Protein AF-A0A2N9NKC8-F1 (afdb_monomer_lite)

Foldseek 3Di:
DVVLLVVLVVVCVVVVVLLVVLLQLLQCLQQVLLLVVVVLVVVVCQLLVQLVLFFKKKAFPDPPQQRLCCVFQVGHAGPFFDFLLVQVVLLVVVFWHKKFWAWDWAFPPFIETAIAPVVCVSLVKDFPAADDAWWALEKEAAQLRCVVVVDAQQDWIWIDDPDPPCLDFFAIATRHHRTYIDHSVGSRNRHMYGHNLNVCVRRVQKFFFDDPVPDDPVQFPDDDPPDGDGDPCRPTDNYDDPVGLLRIDGDDDNRGDTTRMIRIGGLDPVSSVVVQVVQVDPPDRMHMDSSSVSVVVVVVVVVVVVVVVVVVSVVSSVVSVVVSVVSLVVVCVVCPVVVVVCVVVPDDPVSVVSSSVSNVVVSSVSSVVSSVVSSVVSCVVVVVDPPDPVPSDDDPDRPPDPPPPQPQAAEEEEQFALLVVLLCLQCPPRHHYDYPDDLPDQSQPDADDSVSSVSQQRGQAYEALDQSSRSNVSTTRHRPSRYDHLQPVPPVPWDFLDDFDWDADDPPGIDTDDRTQSLQVLQLVSSLSSSVSSLVVVCVVPVVCNVSSVVSSVVSNVLSVVLLVLLLVLLVLCAAAFEEEQPSNNVNVCVSNVYNYDYDPHAQEDDDDVVSVVVVVVVCVVRVHQEYEYLAHHDPVVQVVCVVSNHHYDYQHSSRGADPDDGPSVSSSVNSVRSNVVSVVVD

Secondary structure (DSSP, 8-state):
-HHHHHHHHHHHHHTHHHHHHHHHHHHHHHHHHHHHHHHHHHHHHHHHHHHHH--EEEE-SS-HHHHHHHHHHS-S--SS-EEHHHHHHHHHTTSEEEEEEE---EETTEEEEEE-THHHHHHT--EEEE----BTTEEEE-HHHHHHHT--TT-EEEPPPS-TT-TTT----EEEEEEEEPP-SSGGGG-EEEEHHHHHHHTTSEEEPPPGGGS-GGGEEEEETTEEEE-S-PPPPSB--TTTGGGEEESS-GGGSEESEEEEEESSHHHHHHHHHHT--TT-SSEEE-HHHHHHHHHHHHHHHHHHHHHHHHHHHHHHHHHHHHHHHHHHHHTHHHHHHHHHTT--HHHHHHHHHHHHHHHHHHHHHHHHHHHHHHHHHTT--TTS-SSS-S----S----S---SS-EEEESSHHHHHHHHHHHTTSSEEE--S-TTS-TTT----HHHHHHHHT-SEEEE--TT--TTTTTB---GGGEEETTGGGGGGPPB-SS--EEEEGGGEEEE--SB---GGGSHHHHHHHHHHHHHHHHHH-GGGHHHHHHHHHHHHHHHHHHHHHHHHHHGGGTT-EEEESSTT-HHHHHHHT-EEEE----TTSPPPHHHHHHHHHHHHHS--SEEEESS---HHHHHHHHHTT-EEEE----SSPPSSS-HHHHHHHHHHHHHHHHHHH-

Radius of gyration: 37.42 Å; chains: 1; bounding box: 101×67×110 Å

pLDDT: mean 85.6, std 16.05, range [28.67, 98.75]

Sequence (683 aa):
MRNILFLALRYLRFNLIKTAIMVFSIAVAVFLPLAVNLLVANYQRNLLARANATPLVAGAPGSRLDLVLSALYFRGKPAHDLTMADVAAINQSGLALGIPLLEKHSARGFPIVGTSLEYFDFRRLRVAQGEGLTRVGDCLVGAGVAKKLGVRPGDKLMSDPENVFDLAGSYPLNLHVKGVLAPAGTADDGAIFTDYKTEWIILGIMHGHQEVTKLDPNLLLGRDAANVMASAAVLPFQEITDDNIILFHAHGDESTFPVSAILVVPRDTKSATILRGRYEDPKATVQLLTPKQVISETLDLVFRVKRFFNGQALLVGGAMVLLLALVVLLSLRLRLGEMETMFKIGCARWMTFGMQAAEILTVAAAGVAIAVVLTWVVIAKFGMSSGEVAAAGSAVPRASTSLRARPAKPRVAVVNYPLWYFTKRIAGEHVEIVFPIPRQEDPAFWKPDAKAIRQYQQADLILLNGAEYEKWRPTSVLPLARQVVTSAAFADRYLTNGEVITHSHGKEGLHSHGLLDFNTWMDPTQAKQQAQAIRDELARLEPPATKEFDANLRSLEKDLDDLDSQLARASAPLGHAPLLGSHPVYHYAARRYGWNLQSVHWEPEEMPTEDEWRKFEKLHSEHAAKIMIWEEDPLPAVAARLRKHGIEPIAFETCASQPEKGDYLTAMQSNAARLAAVAAKTQ

Structure (mmCIF, N/CA/C/O backbone):
data_AF-A0A2N9NKC8-F1
#
_entry.id   AF-A0A2N9NKC8-F1
#
loop_
_atom_site.group_PDB
_atom_site.id
_atom_site.type_symbol
_atom_site.label_atom_id
_atom_site.label_alt_id
_atom_site.label_comp_id
_atom_site.label_asym_id
_atom_site.label_entity_id
_atom_site.label_seq_id
_atom_site.pdbx_PDB_ins_code
_atom_site.Cartn_x
_atom_site.Cartn_y
_atom_site.Cartn_z
_atom_site.occupancy
_atom_site.B_iso_or_equiv
_atom_site.auth_seq_id
_atom_site.auth_comp_id
_atom_site.auth_asym_id
_atom_site.auth_atom_id
_atom_site.pdbx_PDB_model_num
ATOM 1 N N . MET A 1 1 ? -60.474 -13.615 46.362 1.00 53.12 1 MET A N 1
ATOM 2 C CA . MET A 1 1 ? -59.283 -12.812 45.981 1.00 53.12 1 MET A CA 1
ATOM 3 C C . MET A 1 1 ? -59.602 -11.343 45.672 1.00 53.12 1 MET A C 1
ATOM 5 O O . MET A 1 1 ? -58.879 -10.492 46.172 1.00 53.12 1 MET A O 1
ATOM 9 N N . ARG A 1 2 ? -60.685 -11.009 44.941 1.00 58.59 2 ARG A N 1
ATOM 10 C CA . ARG A 1 2 ? -61.032 -9.617 44.547 1.00 58.59 2 ARG A CA 1
ATOM 11 C C . ARG A 1 2 ? -61.109 -8.604 45.710 1.00 58.59 2 ARG A C 1
ATOM 13 O O . ARG A 1 2 ? -60.623 -7.490 45.574 1.00 58.59 2 ARG A O 1
ATOM 20 N N . ASN A 1 3 ? -61.625 -9.018 46.871 1.00 76.56 3 ASN A N 1
ATOM 21 C CA . ASN A 1 3 ? -61.757 -8.146 48.050 1.00 76.56 3 ASN A CA 1
ATOM 22 C C . ASN A 1 3 ? -60.430 -7.920 48.802 1.00 76.56 3 ASN A C 1
ATOM 24 O O . ASN A 1 3 ? -60.248 -6.878 49.421 1.00 76.56 3 ASN A O 1
ATOM 28 N N . ILE A 1 4 ? -59.492 -8.872 48.719 1.00 81.25 4 ILE A N 1
ATOM 29 C CA . ILE A 1 4 ? -58.204 -8.834 49.432 1.00 81.25 4 ILE A CA 1
ATOM 30 C C . ILE A 1 4 ? -57.263 -7.816 48.782 1.00 81.25 4 ILE A C 1
ATOM 32 O O . ILE A 1 4 ? -56.696 -6.966 49.463 1.00 81.25 4 ILE A O 1
ATOM 36 N N . LEU A 1 5 ? -57.156 -7.857 47.450 1.00 82.00 5 LEU A N 1
ATOM 37 C CA . LEU A 1 5 ? -56.336 -6.913 46.691 1.00 82.00 5 LEU A CA 1
ATOM 38 C C . LEU A 1 5 ? -56.881 -5.479 46.795 1.00 82.00 5 LEU A C 1
ATOM 40 O O . LEU A 1 5 ? -56.112 -4.529 46.912 1.00 82.00 5 LEU A O 1
ATOM 44 N N . PHE A 1 6 ? -58.209 -5.321 46.801 1.00 83.81 6 PHE A N 1
ATOM 45 C CA . PHE A 1 6 ? -58.856 -4.018 46.963 1.00 83.81 6 PHE A CA 1
ATOM 46 C C . PHE A 1 6 ? -58.544 -3.378 48.325 1.00 83.81 6 PHE A C 1
ATOM 48 O O . PHE A 1 6 ? -58.171 -2.204 48.369 1.00 83.81 6 PHE A O 1
ATOM 55 N N . LEU A 1 7 ? -58.643 -4.142 49.421 1.00 81.81 7 LEU A N 1
ATOM 56 C CA . LEU A 1 7 ? -58.280 -3.658 50.759 1.00 81.81 7 LEU A CA 1
ATOM 57 C C . LEU A 1 7 ? -56.788 -3.313 50.854 1.00 81.81 7 LEU A C 1
ATOM 59 O O . LEU A 1 7 ? -56.448 -2.238 51.346 1.00 81.81 7 LEU A O 1
ATOM 63 N N . ALA A 1 8 ? -55.918 -4.173 50.317 1.00 83.81 8 ALA A N 1
ATOM 64 C CA . ALA A 1 8 ? -54.475 -3.937 50.272 1.00 83.81 8 ALA A CA 1
ATOM 65 C C . ALA A 1 8 ? -54.131 -2.624 49.542 1.00 83.81 8 ALA A C 1
ATOM 67 O O . ALA A 1 8 ? -53.393 -1.788 50.059 1.00 83.81 8 ALA A O 1
ATOM 68 N N . LEU A 1 9 ? -54.724 -2.382 48.368 1.00 84.81 9 LEU A N 1
ATOM 69 C CA . LEU A 1 9 ? -54.514 -1.152 47.592 1.00 84.81 9 LEU A CA 1
ATOM 70 C C . LEU A 1 9 ? -55.040 0.101 48.306 1.00 84.81 9 LEU A C 1
ATOM 72 O O . LEU A 1 9 ? -54.392 1.149 48.267 1.00 84.81 9 LEU A O 1
ATOM 76 N N . ARG A 1 10 ? -56.200 0.007 48.970 1.00 86.69 10 ARG A N 1
ATOM 77 C CA . ARG A 1 10 ? -56.750 1.085 49.812 1.00 86.69 10 ARG A CA 1
ATOM 78 C C . ARG A 1 10 ? -55.800 1.426 50.956 1.00 86.69 10 ARG A C 1
ATOM 80 O O . ARG A 1 10 ? -55.547 2.604 51.189 1.00 86.69 10 ARG A O 1
ATOM 87 N N . TYR A 1 11 ? -55.244 0.416 51.620 1.00 83.62 11 TYR A N 1
ATOM 88 C CA . TYR A 1 11 ? -54.290 0.615 52.704 1.00 83.62 11 TYR A CA 1
ATOM 89 C C . TYR A 1 11 ? -52.989 1.272 52.218 1.00 83.62 11 TYR A C 1
ATOM 91 O O . TYR A 1 11 ? -52.523 2.250 52.812 1.00 83.62 11 TYR A O 1
ATOM 99 N N . LEU A 1 12 ? -52.420 0.777 51.114 1.00 86.44 12 LEU A N 1
ATOM 100 C CA . LEU A 1 12 ? -51.199 1.334 50.522 1.00 86.44 12 LEU A CA 1
ATOM 101 C C . LEU A 1 12 ? -51.382 2.804 50.117 1.00 86.44 12 LEU A C 1
ATOM 103 O O . LEU A 1 12 ? -50.467 3.608 50.304 1.00 86.44 12 LEU A O 1
ATOM 107 N N . ARG A 1 13 ? -52.577 3.161 49.625 1.00 88.94 13 ARG A N 1
ATOM 108 C CA . ARG A 1 13 ? -52.988 4.542 49.315 1.00 88.94 13 ARG A CA 1
ATOM 109 C C . ARG A 1 13 ? -53.278 5.406 50.534 1.00 88.94 13 ARG A C 1
ATOM 111 O O . ARG A 1 13 ? -53.192 6.620 50.429 1.00 88.94 13 ARG A O 1
ATOM 118 N N . PHE A 1 14 ? -53.654 4.827 51.664 1.00 87.94 14 PHE A N 1
ATOM 119 C CA . PHE A 1 14 ? -53.784 5.594 52.900 1.00 87.94 14 PHE A CA 1
ATOM 120 C C . PHE A 1 14 ? -52.396 5.942 53.463 1.00 87.94 14 PHE A C 1
ATOM 122 O O . PHE A 1 14 ? -52.167 7.051 53.930 1.00 87.94 14 PHE A O 1
ATOM 129 N N . ASN A 1 15 ? -51.431 5.027 53.325 1.00 85.25 15 ASN A N 1
ATOM 130 C CA . ASN A 1 15 ? -50.061 5.180 53.824 1.00 85.25 15 ASN A CA 1
ATOM 131 C C . ASN A 1 15 ? -49.063 5.545 52.712 1.00 85.25 15 ASN A C 1
ATOM 133 O O . ASN A 1 15 ? -48.016 4.908 52.584 1.00 85.25 15 ASN A O 1
ATOM 137 N N . LEU A 1 16 ? -49.371 6.564 51.902 1.00 87.12 16 LEU A N 1
ATOM 138 C CA . LEU A 1 16 ? -48.601 6.902 50.691 1.00 87.12 16 LEU A CA 1
ATOM 139 C C . LEU A 1 16 ? -47.108 7.095 50.943 1.00 87.12 16 LEU A C 1
ATOM 141 O O . LEU A 1 16 ? -46.303 6.541 50.202 1.00 87.12 16 LEU A O 1
ATOM 145 N N . ILE A 1 17 ? -46.734 7.831 51.993 1.00 86.00 17 ILE A N 1
ATOM 146 C CA . ILE A 1 17 ? -45.325 8.114 52.307 1.00 86.00 17 ILE A CA 1
ATOM 147 C C . ILE A 1 17 ? -44.574 6.808 52.586 1.00 86.00 17 ILE A C 1
ATOM 149 O O . ILE A 1 17 ? -43.527 6.545 51.999 1.00 86.00 17 ILE A O 1
ATOM 153 N N . LYS A 1 18 ? -45.145 5.943 53.431 1.00 83.94 18 LYS A N 1
ATOM 154 C CA . LYS A 1 18 ? -44.557 4.645 53.775 1.00 83.94 18 LYS A CA 1
ATOM 155 C C . LYS A 1 18 ? -44.443 3.739 52.550 1.00 83.94 18 LYS A C 1
ATOM 157 O O . LYS A 1 18 ? -43.396 3.138 52.324 1.00 83.94 18 LYS A O 1
ATOM 162 N N . THR A 1 19 ? -45.512 3.651 51.761 1.00 88.25 19 THR A N 1
ATOM 163 C CA . THR A 1 19 ? -45.546 2.864 50.525 1.00 88.25 19 THR A CA 1
ATOM 164 C C . THR A 1 19 ? -44.493 3.359 49.535 1.00 88.25 19 THR A C 1
ATOM 166 O O . THR A 1 19 ? -43.741 2.548 49.004 1.00 88.25 19 THR A O 1
ATOM 169 N N . ALA A 1 20 ? -44.384 4.674 49.334 1.00 89.31 20 ALA A N 1
ATOM 170 C CA . ALA A 1 20 ? -43.408 5.279 48.434 1.00 89.31 20 ALA A CA 1
ATOM 171 C C . ALA A 1 20 ? -41.967 4.990 48.872 1.00 89.31 20 ALA A C 1
ATOM 173 O O . ALA A 1 20 ? -41.159 4.589 48.038 1.00 89.31 20 ALA A O 1
ATOM 174 N N . ILE A 1 21 ? -41.660 5.112 50.170 1.00 87.38 21 ILE A N 1
ATOM 175 C CA . ILE A 1 21 ? -40.334 4.783 50.712 1.00 87.38 21 ILE A CA 1
ATOM 176 C C . ILE A 1 21 ? -40.003 3.307 50.464 1.00 87.38 21 ILE A C 1
ATOM 178 O O . ILE A 1 21 ? -38.932 3.015 49.944 1.00 87.38 21 ILE A O 1
ATOM 182 N N . MET A 1 22 ? -40.918 2.374 50.762 1.00 86.81 22 MET A N 1
ATOM 183 C CA . MET A 1 22 ? -40.665 0.940 50.545 1.00 86.81 22 MET A CA 1
ATOM 184 C C . MET A 1 22 ? -40.473 0.598 49.063 1.00 86.81 22 MET A C 1
ATOM 186 O O . MET A 1 22 ? -39.538 -0.122 48.719 1.00 86.81 22 MET A O 1
ATOM 190 N N . VAL A 1 23 ? -41.326 1.132 48.182 1.00 91.31 23 VAL A N 1
ATOM 191 C CA . VAL A 1 23 ? -41.202 0.953 46.727 1.00 91.31 23 VAL A CA 1
ATOM 192 C C . VAL A 1 23 ? -39.865 1.509 46.232 1.00 91.31 23 VAL A C 1
ATOM 194 O O . VAL A 1 23 ? -39.165 0.824 45.489 1.00 91.31 23 VAL A O 1
ATOM 197 N N . PHE A 1 24 ? -39.477 2.708 46.674 1.00 90.06 24 PHE A N 1
ATOM 198 C CA . PHE A 1 24 ? -38.205 3.335 46.317 1.00 90.06 24 PHE A CA 1
ATOM 199 C C . PHE A 1 24 ? -37.003 2.525 46.814 1.00 90.06 24 PHE A C 1
ATOM 201 O O . PHE A 1 24 ? -36.072 2.282 46.048 1.00 90.06 24 PHE A O 1
ATOM 208 N N . SER A 1 25 ? -37.029 2.046 48.060 1.00 86.56 25 SER A N 1
ATOM 209 C CA . SER A 1 25 ? -35.960 1.211 48.614 1.00 86.56 25 SER A CA 1
ATOM 210 C C . SER A 1 25 ? -35.774 -0.080 47.816 1.00 86.56 25 SER A C 1
ATOM 212 O O . SER A 1 25 ? -34.643 -0.409 47.466 1.00 86.56 25 SER A O 1
ATOM 214 N N . ILE A 1 26 ? -36.864 -0.778 47.473 1.00 88.94 26 ILE A N 1
ATOM 215 C CA . ILE A 1 26 ? -36.803 -1.981 46.626 1.00 88.94 26 ILE A CA 1
ATOM 216 C C . ILE A 1 26 ? -36.282 -1.625 45.231 1.00 88.94 26 ILE A C 1
ATOM 218 O O . ILE A 1 26 ? -35.405 -2.315 44.711 1.00 88.94 26 ILE A O 1
ATOM 222 N N . ALA A 1 27 ? -36.785 -0.539 44.639 1.00 91.25 27 ALA A N 1
ATOM 223 C CA . ALA A 1 27 ? -36.373 -0.109 43.311 1.00 91.25 27 ALA A CA 1
ATOM 224 C C . ALA A 1 27 ? -34.864 0.159 43.253 1.00 91.25 27 ALA A C 1
ATOM 226 O O . ALA A 1 27 ? -34.197 -0.391 42.386 1.00 91.25 27 ALA A O 1
ATOM 227 N N . VAL A 1 28 ? -34.303 0.925 44.198 1.00 88.06 28 VAL A N 1
ATOM 228 C CA . VAL A 1 28 ? -32.859 1.223 44.260 1.00 88.06 28 VAL A CA 1
ATOM 229 C C . VAL A 1 28 ? -32.029 -0.036 44.522 1.00 88.06 28 VAL A C 1
ATOM 231 O O . VAL A 1 28 ? -31.011 -0.233 43.855 1.00 88.06 28 VAL A O 1
ATOM 234 N N . ALA A 1 29 ? -32.476 -0.903 45.440 1.00 85.81 29 ALA A N 1
ATOM 235 C CA . ALA A 1 29 ? -31.784 -2.146 45.785 1.00 85.81 29 ALA A CA 1
ATOM 236 C C . ALA A 1 29 ? -31.612 -3.081 44.578 1.00 85.81 29 ALA A C 1
ATOM 238 O O . ALA A 1 29 ? -30.582 -3.739 44.448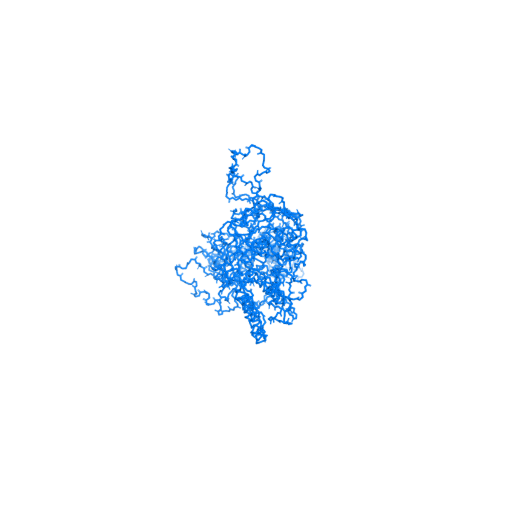 1.00 85.81 29 ALA A O 1
ATOM 239 N N . VAL A 1 30 ? -32.613 -3.134 43.694 1.00 87.00 30 VAL A N 1
ATOM 240 C CA . VAL A 1 30 ? -32.595 -3.978 42.490 1.00 87.00 30 VAL A CA 1
ATOM 241 C C . VAL A 1 30 ? -31.942 -3.257 41.309 1.00 87.00 30 VAL A C 1
ATOM 243 O O . VAL A 1 30 ? -31.114 -3.840 40.609 1.00 87.00 30 VAL A O 1
ATOM 246 N N . PHE A 1 31 ? -32.284 -1.986 41.088 1.00 88.88 31 PHE A N 1
ATOM 247 C CA . PHE A 1 31 ? -31.823 -1.197 39.946 1.00 88.88 31 PHE A CA 1
ATOM 248 C C . PHE A 1 31 ? -30.309 -1.003 39.948 1.00 88.88 31 PHE A C 1
ATOM 250 O O . PHE A 1 31 ? -29.673 -1.249 38.925 1.00 88.88 31 PHE A O 1
ATOM 257 N N . LEU A 1 32 ? -29.723 -0.561 41.067 1.00 84.69 32 LEU A N 1
ATOM 258 C CA . LEU A 1 32 ? -28.326 -0.123 41.085 1.00 84.69 32 LEU A CA 1
ATOM 259 C C . LEU A 1 32 ? -27.353 -1.273 40.758 1.00 84.69 32 LEU A C 1
ATOM 261 O O . LEU A 1 32 ? -26.545 -1.108 39.838 1.00 84.69 32 LEU A O 1
ATOM 265 N N . PRO A 1 33 ? -27.439 -2.461 41.395 1.00 82.75 33 PRO A N 1
ATOM 266 C CA . PRO A 1 33 ? -26.557 -3.574 41.054 1.00 82.75 33 PRO A CA 1
ATOM 267 C C . PRO A 1 33 ? -26.800 -4.091 39.635 1.00 82.75 33 PRO A C 1
ATOM 269 O O . PRO A 1 33 ? -25.847 -4.457 38.946 1.00 82.75 33 PRO A O 1
ATOM 272 N N . LEU A 1 34 ? -28.057 -4.121 39.176 1.00 84.69 34 LEU A N 1
ATOM 273 C CA . LEU A 1 34 ? -28.404 -4.601 37.839 1.00 84.69 34 LEU A CA 1
ATOM 274 C C . LEU A 1 34 ? -27.859 -3.665 36.751 1.00 84.69 34 LEU A C 1
ATOM 276 O O . LEU A 1 34 ? -27.172 -4.120 35.837 1.00 84.69 34 LEU A O 1
ATOM 280 N N . ALA A 1 35 ? -28.103 -2.360 36.879 1.00 85.00 35 ALA A N 1
ATOM 281 C CA . ALA A 1 35 ? -27.648 -1.346 35.934 1.00 85.00 35 ALA A CA 1
ATOM 282 C C . ALA A 1 35 ? -26.117 -1.305 35.841 1.00 85.00 35 ALA A C 1
ATOM 284 O O . ALA A 1 35 ? -25.573 -1.342 34.737 1.00 85.00 35 ALA A O 1
ATOM 285 N N . VAL A 1 36 ? -25.414 -1.309 36.981 1.00 82.00 36 VAL A N 1
ATOM 286 C CA . VAL A 1 36 ? -23.942 -1.330 37.008 1.00 82.00 36 VAL A CA 1
ATOM 287 C C . VAL A 1 36 ? -23.401 -2.611 36.373 1.00 82.00 36 VAL A C 1
ATOM 289 O O . VAL A 1 36 ? -22.489 -2.551 35.548 1.00 82.00 36 VAL A O 1
ATOM 292 N N . ASN A 1 37 ? -23.967 -3.779 36.700 1.00 80.69 37 ASN A N 1
ATOM 293 C CA . ASN A 1 37 ? -23.495 -5.043 36.134 1.00 80.69 37 ASN A CA 1
ATOM 294 C C . ASN A 1 37 ? -23.680 -5.113 34.618 1.00 80.69 37 ASN A C 1
ATOM 296 O O . ASN A 1 37 ? -22.761 -5.560 33.931 1.00 80.69 37 ASN A O 1
ATOM 300 N N . LEU A 1 38 ? -24.824 -4.656 34.108 1.00 82.12 38 LEU A N 1
ATOM 301 C CA . LEU A 1 38 ? -25.103 -4.617 32.674 1.00 82.12 38 LEU A CA 1
ATOM 302 C C . LEU A 1 38 ? -24.186 -3.634 31.945 1.00 82.12 38 LEU A C 1
ATOM 304 O O . LEU A 1 38 ? -23.598 -3.996 30.928 1.00 82.12 38 LEU A O 1
ATOM 308 N N . LEU A 1 39 ? -23.999 -2.432 32.494 1.00 78.12 39 LEU A N 1
ATOM 309 C CA . LEU A 1 39 ? -23.149 -1.404 31.895 1.00 78.12 39 LEU A CA 1
ATOM 310 C C . LEU A 1 39 ? -21.687 -1.859 31.819 1.00 78.12 39 LEU A C 1
ATOM 312 O O . LEU A 1 39 ? -21.063 -1.760 30.762 1.00 78.12 39 LEU A O 1
ATOM 316 N N . VAL A 1 40 ? -21.166 -2.449 32.899 1.00 77.62 40 VAL A N 1
ATOM 317 C CA . VAL A 1 40 ? -19.799 -2.990 32.930 1.00 77.62 40 VAL A CA 1
ATOM 318 C C . VAL A 1 40 ? -19.646 -4.193 31.996 1.00 77.62 40 VAL A C 1
ATOM 320 O O . VAL A 1 40 ? -18.658 -4.270 31.270 1.00 77.62 40 VAL A O 1
ATOM 323 N N . ALA A 1 41 ? -20.610 -5.121 31.972 1.00 75.62 41 ALA A N 1
ATOM 324 C CA . ALA A 1 41 ? -20.557 -6.283 31.080 1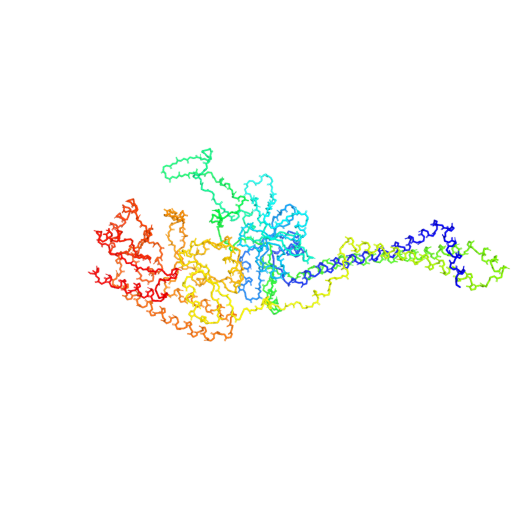.00 75.62 41 ALA A CA 1
ATOM 325 C C . ALA A 1 41 ? -20.593 -5.870 29.601 1.00 75.62 41 ALA A C 1
ATOM 327 O O . ALA A 1 41 ? -19.907 -6.461 28.766 1.00 75.62 41 ALA A O 1
ATOM 328 N N . ASN A 1 42 ? -21.363 -4.833 29.267 1.00 74.56 42 ASN A N 1
ATOM 329 C CA . ASN A 1 42 ? -21.405 -4.303 27.914 1.00 74.56 42 ASN A CA 1
ATOM 330 C C . ASN A 1 42 ? -20.084 -3.633 27.521 1.00 74.56 42 ASN A C 1
ATOM 332 O O . ASN A 1 42 ? -19.524 -3.946 26.472 1.00 74.56 42 ASN A O 1
ATOM 336 N N . TYR A 1 43 ? -19.547 -2.780 28.397 1.00 72.88 43 TYR A N 1
ATOM 337 C CA . TYR A 1 43 ? -18.255 -2.128 28.187 1.00 72.88 43 TYR A CA 1
ATOM 338 C C . TYR A 1 43 ? -17.123 -3.150 28.004 1.00 72.88 43 TYR A C 1
ATOM 340 O O . TYR A 1 43 ? -16.317 -3.033 27.082 1.00 72.88 43 TYR A O 1
ATOM 348 N N . GLN A 1 44 ? -17.124 -4.214 28.814 1.00 74.12 44 GLN A N 1
ATOM 349 C CA . GLN A 1 44 ? -16.194 -5.334 28.690 1.00 74.12 44 GLN A CA 1
ATOM 350 C C . GLN A 1 44 ? -16.296 -6.022 27.326 1.00 74.12 44 GLN A C 1
ATOM 352 O O . GLN A 1 44 ? -15.269 -6.261 26.694 1.00 74.12 44 GLN A O 1
ATOM 357 N N . ARG A 1 45 ? -17.509 -6.368 26.874 1.00 72.12 45 ARG A N 1
ATOM 358 C CA . ARG A 1 45 ? -17.693 -7.044 25.580 1.00 72.12 45 ARG A CA 1
ATOM 359 C C . ARG A 1 45 ? -17.169 -6.189 24.434 1.00 72.12 45 ARG A C 1
ATOM 361 O O . ARG A 1 45 ? -16.463 -6.717 23.584 1.00 72.12 45 ARG A O 1
ATOM 368 N N . ASN A 1 46 ? -17.433 -4.887 24.461 1.00 71.50 46 ASN A N 1
ATOM 369 C CA . ASN A 1 46 ? -16.983 -3.973 23.414 1.00 71.50 46 ASN A CA 1
ATOM 370 C C . ASN A 1 46 ? -15.454 -3.810 23.411 1.00 71.50 46 ASN A C 1
ATOM 372 O O . ASN A 1 46 ? -14.835 -3.919 22.353 1.00 71.50 46 ASN A O 1
ATOM 376 N N . LEU A 1 47 ? -14.828 -3.642 24.585 1.00 75.00 47 LEU A N 1
ATOM 377 C CA . LEU A 1 47 ? -13.364 -3.572 24.697 1.00 75.00 47 LEU A CA 1
ATOM 378 C C . LEU A 1 47 ? -12.664 -4.896 24.345 1.00 75.00 47 LEU A C 1
ATOM 380 O O . LEU A 1 47 ? -11.562 -4.911 23.800 1.00 75.00 47 LEU A O 1
ATOM 384 N N . LEU A 1 48 ? -13.271 -6.041 24.652 1.00 81.25 48 LEU A N 1
ATOM 385 C CA . LEU A 1 48 ? -12.667 -7.331 24.322 1.00 81.25 48 LEU A CA 1
ATOM 386 C C . LEU A 1 48 ? -12.909 -7.732 22.869 1.00 81.25 48 LEU A C 1
ATOM 388 O O . LEU A 1 48 ? -12.048 -8.388 22.293 1.00 81.25 48 LEU A O 1
ATOM 392 N N . ALA A 1 49 ? -14.029 -7.348 22.253 1.00 83.44 49 ALA A N 1
ATOM 393 C CA . ALA A 1 49 ? -14.345 -7.720 20.874 1.00 83.44 49 ALA A CA 1
ATOM 394 C C . ALA A 1 49 ? -13.245 -7.267 19.903 1.00 83.44 49 ALA A C 1
ATOM 396 O O . ALA A 1 49 ? -12.723 -8.078 19.136 1.00 83.44 49 ALA A O 1
ATOM 397 N N . ARG A 1 50 ? -12.816 -6.003 20.000 1.00 87.06 50 ARG A N 1
ATOM 398 C CA . ARG A 1 50 ? -11.760 -5.459 19.135 1.00 87.06 50 ARG A CA 1
ATOM 399 C C . ARG A 1 50 ? -10.378 -6.042 19.442 1.00 87.06 50 ARG A C 1
ATOM 401 O O . ARG A 1 50 ? -9.605 -6.303 18.518 1.00 87.06 50 ARG A O 1
ATOM 408 N N . ALA A 1 51 ? -10.089 -6.299 20.718 1.00 89.88 51 ALA A N 1
ATOM 409 C CA . ALA A 1 51 ? -8.856 -6.958 21.146 1.00 89.88 51 ALA A CA 1
ATOM 410 C C . ALA A 1 51 ? -8.779 -8.425 20.692 1.00 89.88 51 ALA A C 1
ATOM 412 O O . ALA A 1 51 ? -7.708 -8.897 20.332 1.00 89.88 51 ALA A O 1
ATOM 413 N N . ASN A 1 52 ? -9.911 -9.133 20.650 1.00 88.62 52 ASN A N 1
ATOM 414 C CA . ASN A 1 52 ? -10.005 -10.503 20.142 1.00 88.62 52 ASN A CA 1
ATOM 415 C C . ASN A 1 52 ? -9.876 -10.568 18.614 1.00 88.62 52 ASN A C 1
ATOM 417 O O . ASN A 1 52 ? -9.315 -11.526 18.094 1.00 88.62 52 ASN A O 1
ATOM 421 N N . ALA A 1 53 ? -10.398 -9.565 17.903 1.00 89.62 53 ALA A N 1
ATOM 422 C CA . ALA A 1 53 ? -10.311 -9.480 16.447 1.00 89.62 53 ALA A CA 1
ATOM 423 C C . ALA A 1 53 ? -8.927 -9.031 15.943 1.00 89.62 53 ALA A C 1
ATOM 425 O O . ALA A 1 53 ? -8.662 -9.112 14.748 1.00 89.62 53 ALA A O 1
ATOM 426 N N . THR A 1 54 ? -8.053 -8.541 16.829 1.00 93.62 54 THR A N 1
ATOM 427 C CA . THR A 1 54 ? -6.705 -8.074 16.480 1.00 93.62 54 THR A CA 1
ATOM 428 C C . THR A 1 54 ? -5.672 -9.082 16.984 1.00 93.62 54 THR A C 1
ATOM 430 O O . THR A 1 54 ? -5.460 -9.140 18.195 1.00 93.62 54 THR A O 1
ATOM 433 N N . PRO A 1 55 ? -5.041 -9.886 16.104 1.00 93.62 55 PRO A N 1
ATOM 434 C CA . PRO A 1 55 ? -4.174 -10.977 16.542 1.00 93.62 55 PRO A CA 1
ATOM 435 C C . PRO A 1 55 ? -2.952 -10.479 17.311 1.00 93.62 55 PRO A C 1
ATOM 437 O O . PRO A 1 55 ? -2.706 -10.922 18.433 1.00 93.62 55 PRO A O 1
ATOM 440 N N . LEU A 1 56 ? -2.200 -9.559 16.702 1.00 96.75 56 LEU A N 1
ATOM 441 C CA . LEU A 1 56 ? -0.938 -9.053 17.218 1.00 96.75 56 LEU A CA 1
ATOM 442 C C . LEU A 1 56 ? -0.799 -7.555 16.919 1.00 96.75 56 LEU A C 1
ATOM 444 O O . LEU A 1 56 ? -1.343 -7.047 15.937 1.00 96.75 56 LEU A O 1
ATOM 448 N N . VAL A 1 57 ? -0.062 -6.857 17.778 1.00 96.88 57 VAL A N 1
ATOM 449 C CA . VAL A 1 57 ? 0.338 -5.455 17.600 1.00 96.88 57 VAL A CA 1
ATOM 450 C C . VAL A 1 57 ? 1.836 -5.366 17.833 1.00 96.88 57 VAL A C 1
ATOM 452 O O . VAL A 1 57 ? 2.310 -5.838 18.865 1.00 96.88 57 VAL A O 1
ATOM 455 N N . ALA A 1 58 ? 2.560 -4.780 16.887 1.00 96.12 58 ALA A N 1
ATOM 456 C CA . ALA A 1 58 ? 3.956 -4.403 17.054 1.00 96.12 58 ALA A CA 1
ATOM 457 C C . ALA A 1 58 ? 4.061 -2.904 17.353 1.00 96.12 58 ALA A C 1
ATOM 459 O O . ALA A 1 58 ? 3.299 -2.099 16.816 1.00 96.12 58 ALA A O 1
ATOM 460 N N . GLY A 1 59 ? 4.998 -2.542 18.219 1.00 94.81 59 GLY A N 1
ATOM 461 C CA . GLY A 1 59 ? 5.296 -1.159 18.571 1.00 94.81 59 GLY A CA 1
ATOM 462 C C . GLY A 1 59 ? 6.622 -1.046 19.304 1.00 94.81 59 GLY A C 1
ATOM 463 O O . GLY A 1 59 ? 7.255 -2.053 19.626 1.00 94.81 59 GLY A O 1
ATOM 464 N N . ALA A 1 60 ? 7.023 0.187 19.586 1.00 91.88 60 ALA A N 1
ATOM 465 C CA . ALA A 1 60 ? 8.182 0.478 20.411 1.00 91.88 60 ALA A CA 1
ATOM 466 C C . ALA A 1 60 ? 8.083 -0.191 21.802 1.00 91.88 60 ALA A C 1
ATOM 468 O O . ALA A 1 60 ? 7.010 -0.157 22.420 1.00 91.88 60 ALA A O 1
ATOM 469 N N . PRO A 1 61 ? 9.181 -0.758 22.339 1.00 89.75 61 PRO A N 1
ATOM 470 C CA . PRO A 1 61 ? 9.236 -1.235 23.714 1.00 89.75 61 PRO A CA 1
ATOM 471 C C . PRO A 1 61 ? 8.818 -0.139 24.703 1.00 89.75 61 PRO A C 1
ATOM 473 O O . PRO A 1 61 ? 9.353 0.969 24.693 1.00 89.75 61 PRO A O 1
ATOM 476 N N . GLY A 1 62 ? 7.853 -0.447 25.571 1.00 90.06 62 GLY A N 1
ATOM 477 C CA . GLY A 1 62 ? 7.322 0.516 26.534 1.00 90.06 62 GLY A CA 1
ATOM 478 C C . GLY A 1 62 ? 6.069 0.019 27.252 1.00 90.06 62 GLY A C 1
ATOM 479 O O . GLY A 1 62 ? 5.936 -1.164 27.581 1.00 90.06 62 GLY A O 1
ATOM 480 N N . SER A 1 63 ? 5.137 0.938 27.518 1.00 92.44 63 SER A N 1
ATOM 481 C CA . SER A 1 63 ? 3.849 0.617 28.137 1.00 92.44 63 SER A CA 1
ATOM 482 C C . SER A 1 63 ? 3.004 -0.259 27.210 1.00 92.44 63 SER A C 1
ATOM 484 O O . SER A 1 63 ? 2.471 0.194 26.196 1.00 92.44 63 SER A O 1
ATOM 486 N N . ARG A 1 64 ? 2.841 -1.534 27.593 1.00 93.38 64 ARG A N 1
ATOM 487 C CA . ARG A 1 64 ? 2.035 -2.516 26.845 1.00 93.38 64 ARG A CA 1
ATOM 488 C C . ARG A 1 64 ? 0.598 -2.035 26.646 1.00 93.38 64 ARG A C 1
ATOM 490 O O . ARG A 1 64 ? 0.013 -2.267 25.590 1.00 93.38 64 ARG A O 1
ATOM 497 N N . LEU A 1 65 ? 0.029 -1.392 27.668 1.00 92.06 65 LEU A N 1
ATOM 498 C CA . LEU A 1 65 ? -1.340 -0.891 27.627 1.00 92.06 65 LEU A CA 1
ATOM 499 C C . LEU A 1 65 ? -1.465 0.305 26.684 1.00 92.06 65 LEU A C 1
ATOM 501 O O . LEU A 1 65 ? -2.372 0.291 25.860 1.00 92.06 65 LEU A O 1
ATOM 505 N N . ASP A 1 66 ? -0.561 1.286 26.755 1.00 93.25 66 ASP A N 1
ATOM 506 C CA . ASP A 1 66 ? -0.633 2.472 25.888 1.00 93.25 66 ASP A CA 1
ATOM 507 C C . ASP A 1 66 ? -0.455 2.104 24.417 1.00 93.25 66 ASP A C 1
ATOM 509 O O . ASP A 1 66 ? -1.196 2.605 23.575 1.00 93.25 66 ASP A O 1
ATOM 513 N N . LEU A 1 67 ? 0.443 1.161 24.109 1.00 94.50 67 LEU A N 1
ATOM 514 C CA . LEU A 1 67 ? 0.606 0.650 22.749 1.00 94.50 67 LEU A CA 1
ATOM 515 C C . LEU A 1 67 ? -0.679 -0.015 22.232 1.00 94.50 67 LEU A C 1
ATOM 517 O O . LEU A 1 67 ? -1.143 0.278 21.131 1.00 94.50 67 LEU A O 1
ATOM 521 N N . VAL A 1 68 ? -1.292 -0.898 23.029 1.00 94.81 68 VAL A N 1
ATOM 522 C CA . VAL A 1 68 ? -2.538 -1.568 22.627 1.00 94.81 68 VAL A CA 1
ATOM 523 C C . VAL A 1 68 ? -3.703 -0.581 22.541 1.00 94.81 68 VAL A C 1
ATOM 525 O O . VAL A 1 68 ? -4.527 -0.702 21.635 1.00 94.81 68 VAL A O 1
ATOM 528 N N . LEU A 1 69 ? -3.790 0.395 23.446 1.00 92.50 69 LEU A N 1
ATOM 529 C CA . LEU A 1 69 ? -4.827 1.420 23.392 1.00 92.50 69 LEU A CA 1
ATOM 530 C C . LEU A 1 69 ? -4.656 2.331 22.173 1.00 92.50 69 LEU A C 1
ATOM 532 O O . LEU A 1 69 ? -5.657 2.633 21.522 1.00 92.50 69 LEU A O 1
ATOM 536 N N . SER A 1 70 ? -3.424 2.704 21.820 1.00 93.81 70 SER A N 1
ATOM 537 C CA . SER A 1 70 ? -3.153 3.568 20.667 1.00 93.81 70 SER A CA 1
ATOM 538 C C . SER A 1 70 ? -3.530 2.828 19.386 1.00 93.81 70 SER A C 1
ATOM 540 O O . SER A 1 70 ? -4.399 3.275 18.639 1.00 93.81 70 SER A O 1
ATOM 542 N N . ALA A 1 71 ? -3.038 1.596 19.220 1.00 95.19 71 ALA A N 1
ATOM 543 C CA . ALA A 1 71 ? -3.281 0.799 18.020 1.00 95.19 71 ALA A CA 1
ATOM 544 C C . ALA A 1 71 ? -4.751 0.368 17.819 1.00 95.19 71 ALA A C 1
ATOM 546 O O . ALA A 1 71 ? -5.205 0.203 16.684 1.00 95.19 71 ALA A O 1
ATOM 547 N N . LEU A 1 72 ? -5.506 0.114 18.898 1.00 94.00 72 LEU A N 1
ATOM 548 C CA . LEU A 1 72 ? -6.887 -0.385 18.799 1.00 94.00 72 LEU A CA 1
ATOM 549 C C . LEU A 1 72 ? -7.947 0.677 19.072 1.00 94.00 72 LEU A C 1
ATOM 551 O O . LEU A 1 72 ? -9.103 0.455 18.733 1.00 94.00 72 LEU A O 1
ATOM 555 N N . TYR A 1 73 ? -7.630 1.781 19.728 1.00 92.19 73 TYR A N 1
ATOM 556 C CA . TYR A 1 73 ? -8.638 2.759 20.142 1.00 92.19 73 TYR A CA 1
ATOM 557 C C . TYR A 1 73 ? -8.240 4.195 19.839 1.00 92.19 73 TYR A C 1
ATOM 559 O O . TYR A 1 73 ? -9.035 5.077 20.164 1.00 92.19 73 TYR A O 1
ATOM 567 N N . PHE A 1 74 ? -7.074 4.413 19.218 1.00 94.00 74 PHE A N 1
ATOM 568 C CA . PHE A 1 74 ? -6.535 5.738 18.900 1.00 94.00 74 PHE A CA 1
ATOM 569 C C . PHE A 1 74 ? -6.448 6.596 20.170 1.00 94.00 74 PHE A C 1
ATOM 571 O O . PHE A 1 74 ? -6.956 7.712 20.253 1.00 94.00 74 PHE A O 1
ATOM 578 N N . ARG A 1 75 ? -5.958 5.965 21.246 1.00 87.62 75 ARG A N 1
ATOM 579 C CA . ARG A 1 75 ? -5.827 6.548 22.584 1.00 87.62 75 ARG A CA 1
ATOM 580 C C . ARG A 1 75 ? -4.550 6.072 23.244 1.00 87.62 75 ARG A C 1
ATOM 582 O O . ARG A 1 75 ? -4.319 4.879 23.313 1.00 87.62 75 ARG A O 1
ATOM 589 N N . GLY A 1 76 ? -3.819 6.973 23.877 1.00 82.12 76 GLY A N 1
ATOM 590 C CA . GLY A 1 76 ? -2.545 6.633 24.509 1.00 82.12 76 GLY A CA 1
ATOM 591 C C . GLY A 1 76 ? -1.382 7.003 23.602 1.00 82.12 76 GLY A C 1
ATOM 592 O O . GLY A 1 76 ? -1.569 7.269 22.421 1.00 82.12 76 GLY A O 1
ATOM 593 N N . LYS A 1 77 ? -0.191 7.090 24.186 1.00 83.50 77 LYS A N 1
ATOM 594 C CA . LYS A 1 77 ? 1.001 7.592 23.503 1.00 83.50 77 LYS A CA 1
ATOM 595 C C . LYS A 1 77 ? 2.102 6.537 23.597 1.00 83.50 77 LYS A C 1
ATOM 597 O O . LYS A 1 77 ? 2.611 6.320 24.699 1.00 83.50 77 LYS A O 1
ATOM 602 N N . PRO A 1 78 ? 2.434 5.847 22.491 1.00 81.38 78 PRO A N 1
ATOM 603 C CA . PRO A 1 78 ? 3.601 4.973 22.436 1.00 81.38 78 PRO A CA 1
ATOM 604 C C . PRO A 1 78 ? 4.876 5.725 22.844 1.00 81.38 78 PRO A C 1
ATOM 606 O O . PRO A 1 78 ? 4.951 6.945 22.714 1.00 81.38 78 PRO A O 1
ATOM 609 N N . ALA A 1 79 ? 5.874 4.999 23.356 1.00 79.69 79 ALA A N 1
ATOM 610 C CA . ALA A 1 79 ? 7.092 5.607 23.898 1.00 79.69 79 ALA A CA 1
ATOM 611 C C . ALA A 1 79 ? 7.923 6.345 22.832 1.00 79.69 79 ALA A C 1
ATOM 613 O O . ALA A 1 79 ? 8.465 7.413 23.100 1.00 79.69 79 ALA A O 1
ATOM 614 N N . HIS A 1 80 ? 8.028 5.755 21.645 1.00 88.38 80 HIS A N 1
ATOM 615 C CA . HIS A 1 80 ? 8.624 6.327 20.441 1.00 88.38 80 HIS A CA 1
ATOM 616 C C . HIS A 1 80 ? 7.995 5.652 19.213 1.00 88.38 80 HIS A C 1
ATOM 618 O O . HIS A 1 80 ? 7.221 4.701 19.362 1.00 88.38 80 HIS A O 1
ATOM 624 N N . ASP A 1 81 ? 8.304 6.154 18.020 1.00 92.69 81 ASP A N 1
ATOM 625 C CA . ASP A 1 81 ? 7.822 5.579 16.764 1.00 92.69 81 ASP A CA 1
ATOM 626 C C . ASP A 1 81 ? 8.697 4.410 16.303 1.00 92.69 81 ASP A C 1
ATOM 628 O O . ASP A 1 81 ? 9.903 4.374 16.545 1.00 92.69 81 ASP A O 1
ATOM 632 N N . LEU A 1 82 ? 8.068 3.458 15.622 1.00 95.12 82 LEU A N 1
ATOM 633 C CA . LEU A 1 82 ? 8.742 2.506 14.746 1.00 95.12 82 LEU A CA 1
ATOM 634 C C . LEU A 1 82 ? 8.992 3.145 13.375 1.00 95.12 82 LEU A C 1
ATOM 636 O O . LEU A 1 82 ? 8.629 4.295 13.136 1.00 95.12 82 LEU A O 1
ATOM 640 N N . THR A 1 83 ? 9.564 2.378 12.454 1.00 95.94 83 THR A N 1
ATOM 641 C CA . THR A 1 83 ? 9.855 2.818 11.087 1.00 95.94 83 THR A CA 1
ATOM 642 C C . THR A 1 83 ? 9.099 1.999 10.042 1.00 95.94 83 THR A C 1
ATOM 644 O O . THR A 1 83 ? 8.616 0.892 10.306 1.00 95.94 83 THR A O 1
ATOM 647 N N . MET A 1 84 ? 9.017 2.498 8.809 1.00 95.25 84 MET A N 1
ATOM 648 C CA . MET A 1 84 ? 8.503 1.703 7.688 1.00 95.25 84 MET A CA 1
ATOM 649 C C . MET A 1 84 ? 9.361 0.482 7.362 1.00 95.25 84 MET A C 1
ATOM 651 O O . MET A 1 84 ? 8.826 -0.505 6.852 1.00 95.25 84 MET A O 1
ATOM 655 N N . ALA A 1 85 ? 10.652 0.492 7.693 1.00 95.12 85 ALA A N 1
ATOM 656 C CA . ALA A 1 85 ? 11.507 -0.684 7.602 1.00 95.12 85 ALA A CA 1
ATOM 657 C C . ALA A 1 85 ? 10.990 -1.822 8.498 1.00 95.12 85 ALA A C 1
ATOM 659 O O . ALA A 1 85 ? 11.001 -2.978 8.077 1.00 95.12 85 ALA A O 1
ATOM 660 N N . ASP A 1 86 ? 10.441 -1.514 9.679 1.00 95.38 86 ASP A N 1
ATOM 661 C CA . ASP A 1 86 ? 9.828 -2.518 10.560 1.00 95.38 86 ASP A CA 1
ATOM 662 C C . ASP A 1 86 ? 8.558 -3.124 9.934 1.00 95.38 86 ASP A C 1
ATOM 664 O O . ASP A 1 86 ? 8.333 -4.339 9.993 1.00 95.38 86 ASP A O 1
ATOM 668 N N . VAL A 1 87 ? 7.746 -2.295 9.267 1.00 95.81 87 VAL A N 1
ATOM 669 C CA . VAL A 1 87 ? 6.567 -2.741 8.499 1.00 95.81 87 VAL A CA 1
ATOM 670 C C . VAL A 1 87 ? 6.995 -3.645 7.343 1.00 95.81 87 VAL A C 1
ATOM 672 O O . VAL A 1 87 ? 6.436 -4.732 7.156 1.00 95.81 87 VAL A O 1
ATOM 675 N N . ALA A 1 88 ? 8.011 -3.221 6.588 1.00 93.31 88 ALA A N 1
ATOM 676 C CA . ALA A 1 88 ? 8.570 -3.974 5.475 1.00 93.31 88 ALA A CA 1
ATOM 677 C C . ALA A 1 88 ? 9.145 -5.318 5.941 1.00 93.31 88 ALA A C 1
ATOM 679 O O . ALA A 1 88 ? 8.840 -6.339 5.329 1.00 93.31 88 ALA A O 1
ATOM 680 N N . ALA A 1 89 ? 9.877 -5.358 7.057 1.00 93.19 89 ALA A N 1
ATOM 681 C CA . ALA A 1 89 ? 10.437 -6.585 7.622 1.00 93.19 89 ALA A CA 1
ATOM 682 C C . ALA A 1 89 ? 9.347 -7.607 7.994 1.00 93.19 89 ALA A C 1
ATOM 684 O O . ALA A 1 89 ? 9.478 -8.803 7.706 1.00 93.19 89 ALA A O 1
ATOM 685 N N . ILE A 1 90 ? 8.233 -7.150 8.581 1.00 93.38 90 ILE A N 1
ATOM 686 C CA . ILE A 1 90 ? 7.083 -8.015 8.889 1.00 93.38 90 ILE A CA 1
ATOM 687 C C . ILE A 1 90 ? 6.462 -8.566 7.600 1.00 93.38 90 ILE A C 1
ATOM 689 O O . ILE A 1 90 ? 6.228 -9.774 7.515 1.00 93.38 90 ILE A O 1
ATOM 693 N N . ASN A 1 91 ? 6.245 -7.724 6.587 1.00 92.50 91 ASN A N 1
ATOM 694 C CA . ASN A 1 91 ? 5.649 -8.137 5.312 1.00 92.50 91 ASN A CA 1
ATOM 695 C C . ASN A 1 91 ? 6.559 -9.094 4.517 1.00 92.50 91 ASN A C 1
ATOM 697 O O . ASN A 1 91 ? 6.106 -10.143 4.051 1.00 92.50 91 ASN A O 1
ATOM 701 N N . GLN A 1 92 ? 7.856 -8.793 4.433 1.00 89.19 92 GLN A N 1
ATOM 702 C CA . GLN A 1 92 ? 8.864 -9.603 3.737 1.00 89.19 92 GLN A CA 1
ATOM 703 C C . GLN A 1 92 ? 9.113 -10.956 4.411 1.00 89.19 92 GLN A C 1
ATOM 705 O O . GLN A 1 92 ? 9.550 -11.902 3.758 1.00 89.19 92 GLN A O 1
ATOM 710 N N . SER A 1 93 ? 8.779 -11.100 5.699 1.00 90.38 93 SER A N 1
ATOM 711 C CA . SER A 1 93 ? 8.866 -12.392 6.387 1.00 90.38 93 SER A CA 1
ATOM 712 C C . SER A 1 93 ? 7.991 -13.481 5.752 1.00 90.38 93 SER A C 1
ATOM 714 O O . SER A 1 93 ? 8.222 -14.666 5.998 1.00 90.38 93 SER A O 1
ATOM 716 N N . GLY A 1 94 ? 6.952 -13.094 4.999 1.00 87.94 94 GLY A N 1
ATOM 717 C CA . GLY A 1 94 ? 5.951 -14.004 4.444 1.00 87.94 94 GLY A CA 1
ATOM 718 C C . GLY A 1 94 ? 5.025 -14.635 5.493 1.00 87.94 94 GLY A C 1
ATOM 719 O O . GLY A 1 94 ? 4.200 -15.477 5.139 1.00 87.94 94 GLY A O 1
ATOM 720 N N . LEU A 1 95 ? 5.137 -14.248 6.770 1.00 91.69 95 LEU A N 1
ATOM 721 C CA . LEU A 1 95 ? 4.380 -14.824 7.890 1.00 91.69 95 LEU A CA 1
ATOM 722 C C . LEU A 1 95 ? 3.132 -14.009 8.249 1.00 91.69 95 LEU A C 1
ATOM 724 O O . LEU A 1 95 ? 2.148 -14.564 8.742 1.00 91.69 95 LEU A O 1
ATOM 728 N N . ALA A 1 96 ? 3.150 -12.699 8.022 1.00 94.62 96 ALA A N 1
ATOM 729 C CA . ALA A 1 96 ? 2.047 -11.811 8.362 1.00 94.62 96 ALA A CA 1
ATOM 730 C C . ALA A 1 96 ? 1.929 -10.648 7.385 1.00 94.62 96 ALA A C 1
ATOM 732 O O . ALA A 1 96 ? 2.873 -10.315 6.676 1.00 94.62 96 ALA A O 1
ATOM 733 N N . LEU A 1 97 ? 0.753 -10.034 7.405 1.00 95.69 97 LEU A N 1
ATOM 734 C CA . LEU A 1 97 ? 0.508 -8.709 6.873 1.00 95.69 97 LEU A CA 1
ATOM 735 C C . LEU A 1 97 ? 0.686 -7.687 8.005 1.00 95.69 97 LEU A C 1
ATOM 737 O O . LEU A 1 97 ? -0.031 -7.741 9.005 1.00 95.69 97 LEU A O 1
ATOM 741 N N . GLY A 1 98 ? 1.654 -6.791 7.857 1.00 96.88 98 GLY A N 1
ATOM 742 C CA . GLY A 1 98 ? 1.870 -5.622 8.699 1.00 96.88 98 GLY A CA 1
ATOM 743 C C . GLY A 1 98 ? 1.144 -4.413 8.118 1.00 96.88 98 GLY A C 1
ATOM 744 O O . GLY A 1 98 ? 1.443 -3.987 7.004 1.00 96.88 98 GLY A O 1
ATOM 745 N N . ILE A 1 99 ? 0.192 -3.874 8.878 1.00 98.19 99 ILE A N 1
ATOM 746 C CA . ILE A 1 99 ? -0.590 -2.687 8.519 1.00 98.19 99 ILE A CA 1
ATOM 747 C C . ILE A 1 99 ? -0.072 -1.518 9.366 1.00 98.19 99 ILE A C 1
ATOM 749 O O . ILE A 1 99 ? -0.217 -1.579 10.595 1.00 98.19 99 ILE A O 1
ATOM 753 N N . PRO A 1 100 ? 0.535 -0.482 8.761 1.00 97.81 100 PRO A N 1
ATOM 754 C CA . PRO A 1 100 ? 1.056 0.657 9.502 1.00 97.81 100 PRO A CA 1
ATOM 755 C C . PRO A 1 100 ? -0.083 1.477 10.109 1.00 97.81 100 PRO A C 1
ATOM 757 O O . PRO A 1 100 ? -1.143 1.644 9.500 1.00 97.81 100 PRO A O 1
ATOM 760 N N . LEU A 1 101 ? 0.151 2.000 11.307 1.00 97.69 101 LEU A N 1
ATOM 761 C CA . LEU A 1 101 ? -0.681 3.004 11.953 1.00 97.69 101 LEU A CA 1
ATOM 762 C C . LEU A 1 101 ? 0.198 4.184 12.340 1.00 97.69 101 LEU A C 1
ATOM 764 O O . LEU A 1 101 ? 1.177 4.013 13.065 1.00 97.69 101 LEU A O 1
ATOM 768 N N . LEU A 1 102 ? -0.184 5.368 11.892 1.00 95.75 102 LEU A N 1
ATOM 769 C CA . LEU A 1 102 ? 0.414 6.632 12.278 1.00 95.75 102 LEU A CA 1
ATOM 770 C C . LEU A 1 102 ? -0.704 7.527 12.809 1.00 95.75 102 LEU A C 1
ATOM 772 O O . LEU A 1 102 ? -1.636 7.858 12.085 1.00 95.75 102 LEU A O 1
ATOM 776 N N . GLU A 1 103 ? -0.646 7.841 14.098 1.00 92.00 103 GLU A N 1
ATOM 777 C CA . GLU A 1 103 ? -1.648 8.659 14.784 1.00 92.00 103 GLU A CA 1
ATOM 778 C C . GLU A 1 103 ? -0.904 9.739 15.561 1.00 92.00 103 GLU A C 1
ATOM 780 O O . GLU A 1 103 ? -0.336 9.482 16.624 1.00 92.00 103 GLU A O 1
ATOM 785 N N . LYS A 1 104 ? -0.820 10.926 14.958 1.00 90.38 104 LYS A N 1
ATOM 786 C CA . LYS A 1 104 ? -0.072 12.069 15.500 1.00 90.38 104 LYS A CA 1
ATOM 787 C C . LYS A 1 104 ? -0.933 13.312 15.594 1.00 90.38 104 LYS A C 1
ATOM 789 O O . LYS A 1 104 ? -0.808 14.060 16.560 1.00 90.38 104 LYS A O 1
ATOM 794 N N . HIS A 1 105 ? -1.836 13.491 14.635 1.00 92.62 105 HIS A N 1
ATOM 795 C CA . HIS A 1 105 ? -2.647 14.690 14.526 1.00 92.62 105 HIS A CA 1
ATOM 796 C C . HIS A 1 105 ? -4.130 14.406 14.758 1.00 92.62 105 HIS A C 1
ATOM 798 O O . HIS A 1 105 ? -4.609 13.271 14.749 1.00 92.62 105 HIS A O 1
ATOM 804 N N . SER A 1 106 ? -4.890 15.474 14.971 1.00 94.38 106 SER A N 1
ATOM 805 C CA . SER A 1 106 ? -6.350 15.442 15.029 1.00 94.38 106 SER A CA 1
ATOM 806 C C . SER A 1 106 ? -6.944 16.449 14.056 1.00 94.38 106 SER A C 1
ATOM 808 O O . SER A 1 106 ? -6.243 17.306 13.534 1.00 94.38 106 SER A O 1
ATOM 810 N N . ALA A 1 107 ? -8.243 16.359 13.804 1.00 94.81 107 ALA A N 1
ATOM 811 C CA . ALA A 1 107 ? -9.010 17.435 13.196 1.00 94.81 107 ALA A CA 1
ATOM 812 C C . ALA A 1 107 ? -10.311 17.635 13.966 1.00 94.81 107 ALA A C 1
ATOM 814 O O . ALA A 1 107 ? -11.104 16.701 14.145 1.00 94.81 107 ALA A O 1
ATOM 815 N N . ARG A 1 108 ? -10.538 18.865 14.433 1.00 93.31 108 ARG A N 1
ATOM 816 C CA . ARG A 1 108 ? -11.646 19.222 15.330 1.00 93.31 108 ARG A CA 1
ATOM 817 C C . ARG A 1 108 ? -11.723 18.291 16.550 1.00 93.31 108 ARG A C 1
ATOM 819 O O . ARG A 1 108 ? -12.818 17.928 16.987 1.00 93.31 108 ARG A O 1
ATOM 826 N N . GLY A 1 109 ? -10.565 17.882 17.073 1.00 91.88 109 GLY A N 1
ATOM 827 C CA . GLY A 1 109 ? -10.436 16.997 18.235 1.00 91.88 109 GLY A CA 1
ATOM 828 C C . GLY A 1 109 ? -10.727 15.510 17.985 1.00 91.88 109 GLY A C 1
ATOM 829 O O . GLY A 1 109 ? -10.792 14.745 18.949 1.00 91.88 109 GLY A O 1
ATOM 830 N N . PHE A 1 110 ? -10.915 15.080 16.733 1.00 95.88 110 PHE A N 1
ATOM 831 C CA . PHE A 1 110 ? -10.977 13.660 16.362 1.00 95.88 110 PHE A CA 1
ATOM 832 C C . PHE A 1 110 ? -9.630 13.197 15.803 1.00 95.88 110 PHE A C 1
ATOM 834 O O . PHE A 1 110 ? -9.054 13.933 15.007 1.00 95.88 110 PHE A O 1
ATOM 841 N N . PRO A 1 111 ? -9.133 12.003 16.170 1.00 96.69 111 PRO A N 1
ATOM 842 C CA . PRO A 1 111 ? -7.833 11.526 15.710 1.00 96.69 111 PRO A CA 1
ATOM 843 C C . PRO A 1 111 ? -7.818 11.329 14.191 1.00 96.69 111 PRO A C 1
ATOM 845 O O . PRO A 1 111 ? -8.759 10.756 13.622 1.00 96.69 111 PRO A O 1
ATOM 848 N N . ILE A 1 112 ? -6.738 11.789 13.562 1.00 97.38 112 ILE A N 1
ATOM 849 C CA . ILE A 1 112 ? -6.359 11.425 12.201 1.00 97.38 112 ILE A CA 1
ATOM 850 C C . ILE A 1 112 ? -5.497 10.166 12.308 1.00 97.38 112 ILE A C 1
ATOM 852 O O . ILE A 1 112 ? -4.576 10.077 13.114 1.00 97.38 112 ILE A O 1
ATOM 856 N N . VAL A 1 113 ? -5.857 9.150 11.533 1.00 97.94 113 VAL A N 1
ATOM 857 C CA . VAL A 1 113 ? -5.203 7.846 11.531 1.00 97.94 113 VAL A CA 1
ATOM 858 C C . VAL A 1 113 ? -4.694 7.589 10.122 1.00 97.94 113 VAL A C 1
ATOM 860 O O . VAL A 1 113 ? -5.447 7.161 9.242 1.00 97.94 113 VAL A O 1
ATOM 863 N N . GLY A 1 114 ? -3.404 7.843 9.923 1.00 98.00 114 GLY A N 1
ATOM 864 C CA . GLY A 1 114 ? -2.671 7.458 8.728 1.00 98.00 114 GLY A CA 1
ATOM 865 C C . GLY A 1 114 ? -2.457 5.948 8.703 1.00 98.00 114 GLY A C 1
ATOM 866 O O . GLY A 1 114 ? -1.862 5.371 9.615 1.00 98.00 114 GLY A O 1
ATOM 867 N N . THR A 1 115 ? -2.958 5.273 7.674 1.00 98.12 115 THR A N 1
ATOM 868 C CA . THR A 1 115 ? -2.827 3.817 7.532 1.00 98.12 115 THR A CA 1
ATOM 869 C C . THR A 1 115 ? -2.814 3.397 6.063 1.00 98.12 115 THR A C 1
ATOM 871 O O . THR A 1 115 ? -2.914 4.238 5.176 1.00 98.12 115 THR A O 1
ATOM 874 N N . SER A 1 116 ? -2.646 2.106 5.781 1.00 97.44 116 SER A N 1
ATOM 875 C CA . SER A 1 116 ? -2.712 1.566 4.420 1.00 97.44 116 SER A CA 1
ATOM 876 C C . SER A 1 116 ? -4.111 1.021 4.095 1.00 97.44 116 SER A C 1
ATOM 878 O O . SER A 1 116 ? -4.934 0.783 4.986 1.00 97.44 116 SER A O 1
ATOM 880 N N . LEU A 1 117 ? -4.403 0.784 2.810 1.00 96.56 117 LEU A N 1
ATOM 881 C CA . LEU A 1 117 ? -5.720 0.295 2.365 1.00 96.56 117 LEU A CA 1
ATOM 882 C C . LEU A 1 117 ? -6.125 -1.045 3.002 1.00 96.56 117 LEU A C 1
ATOM 884 O O . LEU A 1 117 ? -7.310 -1.313 3.212 1.00 96.56 117 LEU A O 1
ATOM 888 N N . GLU A 1 118 ? -5.146 -1.871 3.363 1.00 95.94 118 GLU A N 1
ATOM 889 C CA . GLU A 1 118 ? -5.355 -3.146 4.041 1.00 95.94 118 GLU A CA 1
ATOM 890 C C . GLU A 1 118 ? -6.071 -3.006 5.386 1.00 95.94 118 GLU A C 1
ATOM 892 O O . GLU A 1 118 ? -6.731 -3.951 5.822 1.00 95.94 118 GLU A O 1
ATOM 897 N N . TYR A 1 119 ? -5.993 -1.839 6.035 1.00 97.25 119 TYR A N 1
ATOM 898 C CA . TYR A 1 119 ? -6.724 -1.568 7.268 1.00 97.25 119 TYR A CA 1
ATOM 899 C C . TYR A 1 119 ? -8.233 -1.732 7.085 1.00 97.25 119 TYR A C 1
ATOM 901 O O . TYR A 1 119 ? -8.896 -2.383 7.898 1.00 97.25 119 TYR A O 1
ATOM 909 N N . PHE A 1 120 ? -8.778 -1.172 6.002 1.00 96.50 120 PHE A N 1
ATOM 910 C CA . PHE A 1 120 ? -10.211 -1.204 5.718 1.00 96.50 120 PHE A CA 1
ATOM 911 C C . PHE A 1 120 ? -10.675 -2.627 5.403 1.00 96.50 120 PHE A C 1
ATOM 913 O O . PHE A 1 120 ? -11.705 -3.056 5.923 1.00 96.50 120 PHE A O 1
ATOM 920 N N . ASP A 1 121 ? -9.881 -3.388 4.643 1.00 93.00 121 ASP A N 1
ATOM 921 C CA . ASP A 1 121 ? -10.138 -4.805 4.365 1.00 93.00 121 ASP A CA 1
ATOM 922 C C . ASP A 1 121 ? -10.101 -5.639 5.656 1.00 93.00 121 ASP A C 1
ATOM 924 O O . ASP A 1 121 ? -11.022 -6.413 5.939 1.00 93.00 121 ASP A O 1
ATOM 928 N N . PHE A 1 122 ? -9.069 -5.442 6.482 1.00 94.75 122 PHE A N 1
ATOM 929 C CA . PHE A 1 122 ? -8.885 -6.144 7.750 1.00 94.75 122 PHE A CA 1
ATOM 930 C C . PHE A 1 122 ? -10.021 -5.863 8.741 1.00 94.75 122 PHE A C 1
ATOM 932 O O . PHE A 1 122 ? -10.556 -6.785 9.363 1.00 94.75 122 PHE A O 1
ATOM 939 N N . ARG A 1 123 ? -10.427 -4.595 8.871 1.00 93.69 123 ARG A N 1
ATOM 940 C CA . ARG A 1 123 ? -11.536 -4.166 9.737 1.00 93.69 123 ARG A CA 1
ATOM 941 C C . ARG A 1 123 ? -12.915 -4.347 9.100 1.00 93.69 123 ARG A C 1
ATOM 943 O O . ARG A 1 123 ? -13.915 -4.165 9.788 1.00 93.69 123 ARG A O 1
ATOM 950 N N . ARG A 1 124 ? -12.982 -4.755 7.827 1.00 93.94 124 ARG A N 1
ATOM 951 C CA . ARG A 1 124 ? -14.213 -4.877 7.023 1.00 93.94 124 ARG A CA 1
ATOM 952 C C . ARG A 1 124 ? -15.023 -3.578 6.962 1.00 93.94 124 ARG A C 1
ATOM 954 O O . ARG A 1 124 ? -16.254 -3.611 6.920 1.00 93.94 124 ARG A O 1
ATOM 961 N N . LEU A 1 125 ? -14.333 -2.443 6.960 1.00 94.44 125 LEU A N 1
ATOM 962 C CA . LEU A 1 125 ? -14.952 -1.129 6.846 1.00 94.44 125 LEU A CA 1
ATOM 963 C C . LEU A 1 125 ? -15.391 -0.909 5.399 1.00 94.44 125 LEU A C 1
ATOM 965 O O . LEU A 1 125 ? -14.682 -1.254 4.455 1.00 94.44 125 LEU A O 1
ATOM 969 N N . ARG A 1 126 ? -16.584 -0.347 5.219 1.00 95.38 126 ARG A N 1
ATOM 970 C CA . ARG A 1 126 ? -17.143 -0.043 3.898 1.00 95.38 126 ARG A CA 1
ATOM 971 C C . ARG A 1 126 ? -17.444 1.437 3.813 1.00 95.38 126 ARG A C 1
ATOM 973 O O . ARG A 1 126 ? -17.961 2.009 4.767 1.00 95.38 126 ARG A O 1
ATOM 980 N N . VAL A 1 127 ? -17.173 2.035 2.662 1.00 96.56 127 VAL A N 1
ATOM 981 C CA . VAL A 1 127 ? -17.613 3.397 2.361 1.00 96.56 127 VAL A CA 1
ATOM 982 C C . VAL A 1 127 ? -19.126 3.361 2.128 1.00 96.56 127 VAL A C 1
ATOM 984 O O . VAL A 1 127 ? -19.603 2.627 1.265 1.00 96.56 127 VAL A O 1
ATOM 987 N N . ALA A 1 128 ? -19.885 4.098 2.938 1.00 95.88 128 ALA A N 1
ATOM 988 C CA . ALA A 1 128 ? -21.337 4.219 2.813 1.00 95.88 128 ALA A CA 1
ATOM 989 C C . ALA A 1 128 ? -21.745 5.348 1.860 1.00 95.88 128 ALA A C 1
ATOM 991 O O . ALA A 1 128 ? -22.788 5.262 1.217 1.00 95.88 128 ALA A O 1
ATOM 992 N N . GLN A 1 129 ? -20.944 6.413 1.794 1.00 97.06 129 GLN A N 1
ATOM 993 C CA . GLN A 1 129 ? -21.169 7.569 0.926 1.00 97.06 129 GLN A CA 1
ATOM 994 C C . GLN A 1 129 ? -19.840 8.024 0.328 1.00 97.06 129 GLN A C 1
ATOM 996 O O . GLN A 1 129 ? -18.847 8.067 1.052 1.00 97.06 129 GLN A O 1
ATOM 1001 N N . GLY A 1 130 ? -19.838 8.423 -0.944 1.00 96.00 130 GLY A N 1
ATOM 1002 C CA . GLY A 1 130 ? -18.638 8.894 -1.638 1.00 96.00 130 GLY A CA 1
ATOM 1003 C C . GLY A 1 130 ? -17.756 7.759 -2.158 1.00 96.00 130 GLY A C 1
ATOM 1004 O O . GLY A 1 130 ? -18.245 6.674 -2.473 1.00 96.00 130 GLY A O 1
ATOM 1005 N N . GLU A 1 131 ? -16.459 8.025 -2.256 1.00 94.56 131 GLU A N 1
ATOM 1006 C CA . GLU A 1 131 ? -15.449 7.115 -2.802 1.00 94.56 131 GLU A CA 1
ATOM 1007 C C . GLU A 1 131 ? -14.364 6.793 -1.761 1.00 94.56 131 GLU A C 1
ATOM 1009 O O . GLU A 1 131 ? -14.322 7.382 -0.683 1.00 94.56 131 GLU A O 1
ATOM 1014 N N . GLY A 1 132 ? -13.504 5.817 -2.068 1.00 94.50 132 GLY A N 1
ATOM 1015 C CA . GLY A 1 132 ? -12.328 5.488 -1.256 1.00 94.50 132 GLY A CA 1
ATOM 1016 C C . GLY A 1 132 ? -11.179 6.488 -1.431 1.00 94.50 132 GLY A C 1
ATOM 1017 O O . GLY A 1 132 ? -11.244 7.384 -2.270 1.00 94.50 132 GLY A O 1
ATOM 1018 N N . LEU A 1 133 ? -10.107 6.296 -0.659 1.00 96.75 133 LEU A N 1
ATOM 1019 C CA . LEU A 1 133 ? -8.863 7.056 -0.812 1.00 96.75 133 LEU A CA 1
ATOM 1020 C C . LEU A 1 133 ? -8.228 6.765 -2.174 1.00 96.75 133 LEU A C 1
ATOM 1022 O O . LEU A 1 133 ? -8.148 5.602 -2.571 1.00 96.75 133 LEU A O 1
ATOM 1026 N N . THR A 1 134 ? -7.750 7.795 -2.866 1.00 95.81 134 THR A N 1
ATOM 1027 C CA . THR A 1 134 ? -7.050 7.646 -4.156 1.00 95.81 134 THR A CA 1
ATOM 1028 C C . THR A 1 134 ? -5.683 8.313 -4.164 1.00 95.81 134 THR A C 1
ATOM 1030 O O . THR A 1 134 ? -4.767 7.831 -4.825 1.00 95.81 134 THR A O 1
ATOM 1033 N N . ARG A 1 135 ? -5.507 9.372 -3.378 1.00 95.38 135 ARG A N 1
ATOM 1034 C CA . ARG A 1 135 ? -4.268 10.145 -3.307 1.00 95.38 135 ARG A CA 1
ATOM 1035 C C . ARG A 1 135 ? -4.016 10.676 -1.902 1.00 95.38 135 ARG A C 1
ATOM 1037 O O . ARG A 1 135 ? -4.910 10.662 -1.057 1.00 95.38 135 ARG A O 1
ATOM 1044 N N . VAL A 1 136 ? -2.797 11.140 -1.662 1.00 95.56 136 VAL A N 1
ATOM 1045 C CA . VAL A 1 136 ? -2.458 11.860 -0.429 1.00 95.56 136 VAL A CA 1
ATOM 1046 C C . VAL A 1 136 ? -3.321 13.119 -0.282 1.00 95.56 136 VAL A C 1
ATOM 1048 O O . VAL A 1 136 ? -3.711 13.734 -1.275 1.00 95.56 136 VAL A O 1
ATOM 1051 N N . GLY A 1 137 ? -3.667 13.476 0.955 1.00 95.00 137 GLY A N 1
ATOM 1052 C CA . GLY A 1 137 ? -4.603 14.568 1.258 1.00 95.00 137 GLY A CA 1
ATOM 1053 C C . GLY A 1 137 ? -6.085 14.169 1.212 1.00 95.00 137 GLY A C 1
ATOM 1054 O O . GLY A 1 137 ? -6.923 14.889 1.755 1.00 95.00 137 GLY A O 1
ATOM 1055 N N . ASP A 1 138 ? -6.432 13.009 0.644 1.00 97.31 138 ASP A N 1
ATOM 1056 C CA . ASP A 1 138 ? -7.772 12.433 0.785 1.00 97.31 138 ASP A CA 1
ATOM 1057 C C . ASP A 1 138 ? -7.993 11.906 2.216 1.00 97.31 138 ASP A C 1
ATOM 1059 O O . ASP A 1 138 ? -7.081 11.359 2.843 1.00 97.31 138 ASP A O 1
ATOM 1063 N N . CYS A 1 139 ? -9.230 11.983 2.715 1.00 98.31 139 CYS A N 1
ATOM 1064 C CA . CYS A 1 139 ? -9.632 11.329 3.957 1.00 98.31 139 CYS A CA 1
ATOM 1065 C C . CYS A 1 139 ? -10.986 10.604 3.868 1.00 98.31 139 CYS A C 1
ATOM 1067 O O . CYS A 1 139 ? -11.884 10.963 3.098 1.00 98.31 139 CYS A O 1
ATOM 1069 N N . LEU A 1 140 ? -11.128 9.570 4.697 1.00 98.62 140 LEU A N 1
ATOM 1070 C CA . LEU A 1 140 ? -12.364 8.840 4.960 1.00 98.62 140 LEU A CA 1
ATOM 1071 C C . LEU A 1 140 ? -12.807 9.091 6.396 1.00 98.62 140 LEU A C 1
ATOM 1073 O O . LEU A 1 140 ? -12.065 8.850 7.344 1.00 98.62 140 LEU A O 1
ATOM 1077 N N . VAL A 1 141 ? -14.042 9.546 6.570 1.00 98.50 141 VAL A N 1
ATOM 1078 C CA . VAL A 1 141 ? -14.551 9.956 7.881 1.00 98.50 141 VAL A CA 1
ATOM 1079 C C . VAL A 1 141 ? -15.406 8.843 8.489 1.00 98.50 141 VAL A C 1
ATOM 1081 O O . VAL A 1 141 ? -16.318 8.324 7.841 1.00 98.50 141 VAL A O 1
ATOM 1084 N N . GLY A 1 142 ? -15.140 8.479 9.746 1.00 98.19 142 GLY A N 1
ATOM 1085 C CA . GLY A 1 142 ? -15.969 7.543 10.507 1.00 98.19 142 GLY A CA 1
ATOM 1086 C C . GLY A 1 142 ? -17.408 8.044 10.693 1.00 98.19 142 GLY A C 1
ATOM 1087 O O . GLY A 1 142 ? -17.659 9.247 10.795 1.00 98.19 142 GLY A O 1
ATOM 1088 N N . ALA A 1 143 ? -18.381 7.132 10.774 1.00 97.06 143 ALA A N 1
ATOM 1089 C CA . ALA A 1 143 ? -19.804 7.491 10.805 1.00 97.06 143 ALA A CA 1
ATOM 1090 C C . ALA A 1 143 ? -20.190 8.409 11.984 1.00 97.06 143 ALA A C 1
ATOM 1092 O O . ALA A 1 143 ? -21.035 9.300 11.852 1.00 97.06 143 ALA A O 1
ATOM 1093 N N . GLY A 1 144 ? -19.570 8.205 13.149 1.00 96.19 144 GLY A N 1
ATOM 1094 C CA . GLY A 1 144 ? -19.782 9.020 14.343 1.00 96.19 144 GLY A CA 1
ATOM 1095 C C . GLY A 1 144 ? -19.205 10.430 14.207 1.00 96.19 144 GLY A C 1
ATOM 1096 O O . GLY A 1 144 ? -19.861 11.388 14.623 1.00 96.19 144 GLY A O 1
ATOM 1097 N N . VAL A 1 145 ? -18.026 10.566 13.593 1.00 97.56 145 VAL A N 1
ATOM 1098 C CA . VAL A 1 145 ? -17.411 11.862 13.264 1.00 97.56 145 VAL A CA 1
ATOM 1099 C C . VAL A 1 145 ? -18.277 12.615 12.258 1.00 97.56 145 VAL A C 1
ATOM 1101 O O . VAL A 1 145 ? -18.661 13.754 12.524 1.00 97.56 145 VAL A O 1
ATOM 1104 N N . ALA A 1 146 ? -18.677 11.958 11.164 1.00 97.75 146 ALA A N 1
ATOM 1105 C CA . ALA A 1 146 ? -19.523 12.554 10.131 1.00 97.75 146 ALA A CA 1
ATOM 1106 C C . ALA A 1 146 ? -20.845 13.077 10.708 1.00 97.75 146 ALA A C 1
ATOM 1108 O O . ALA A 1 146 ? -21.232 14.218 10.460 1.00 97.75 146 ALA A O 1
ATOM 1109 N N . LYS A 1 147 ? -21.502 12.290 11.570 1.00 97.00 147 LYS A N 1
ATOM 1110 C CA . LYS A 1 147 ? -22.738 12.704 12.248 1.00 97.00 147 LYS A CA 1
ATOM 1111 C C . LYS A 1 147 ? -22.534 13.889 13.196 1.00 97.00 147 LYS A C 1
ATOM 1113 O O . LYS A 1 147 ? -23.403 14.753 13.264 1.00 97.00 147 LYS A O 1
ATOM 1118 N N . LYS A 1 148 ? -21.436 13.915 13.959 1.00 97.38 148 LYS A N 1
ATOM 1119 C CA . LYS A 1 148 ? -21.161 14.980 14.941 1.00 97.38 148 LYS A CA 1
ATOM 1120 C C . LYS A 1 148 ? -20.747 16.294 14.286 1.00 97.38 148 LYS A C 1
ATOM 1122 O O . LYS A 1 148 ? -21.168 17.345 14.753 1.00 97.38 148 LYS A O 1
ATOM 1127 N N . LEU A 1 149 ? -19.920 16.229 13.245 1.00 96.69 149 LEU A N 1
ATOM 1128 C CA . LEU A 1 149 ? -19.403 17.405 12.545 1.00 96.69 149 LEU A CA 1
ATOM 1129 C C . LEU A 1 149 ? -20.302 17.866 11.392 1.00 96.69 149 LEU A C 1
ATOM 1131 O O . LEU A 1 149 ? -20.128 18.980 10.910 1.00 96.69 149 LEU A O 1
ATOM 1135 N N . GLY A 1 150 ? -21.250 17.031 10.955 1.00 96.62 150 GLY A N 1
ATOM 1136 C CA . GLY A 1 150 ? -22.138 17.326 9.831 1.00 96.62 150 GLY A CA 1
ATOM 1137 C C . GLY A 1 150 ? -21.459 17.256 8.460 1.00 96.62 150 GLY A C 1
ATOM 1138 O O . GLY A 1 150 ? -22.010 17.799 7.509 1.00 96.62 150 GLY A O 1
ATOM 1139 N N . VAL A 1 151 ? -20.293 16.607 8.361 1.00 96.25 151 VAL A N 1
ATOM 1140 C CA . VAL A 1 151 ? -19.495 16.530 7.127 1.00 96.25 151 VAL A CA 1
ATOM 1141 C C . VAL A 1 151 ? -19.975 15.425 6.184 1.00 96.25 151 VAL A C 1
ATOM 1143 O O . VAL A 1 151 ? -20.496 14.392 6.620 1.00 96.25 151 VAL A O 1
ATOM 1146 N N . ARG A 1 152 ? -19.789 15.642 4.884 1.00 97.31 152 ARG A N 1
ATOM 1147 C CA . ARG A 1 152 ? -20.192 14.767 3.776 1.00 97.31 152 ARG A CA 1
ATOM 1148 C C . ARG A 1 152 ? -19.075 14.667 2.728 1.00 97.31 152 ARG A C 1
ATOM 1150 O O . ARG A 1 152 ? -18.158 15.487 2.735 1.00 97.31 152 ARG A O 1
ATOM 1157 N N . PRO A 1 153 ? -19.132 13.680 1.814 1.00 97.75 153 PRO A N 1
ATOM 1158 C CA . PRO A 1 153 ? -18.202 13.625 0.690 1.00 97.75 153 PRO A CA 1
ATOM 1159 C C . PRO A 1 153 ? -18.205 14.934 -0.111 1.00 97.75 153 PRO A C 1
ATOM 1161 O O . PRO A 1 153 ? -19.275 15.440 -0.450 1.00 97.75 153 PRO A O 1
ATOM 1164 N N . GLY A 1 154 ? -17.018 15.459 -0.409 1.00 95.75 154 GLY A N 1
ATOM 1165 C CA . GLY A 1 154 ? -16.808 16.758 -1.057 1.00 95.75 154 GLY A CA 1
ATOM 1166 C C . GLY A 1 154 ? -16.462 17.900 -0.096 1.00 95.75 154 GLY A C 1
ATOM 1167 O O . GLY A 1 154 ? -15.925 18.911 -0.544 1.00 95.75 154 GLY A O 1
ATOM 1168 N N . ASP A 1 155 ? -16.706 17.737 1.207 1.00 97.19 155 ASP A N 1
ATOM 1169 C CA . ASP A 1 155 ? -16.288 18.716 2.211 1.00 97.19 155 ASP A CA 1
ATOM 1170 C C . ASP A 1 155 ? -14.770 18.676 2.447 1.00 97.19 155 ASP A C 1
ATOM 1172 O O . ASP A 1 155 ? -14.068 17.736 2.061 1.00 97.19 155 ASP A O 1
ATOM 1176 N N . LYS A 1 156 ? -14.264 19.699 3.139 1.00 96.06 156 LYS A N 1
ATOM 1177 C CA . LYS A 1 156 ? -12.873 19.779 3.591 1.00 96.06 156 LYS A CA 1
ATOM 1178 C C . LYS A 1 156 ? -12.797 19.779 5.110 1.00 96.06 156 LYS A C 1
ATOM 1180 O O . LYS A 1 156 ? -13.661 20.341 5.789 1.00 96.06 156 LYS A O 1
ATOM 1185 N N . LEU A 1 157 ? -11.739 19.179 5.638 1.00 94.81 157 LEU A N 1
ATOM 1186 C CA . LEU A 1 157 ? -11.470 19.115 7.063 1.00 94.81 157 LEU A CA 1
ATOM 1187 C C . LEU A 1 157 ? -10.004 19.458 7.331 1.00 94.81 157 LEU A C 1
ATOM 1189 O O . LEU A 1 157 ? -9.113 18.685 7.006 1.00 94.81 157 LEU A O 1
ATOM 1193 N N . MET A 1 158 ? -9.768 20.624 7.924 1.00 94.12 158 MET A N 1
ATOM 1194 C CA . MET A 1 158 ? -8.430 21.071 8.310 1.00 94.12 158 MET A CA 1
ATOM 1195 C C . MET A 1 158 ? -7.918 20.261 9.507 1.00 94.12 158 MET A C 1
ATOM 1197 O O . MET A 1 158 ? -8.666 20.087 10.475 1.00 94.12 158 MET A O 1
ATOM 1201 N N . SER A 1 159 ? -6.666 19.799 9.454 1.00 93.38 159 SER A N 1
ATOM 1202 C CA . SER A 1 159 ? -5.989 19.241 10.628 1.00 93.38 159 SER A CA 1
ATOM 1203 C C . SER A 1 159 ? -5.729 20.321 11.682 1.00 93.38 159 SER A C 1
ATOM 1205 O O . SER A 1 159 ? -5.451 21.480 11.374 1.00 93.38 159 SER A O 1
ATOM 1207 N N . ASP A 1 160 ? -5.843 19.946 12.950 1.00 89.75 160 ASP A N 1
ATOM 1208 C CA . ASP A 1 160 ? -5.601 20.836 14.074 1.00 89.75 160 ASP A CA 1
ATOM 1209 C C . ASP A 1 160 ? -4.100 21.185 14.121 1.00 89.75 160 ASP A C 1
ATOM 1211 O O . ASP A 1 160 ? -3.265 20.284 14.007 1.00 89.75 160 ASP A O 1
ATOM 1215 N N . PRO A 1 161 ? -3.728 22.468 14.281 1.00 77.06 161 PRO A N 1
ATOM 1216 C CA . PRO A 1 161 ? -2.334 22.847 14.472 1.00 77.06 161 PRO A CA 1
ATOM 1217 C C . PRO A 1 161 ? -1.832 22.308 15.815 1.00 77.06 161 PRO A C 1
ATOM 1219 O O . PRO A 1 161 ? -2.515 22.449 16.833 1.00 77.06 161 PRO A O 1
ATOM 1222 N N . GLU A 1 162 ? -0.632 21.727 15.839 1.00 66.12 162 GLU A N 1
ATOM 1223 C CA . GLU A 1 162 ? -0.065 21.173 17.075 1.00 66.12 162 GLU A CA 1
ATOM 1224 C C . GLU A 1 162 ? 0.328 22.290 18.064 1.00 66.12 162 GLU A C 1
ATOM 1226 O O . GLU A 1 162 ? 0.202 22.133 19.281 1.00 66.12 162 GLU A O 1
ATOM 1231 N N . ASN A 1 163 ? 0.735 23.460 17.549 1.00 61.09 163 ASN A N 1
ATOM 1232 C CA . ASN A 1 163 ? 1.054 24.643 18.346 1.00 61.09 163 ASN A CA 1
ATOM 1233 C C . ASN A 1 163 ? 0.851 25.940 17.537 1.00 61.09 163 ASN A C 1
ATOM 1235 O O . ASN A 1 163 ? 1.299 26.042 16.402 1.00 61.09 163 ASN A O 1
ATOM 1239 N N . VAL A 1 164 ? 0.232 26.972 18.124 1.00 51.03 164 VAL A N 1
ATOM 1240 C CA . VAL A 1 164 ? -0.074 28.251 17.427 1.00 51.03 164 VAL A CA 1
ATOM 1241 C C . VAL A 1 164 ? 1.196 29.055 17.077 1.00 51.03 164 VAL A C 1
ATOM 1243 O O . VAL A 1 164 ? 1.151 29.963 16.252 1.00 51.03 164 VAL A O 1
ATOM 1246 N N . PHE A 1 165 ? 2.331 28.717 17.698 1.00 49.09 165 PHE A N 1
ATOM 1247 C CA . PHE A 1 165 ? 3.612 29.424 17.569 1.00 49.09 165 PHE A CA 1
ATOM 1248 C C . PHE A 1 165 ? 4.720 28.602 16.899 1.00 49.09 165 PHE A C 1
ATOM 1250 O O . PHE A 1 165 ? 5.832 29.107 16.750 1.00 49.09 165 PHE A O 1
ATOM 1257 N N . ASP A 1 166 ? 4.448 27.352 16.516 1.00 49.47 166 ASP A N 1
ATOM 1258 C CA . ASP A 1 166 ? 5.441 26.508 15.855 1.00 49.47 166 ASP A CA 1
ATOM 1259 C C . ASP A 1 166 ? 5.338 26.679 14.336 1.00 49.47 166 ASP A C 1
ATOM 1261 O O . ASP A 1 166 ? 4.541 26.034 13.662 1.00 49.47 166 ASP A O 1
ATOM 1265 N N . LEU A 1 167 ? 6.125 27.617 13.808 1.00 46.12 167 LEU A N 1
ATOM 1266 C CA . LEU A 1 167 ? 6.210 27.919 12.376 1.00 46.12 167 LEU A CA 1
ATOM 1267 C C . LEU A 1 167 ? 7.011 26.860 11.585 1.00 46.12 167 LEU A C 1
ATOM 1269 O O . LEU A 1 167 ? 7.147 27.012 10.371 1.00 46.12 167 LEU A O 1
ATOM 1273 N N . ALA A 1 168 ? 7.562 25.828 12.244 1.00 47.28 168 ALA A N 1
ATOM 1274 C CA . ALA A 1 168 ? 8.530 24.905 11.642 1.00 47.28 168 ALA A CA 1
ATOM 1275 C C . ALA A 1 168 ? 8.226 23.400 11.820 1.00 47.28 168 ALA A C 1
ATOM 1277 O O . ALA A 1 168 ? 8.834 22.607 11.107 1.00 47.28 168 ALA A O 1
ATOM 1278 N N . GLY A 1 169 ? 7.340 22.991 12.741 1.00 52.34 169 GLY A N 1
ATOM 1279 C CA . GLY A 1 169 ? 7.182 21.574 13.119 1.00 52.34 169 GLY A CA 1
ATOM 1280 C C . GLY A 1 169 ? 5.992 20.802 12.527 1.00 52.34 169 GLY A C 1
ATOM 1281 O O . GLY A 1 169 ? 6.137 19.622 12.220 1.00 52.34 169 GLY A O 1
ATOM 1282 N N . SER A 1 170 ? 4.823 21.429 12.355 1.00 61.31 170 SER A N 1
ATOM 1283 C CA . SER A 1 170 ? 3.626 20.778 11.789 1.00 61.31 170 SER A CA 1
ATOM 1284 C C . SER A 1 170 ? 2.913 21.699 10.806 1.00 61.31 170 SER A C 1
ATOM 1286 O O . SER A 1 170 ? 2.802 22.908 11.026 1.00 61.31 170 SER A O 1
ATOM 1288 N N . TYR A 1 171 ? 2.425 21.128 9.706 1.00 74.19 171 TYR A N 1
ATOM 1289 C CA . TYR A 1 171 ? 1.783 21.877 8.631 1.00 74.19 171 TYR A CA 1
ATOM 1290 C C . TYR A 1 171 ? 0.303 21.510 8.548 1.00 74.19 171 TYR A C 1
ATOM 1292 O O . TYR A 1 171 ? -0.031 20.433 8.049 1.00 74.19 171 TYR A O 1
ATOM 1300 N N . PRO A 1 172 ? -0.603 22.386 9.030 1.00 85.62 172 PRO A N 1
ATOM 1301 C CA . PRO A 1 172 ? -2.031 22.161 8.899 1.00 85.62 172 PRO A CA 1
ATOM 1302 C C . PRO A 1 172 ? -2.407 21.899 7.441 1.00 85.62 172 PRO A C 1
ATOM 1304 O O . PRO A 1 172 ? -2.100 22.702 6.556 1.00 85.62 172 PRO A O 1
ATOM 1307 N N . LEU A 1 173 ? -3.069 20.770 7.204 1.00 91.06 173 LEU A N 1
ATOM 1308 C CA . LEU A 1 173 ? -3.457 20.315 5.880 1.00 91.06 173 LEU A CA 1
ATOM 1309 C C . LEU A 1 173 ? -4.980 20.231 5.797 1.00 91.06 173 LEU A C 1
ATOM 1311 O O . LEU A 1 173 ? -5.639 19.607 6.633 1.00 91.06 173 LEU A O 1
ATOM 1315 N N . ASN A 1 174 ? -5.550 20.830 4.755 1.00 94.00 174 ASN A N 1
ATOM 1316 C CA . ASN A 1 174 ? -6.942 20.624 4.392 1.00 94.00 174 ASN A CA 1
ATOM 1317 C C . ASN A 1 174 ? -7.103 19.229 3.794 1.00 94.00 174 ASN A C 1
ATOM 1319 O O . ASN A 1 174 ? -6.708 18.976 2.657 1.00 94.00 174 ASN A O 1
ATOM 1323 N N . LEU A 1 175 ? -7.728 18.337 4.554 1.00 96.81 175 LEU A N 1
ATOM 1324 C CA . LEU A 1 175 ? -8.071 16.999 4.103 1.00 96.81 175 LEU A CA 1
ATOM 1325 C C . LEU A 1 175 ? -9.359 17.027 3.282 1.00 96.81 175 LEU A C 1
ATOM 1327 O O . LEU A 1 175 ? -10.356 17.632 3.686 1.00 96.81 175 LEU A O 1
ATOM 1331 N N . HIS A 1 176 ? -9.360 16.339 2.146 1.00 97.31 176 HIS A N 1
ATOM 1332 C CA . HIS A 1 176 ? -10.511 16.247 1.254 1.00 97.31 176 HIS A CA 1
ATOM 1333 C C . HIS A 1 176 ? -11.358 15.045 1.661 1.00 97.31 176 HIS A C 1
ATOM 1335 O O . HIS A 1 176 ? -10.928 13.900 1.514 1.00 97.31 176 HIS A O 1
ATOM 1341 N N . VAL A 1 177 ? -12.579 15.283 2.144 1.00 98.19 177 VAL A N 1
ATOM 1342 C CA . VAL A 1 177 ? -13.490 14.207 2.547 1.00 98.19 177 VAL A CA 1
ATOM 1343 C C . VAL A 1 177 ? -13.954 13.469 1.293 1.00 98.19 177 VAL A C 1
ATOM 1345 O O . VAL A 1 177 ? -14.883 13.895 0.607 1.00 98.19 177 VAL A O 1
ATOM 1348 N N . LYS A 1 178 ? -13.311 12.344 0.974 1.00 97.31 178 LYS A N 1
ATOM 1349 C CA . LYS A 1 178 ? -13.675 11.510 -0.183 1.00 97.31 178 LYS A CA 1
ATOM 1350 C C . LYS A 1 178 ? -14.875 10.631 0.093 1.00 97.31 178 LYS A C 1
ATOM 1352 O O . LYS A 1 178 ? -15.678 10.387 -0.807 1.00 97.31 178 LYS A O 1
ATOM 1357 N N . GLY A 1 179 ? -15.025 10.198 1.338 1.00 97.81 179 GLY A N 1
ATOM 1358 C CA . GLY A 1 179 ? -16.080 9.279 1.712 1.00 97.81 179 GLY A CA 1
ATOM 1359 C C . GLY A 1 179 ? -16.370 9.257 3.203 1.00 97.81 179 GLY A C 1
ATOM 1360 O O . GLY A 1 179 ? -15.552 9.646 4.037 1.00 97.81 179 GLY A O 1
ATOM 1361 N N . VAL A 1 180 ? -17.562 8.768 3.530 1.00 98.50 180 VAL A N 1
ATOM 1362 C CA . VAL A 1 180 ? -17.996 8.487 4.900 1.00 98.50 180 VAL A CA 1
ATOM 1363 C C . VAL A 1 180 ? -18.169 6.983 5.045 1.00 98.50 180 VAL A C 1
ATOM 1365 O O . VAL A 1 180 ? -18.839 6.342 4.230 1.00 98.50 180 VAL A O 1
ATOM 1368 N N . LEU A 1 181 ? -17.562 6.413 6.080 1.00 98.12 181 LEU A N 1
ATOM 1369 C CA . LEU A 1 181 ? -17.643 4.988 6.380 1.00 98.12 181 LEU A CA 1
ATOM 1370 C C . LEU A 1 181 ? -19.025 4.617 6.936 1.00 98.12 181 LEU A C 1
ATOM 1372 O O . LEU A 1 181 ? -19.689 5.412 7.600 1.00 98.12 181 LEU A O 1
ATOM 1376 N N . ALA A 1 182 ? -19.458 3.386 6.674 1.00 96.62 182 ALA A N 1
ATOM 1377 C CA . ALA A 1 182 ? -20.629 2.801 7.314 1.00 96.62 182 ALA A CA 1
ATOM 1378 C C . ALA A 1 182 ? -20.395 2.659 8.832 1.00 96.62 182 ALA A C 1
ATOM 1380 O O . ALA A 1 182 ? -19.266 2.361 9.227 1.00 96.62 182 ALA A O 1
ATOM 1381 N N . PRO A 1 183 ? -21.434 2.819 9.678 1.00 93.69 183 PRO A N 1
ATOM 1382 C CA . PRO A 1 183 ? -21.306 2.609 11.116 1.00 93.69 183 PRO A CA 1
ATOM 1383 C C . PRO A 1 183 ? -20.770 1.210 11.432 1.00 93.69 183 PRO A C 1
ATOM 1385 O O . PRO A 1 183 ? -21.368 0.211 11.029 1.00 93.69 183 PRO A O 1
ATOM 1388 N N . ALA A 1 184 ? -19.657 1.146 12.158 1.00 88.94 184 ALA A N 1
ATOM 1389 C CA . ALA A 1 184 ? -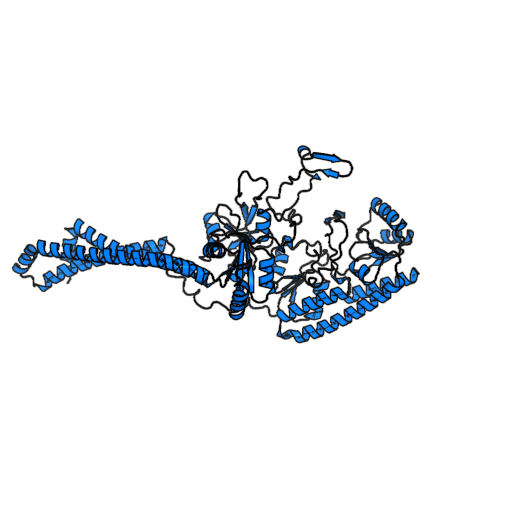19.015 -0.104 12.558 1.00 88.94 184 ALA A CA 1
ATOM 1390 C C . ALA A 1 184 ? -19.306 -0.481 14.021 1.00 88.94 184 ALA A C 1
ATOM 1392 O O . ALA A 1 184 ? -19.129 -1.637 14.408 1.00 88.94 184 ALA A O 1
ATOM 1393 N N . GLY A 1 185 ? -19.739 0.474 14.852 1.00 86.19 185 GLY A N 1
ATOM 1394 C CA . GLY A 1 185 ? -19.925 0.277 16.292 1.00 86.19 185 GLY A CA 1
ATOM 1395 C C . GLY A 1 185 ? -18.606 0.136 17.062 1.00 86.19 185 GLY A C 1
ATOM 1396 O O . GLY A 1 185 ? -18.591 -0.374 18.184 1.00 86.19 185 GLY A O 1
ATOM 1397 N N . THR A 1 186 ? -17.490 0.558 16.466 1.00 88.56 186 THR A N 1
ATOM 1398 C CA . THR A 1 186 ? -16.127 0.470 17.016 1.00 88.56 186 THR A CA 1
ATOM 1399 C C . THR A 1 186 ? -15.526 1.871 17.185 1.00 88.56 186 THR A C 1
ATOM 1401 O O . THR A 1 186 ? -16.175 2.875 16.893 1.00 88.56 186 THR A O 1
ATOM 1404 N N . ALA A 1 187 ? -14.270 1.980 17.644 1.00 91.25 187 ALA A N 1
ATOM 1405 C CA . ALA A 1 187 ? -13.611 3.291 17.706 1.00 91.25 187 ALA A CA 1
ATOM 1406 C C . ALA A 1 187 ? -13.337 3.889 16.309 1.00 91.25 187 ALA A C 1
ATOM 1408 O O . ALA A 1 187 ? -13.040 5.073 16.221 1.00 91.25 187 ALA A O 1
ATOM 1409 N N . ASP A 1 188 ? -13.490 3.103 15.235 1.00 95.12 188 ASP A N 1
ATOM 1410 C CA . ASP A 1 188 ? -13.374 3.570 13.844 1.00 95.12 188 ASP A CA 1
ATOM 1411 C C . ASP A 1 188 ? -14.446 4.611 13.497 1.00 95.12 188 ASP A C 1
ATOM 1413 O O . ASP A 1 188 ? -14.189 5.545 12.744 1.00 95.12 188 ASP A O 1
ATOM 1417 N N . ASP A 1 189 ? -15.628 4.529 14.121 1.00 95.38 189 ASP A N 1
ATOM 1418 C CA . ASP A 1 189 ? -16.683 5.533 13.950 1.00 95.38 189 ASP A CA 1
ATOM 1419 C C . ASP A 1 189 ? -16.269 6.916 14.476 1.00 95.38 189 ASP A C 1
ATOM 1421 O O . ASP A 1 189 ? -16.887 7.918 14.116 1.00 95.38 189 ASP A O 1
ATOM 1425 N N . GLY A 1 190 ? -15.265 6.970 15.354 1.00 96.06 190 GLY A N 1
ATOM 1426 C CA . GLY A 1 190 ? -14.756 8.174 16.002 1.00 96.06 190 GLY A CA 1
ATOM 1427 C C . GLY A 1 190 ? -13.421 8.675 15.453 1.00 96.06 190 GLY A C 1
ATOM 1428 O O . GLY A 1 190 ? -12.803 9.485 16.134 1.00 96.06 190 GLY A O 1
ATOM 1429 N N . ALA A 1 191 ? -12.980 8.203 14.285 1.00 97.81 191 ALA A N 1
ATOM 1430 C CA . ALA A 1 191 ? -11.698 8.566 13.685 1.00 97.81 191 ALA A CA 1
ATOM 1431 C C . ALA A 1 191 ? -11.847 9.078 12.243 1.00 97.81 191 ALA A C 1
ATOM 1433 O O . ALA A 1 191 ? -12.874 8.870 11.584 1.00 97.81 191 ALA A O 1
ATOM 1434 N N . ILE A 1 192 ? -10.806 9.757 11.767 1.00 98.50 192 ILE A N 1
ATOM 1435 C CA . ILE A 1 192 ? -10.633 10.186 10.378 1.00 98.50 192 ILE A CA 1
ATOM 1436 C C . ILE A 1 192 ? -9.450 9.404 9.825 1.00 98.50 192 ILE A C 1
ATOM 1438 O O . ILE A 1 192 ? -8.375 9.429 10.406 1.00 98.50 192 ILE A O 1
ATOM 1442 N N . PHE A 1 193 ? -9.639 8.700 8.719 1.00 98.62 193 PHE A N 1
ATOM 1443 C CA . PHE A 1 193 ? -8.604 7.864 8.128 1.00 98.62 193 PHE A CA 1
ATOM 1444 C C . PHE A 1 193 ? -8.009 8.530 6.898 1.00 98.62 193 PHE A C 1
ATOM 1446 O O . PHE A 1 193 ? -8.742 8.994 6.025 1.00 98.62 193 PHE A O 1
ATOM 1453 N N . THR A 1 194 ? -6.689 8.523 6.809 1.00 98.38 194 THR A N 1
ATOM 1454 C CA . THR A 1 194 ? -5.917 8.988 5.654 1.00 98.38 194 THR A CA 1
ATOM 1455 C C . THR A 1 194 ? -4.929 7.900 5.248 1.00 98.38 194 THR A C 1
ATOM 1457 O O . THR A 1 194 ? -4.737 6.912 5.964 1.00 98.38 194 THR A O 1
ATOM 1460 N N . ASP A 1 195 ? -4.294 8.057 4.089 1.00 97.50 195 ASP A N 1
ATOM 1461 C CA . ASP A 1 195 ? -3.095 7.272 3.805 1.00 97.50 195 ASP A CA 1
ATOM 1462 C C . ASP A 1 195 ? -1.964 7.707 4.747 1.00 97.50 195 ASP A C 1
ATOM 1464 O O . ASP A 1 195 ? -1.834 8.899 5.035 1.00 97.50 195 ASP A O 1
ATOM 1468 N N . TYR A 1 196 ? -1.139 6.772 5.218 1.00 96.31 196 TYR A N 1
ATOM 1469 C CA . TYR A 1 196 ? -0.028 7.076 6.132 1.00 96.31 196 TYR A CA 1
ATOM 1470 C C . TYR A 1 196 ? 0.920 8.158 5.587 1.00 96.31 196 TYR A C 1
ATOM 1472 O O . TYR A 1 196 ? 1.436 8.959 6.364 1.00 96.31 196 TYR A O 1
ATOM 1480 N N . LYS A 1 197 ? 1.074 8.271 4.260 1.00 95.44 197 LYS A N 1
ATOM 1481 C CA . LYS A 1 197 ? 1.873 9.336 3.633 1.00 95.44 197 LYS A CA 1
ATOM 1482 C C . LYS A 1 197 ? 1.265 10.722 3.825 1.00 95.44 197 LYS A C 1
ATOM 1484 O O . LYS A 1 197 ? 1.991 11.703 3.884 1.00 95.44 197 LYS A O 1
ATOM 1489 N N . THR A 1 198 ? -0.055 10.823 3.979 1.00 95.69 198 THR A N 1
ATOM 1490 C CA . THR A 1 198 ? -0.714 12.101 4.300 1.00 95.69 198 THR A CA 1
ATOM 1491 C C . THR A 1 198 ? -0.315 12.587 5.691 1.00 95.69 198 THR A C 1
ATOM 1493 O O . THR A 1 198 ? -0.083 13.773 5.873 1.00 95.69 198 THR A O 1
ATOM 1496 N N . GLU A 1 199 ? -0.174 11.687 6.665 1.00 93.81 199 GLU A N 1
ATOM 1497 C CA . GLU A 1 199 ? 0.351 12.043 7.991 1.00 93.81 199 GLU A CA 1
ATOM 1498 C C . GLU A 1 199 ? 1.821 12.490 7.924 1.00 93.81 199 GLU A C 1
ATOM 1500 O O . GLU A 1 199 ? 2.192 13.465 8.570 1.00 93.81 199 GLU A O 1
ATOM 1505 N N . TRP A 1 200 ? 2.651 11.877 7.071 1.00 93.25 200 TRP A N 1
ATOM 1506 C CA . TRP A 1 200 ? 4.011 12.382 6.816 1.00 93.25 200 TRP A CA 1
ATOM 1507 C C . TRP A 1 200 ? 4.039 13.787 6.214 1.00 93.25 200 TRP A C 1
ATOM 1509 O O . TRP A 1 200 ? 4.982 14.531 6.476 1.00 93.25 200 TRP A O 1
ATOM 1519 N N . ILE A 1 201 ? 3.015 14.161 5.439 1.00 91.62 201 ILE A N 1
ATOM 1520 C CA . ILE A 1 201 ? 2.868 15.531 4.938 1.00 91.62 201 ILE A CA 1
ATOM 1521 C C . ILE A 1 201 ? 2.553 16.496 6.081 1.00 91.62 201 ILE A C 1
ATOM 1523 O O . ILE A 1 201 ? 3.179 17.548 6.181 1.00 91.62 201 ILE A O 1
ATOM 1527 N N . ILE A 1 202 ? 1.635 16.127 6.979 1.00 90.88 202 ILE A N 1
ATOM 1528 C CA . ILE A 1 202 ? 1.285 16.964 8.140 1.00 90.88 202 ILE A CA 1
ATOM 1529 C C . ILE A 1 202 ? 2.493 17.110 9.089 1.00 90.88 202 ILE A C 1
ATOM 1531 O O . ILE A 1 202 ? 2.729 18.198 9.612 1.00 90.88 202 ILE A O 1
ATOM 1535 N N . LEU A 1 203 ? 3.306 16.055 9.236 1.00 87.88 203 LEU A N 1
ATOM 1536 C CA . LEU A 1 203 ? 4.589 16.062 9.960 1.00 87.88 203 LEU A CA 1
ATOM 1537 C C . LEU A 1 203 ? 5.715 16.841 9.248 1.00 87.88 203 LEU A C 1
ATOM 1539 O O . LEU A 1 203 ? 6.804 16.966 9.800 1.00 87.88 203 LEU A O 1
ATOM 1543 N N . GLY A 1 204 ? 5.514 17.289 8.004 1.00 85.56 204 GLY A N 1
ATOM 1544 C CA . GLY A 1 204 ? 6.529 17.998 7.214 1.00 85.56 204 GLY A CA 1
ATOM 1545 C C . GLY A 1 204 ? 7.650 17.138 6.619 1.00 85.56 204 GLY A C 1
ATOM 1546 O O . GLY A 1 204 ? 8.528 17.668 5.937 1.00 85.56 204 GLY A O 1
ATOM 1547 N N . ILE A 1 205 ? 7.610 15.815 6.809 1.00 86.69 205 ILE A N 1
ATOM 1548 C CA . ILE A 1 205 ? 8.577 14.857 6.241 1.00 86.69 205 ILE A CA 1
ATOM 1549 C C . ILE A 1 205 ? 8.446 14.799 4.710 1.00 86.69 205 ILE A C 1
ATOM 1551 O O . ILE A 1 205 ? 9.441 14.711 3.987 1.00 86.69 205 ILE A O 1
ATOM 1555 N N . MET A 1 206 ? 7.210 14.883 4.214 1.00 85.62 206 MET A N 1
ATOM 1556 C CA . MET A 1 206 ? 6.889 14.999 2.793 1.00 85.62 206 MET A CA 1
ATOM 1557 C C . MET A 1 206 ? 6.290 16.382 2.525 1.00 85.62 206 MET A C 1
ATOM 1559 O O . MET A 1 206 ? 5.372 16.801 3.221 1.00 85.62 206 MET A O 1
ATOM 1563 N N . HIS A 1 207 ? 6.775 17.109 1.522 1.00 82.38 207 HIS A N 1
ATOM 1564 C CA . HIS A 1 207 ? 6.259 18.447 1.223 1.00 82.38 207 HIS A CA 1
ATOM 1565 C C . HIS A 1 207 ? 6.416 18.817 -0.251 1.00 82.38 207 HIS A C 1
ATOM 1567 O O . HIS A 1 207 ? 7.216 18.231 -0.979 1.00 82.38 207 HIS A O 1
ATOM 1573 N N . GLY A 1 208 ? 5.611 19.786 -0.694 1.00 75.50 208 GLY A N 1
ATOM 1574 C CA . GLY A 1 208 ? 5.722 20.398 -2.015 1.00 75.50 208 GLY A CA 1
ATOM 1575 C C . GLY A 1 208 ? 6.349 21.786 -1.942 1.00 75.50 208 GLY A C 1
ATOM 1576 O O . GLY A 1 208 ? 6.013 22.561 -1.048 1.00 75.50 208 GLY A O 1
ATOM 1577 N N . HIS A 1 209 ? 7.228 22.108 -2.894 1.00 66.38 209 HIS A N 1
ATOM 1578 C CA . HIS A 1 209 ? 7.838 23.438 -3.017 1.00 66.38 209 HIS A CA 1
ATOM 1579 C C . HIS A 1 209 ? 7.055 24.317 -3.994 1.00 66.38 209 HIS A C 1
ATOM 1581 O O . HIS A 1 209 ? 6.656 23.858 -5.063 1.00 66.38 209 HIS A O 1
ATOM 1587 N N . GLN A 1 210 ? 6.872 25.595 -3.660 1.00 56.84 210 GLN A N 1
ATOM 1588 C CA . GLN A 1 210 ? 6.500 26.624 -4.636 1.00 56.84 210 GLN A CA 1
ATOM 1589 C C . GLN A 1 210 ? 7.770 27.208 -5.258 1.00 56.84 210 GLN A C 1
ATOM 1591 O O . GLN A 1 210 ? 8.718 27.527 -4.541 1.00 56.84 210 GLN A O 1
ATOM 1596 N N . GLU A 1 211 ? 7.798 27.376 -6.582 1.00 49.66 211 GLU A N 1
ATOM 1597 C CA . GLU A 1 211 ? 8.919 28.048 -7.240 1.00 49.66 211 GLU A CA 1
ATOM 1598 C C . GLU A 1 211 ? 9.070 29.493 -6.740 1.00 49.66 211 GLU A C 1
ATOM 1600 O O . GLU A 1 211 ? 8.134 30.298 -6.777 1.00 49.66 211 GLU A O 1
ATOM 1605 N N . VAL A 1 212 ? 10.291 29.840 -6.328 1.00 45.72 212 VAL A N 1
ATOM 1606 C CA . VAL A 1 212 ? 10.648 31.153 -5.767 1.00 45.72 212 VAL A CA 1
ATOM 1607 C C . VAL A 1 212 ? 10.456 32.291 -6.784 1.00 45.72 212 VAL A C 1
ATOM 1609 O O . VAL A 1 212 ? 10.282 33.450 -6.418 1.00 45.72 212 VAL A O 1
ATOM 1612 N N . THR A 1 213 ? 10.429 31.978 -8.079 1.00 46.44 213 THR A N 1
ATOM 1613 C CA . THR A 1 213 ? 10.267 32.935 -9.187 1.00 46.44 213 THR A CA 1
ATOM 1614 C C . THR A 1 213 ? 8.899 33.620 -9.234 1.00 46.44 213 THR A C 1
ATOM 1616 O O . THR A 1 213 ? 8.777 34.651 -9.895 1.00 46.44 213 THR A O 1
ATOM 1619 N N . LYS A 1 214 ? 7.885 33.101 -8.525 1.00 45.41 214 LYS A N 1
ATOM 1620 C CA . LYS A 1 214 ? 6.554 33.725 -8.391 1.00 45.41 214 LYS A CA 1
ATOM 1621 C C . LYS A 1 214 ? 6.341 34.467 -7.062 1.00 45.41 214 LYS A C 1
ATOM 1623 O O . LYS A 1 214 ? 5.221 34.897 -6.794 1.00 45.41 214 LYS A O 1
ATOM 1628 N N . LEU A 1 215 ? 7.374 34.612 -6.226 1.00 46.47 215 LEU A N 1
ATOM 1629 C CA . LEU A 1 215 ? 7.263 35.295 -4.933 1.00 46.47 215 LEU A CA 1
ATOM 1630 C C . LEU A 1 215 ? 7.228 36.825 -5.070 1.00 46.47 215 LEU A C 1
ATOM 1632 O O . LEU A 1 215 ? 7.820 37.414 -5.973 1.00 46.47 215 LEU A O 1
ATOM 1636 N N . ASP A 1 216 ? 6.548 37.455 -4.110 1.00 48.50 216 ASP A N 1
ATOM 1637 C CA . ASP A 1 216 ? 6.573 38.895 -3.847 1.00 48.50 216 ASP A CA 1
ATOM 1638 C C . ASP A 1 216 ? 8.041 39.379 -3.729 1.00 48.50 216 ASP A C 1
ATOM 1640 O O . ASP A 1 216 ? 8.820 38.752 -2.998 1.00 48.50 216 ASP A O 1
ATOM 1644 N N . PRO A 1 217 ? 8.460 40.464 -4.417 1.00 52.00 217 PRO A N 1
ATOM 1645 C CA . PRO A 1 217 ? 9.844 40.959 -4.414 1.00 52.00 217 PRO A CA 1
ATOM 1646 C C . PRO A 1 217 ? 10.453 41.183 -3.022 1.00 52.00 217 PRO A C 1
ATOM 1648 O O . PRO A 1 217 ? 11.673 41.206 -2.882 1.00 52.00 217 PRO A O 1
ATOM 1651 N N . ASN A 1 218 ? 9.614 41.319 -1.993 1.00 51.34 218 ASN A N 1
ATOM 1652 C CA . ASN A 1 218 ? 10.021 41.510 -0.602 1.00 51.34 218 ASN A CA 1
ATOM 1653 C C . ASN A 1 218 ? 10.555 40.240 0.099 1.00 51.34 218 ASN A C 1
ATOM 1655 O O . ASN A 1 218 ? 11.064 40.343 1.212 1.00 51.34 218 ASN A O 1
ATOM 1659 N N . LEU A 1 219 ? 10.450 39.054 -0.517 1.00 47.22 219 LEU A N 1
ATOM 1660 C CA . LEU A 1 219 ? 10.949 37.775 0.028 1.00 47.22 219 LEU A CA 1
ATOM 1661 C C . LEU A 1 219 ? 12.279 37.313 -0.603 1.00 47.22 219 LEU A C 1
ATOM 1663 O O . LEU A 1 219 ? 12.824 36.277 -0.216 1.00 47.22 219 LEU A O 1
ATOM 1667 N N . LEU A 1 220 ? 12.827 38.085 -1.548 1.00 48.59 220 LEU A N 1
ATOM 1668 C CA . LEU A 1 220 ? 14.111 37.822 -2.201 1.00 48.59 220 LEU A CA 1
ATOM 1669 C C . LEU A 1 220 ? 15.255 38.445 -1.384 1.00 48.59 220 LEU A C 1
ATOM 1671 O O . LEU A 1 220 ? 15.382 39.664 -1.311 1.00 48.59 220 LEU A O 1
ATOM 1675 N N . LEU A 1 221 ? 16.112 37.611 -0.785 1.00 48.84 221 LEU A N 1
ATOM 1676 C CA . LEU A 1 221 ? 17.251 38.066 0.033 1.00 48.84 221 LEU A CA 1
ATOM 1677 C C . LEU A 1 221 ? 18.456 38.550 -0.800 1.00 48.84 221 LEU A C 1
ATOM 1679 O O . LEU A 1 221 ? 19.384 39.138 -0.249 1.00 48.84 221 LEU A O 1
ATOM 1683 N N . GLY A 1 222 ? 18.443 38.338 -2.119 1.00 51.28 222 GLY A N 1
ATOM 1684 C CA . GLY A 1 222 ? 19.462 38.825 -3.050 1.00 51.28 222 GLY A CA 1
ATOM 1685 C C . GLY A 1 222 ? 19.476 38.042 -4.364 1.00 51.28 222 GLY A C 1
ATOM 1686 O O . GLY A 1 222 ? 19.087 36.874 -4.411 1.00 51.28 222 GLY A O 1
ATOM 1687 N N . ARG A 1 223 ? 19.920 38.688 -5.446 1.00 41.38 223 ARG A N 1
ATOM 1688 C CA . ARG A 1 223 ? 20.074 38.087 -6.779 1.00 41.38 223 ARG A CA 1
ATOM 1689 C C . ARG A 1 223 ? 21.523 38.282 -7.217 1.00 41.38 223 ARG A C 1
ATOM 1691 O O . ARG A 1 223 ? 21.937 39.428 -7.361 1.00 41.38 223 ARG A O 1
ATOM 1698 N N . ASP A 1 224 ? 22.268 37.199 -7.424 1.00 39.53 224 ASP A N 1
ATOM 1699 C CA . ASP A 1 224 ? 23.562 37.246 -8.114 1.00 39.53 224 ASP A CA 1
ATOM 1700 C C . ASP A 1 224 ? 23.449 36.524 -9.466 1.00 39.53 224 ASP A C 1
ATOM 1702 O O . ASP A 1 224 ? 22.577 35.671 -9.648 1.00 39.53 224 ASP A O 1
ATOM 1706 N N . ALA A 1 225 ? 24.296 36.886 -10.431 1.00 42.28 225 ALA A N 1
ATOM 1707 C CA . ALA A 1 225 ? 24.160 36.571 -11.860 1.00 42.28 225 ALA A CA 1
ATOM 1708 C C . ALA A 1 225 ? 24.136 35.066 -12.215 1.00 42.28 225 ALA A C 1
ATOM 1710 O O . ALA A 1 225 ? 23.876 34.721 -13.365 1.00 42.28 225 ALA A O 1
ATOM 1711 N N . ALA A 1 226 ? 24.361 34.178 -11.243 1.00 44.22 226 ALA A N 1
ATOM 1712 C CA . ALA A 1 226 ? 24.265 32.730 -11.406 1.00 44.22 226 ALA A CA 1
ATOM 1713 C C . ALA A 1 226 ? 23.484 32.004 -10.291 1.00 44.22 226 ALA A C 1
ATOM 1715 O O . ALA A 1 226 ? 23.258 30.810 -10.431 1.00 44.22 226 ALA A O 1
ATOM 1716 N N . ASN A 1 227 ? 23.057 32.676 -9.211 1.00 35.78 227 ASN A N 1
ATOM 1717 C CA . ASN A 1 227 ? 22.371 32.029 -8.084 1.00 35.78 227 ASN A CA 1
ATOM 1718 C C . ASN A 1 227 ? 21.353 32.968 -7.414 1.00 35.78 227 ASN A C 1
ATOM 1720 O O . ASN A 1 227 ? 21.665 34.099 -7.036 1.00 35.78 227 ASN A O 1
ATOM 1724 N N . VAL A 1 228 ? 20.129 32.470 -7.223 1.00 43.09 228 VAL A N 1
ATOM 1725 C CA . VAL A 1 228 ? 19.091 33.111 -6.403 1.00 43.09 228 VAL A CA 1
ATOM 1726 C C . VAL A 1 228 ? 19.174 32.507 -5.004 1.00 43.09 228 VAL A C 1
ATOM 1728 O O . VAL A 1 228 ? 18.858 31.335 -4.822 1.00 43.09 228 VAL A O 1
ATOM 1731 N N . MET A 1 229 ? 19.600 33.287 -4.008 1.00 37.84 229 MET A N 1
ATOM 1732 C CA . MET A 1 229 ? 19.519 32.861 -2.608 1.00 37.84 229 MET A CA 1
ATOM 1733 C C . MET A 1 229 ? 18.135 33.224 -2.063 1.00 37.84 229 MET A C 1
ATOM 1735 O O . MET A 1 229 ? 17.852 34.383 -1.754 1.00 37.84 229 MET A O 1
ATOM 1739 N N . ALA A 1 230 ? 17.256 32.227 -1.978 1.00 38.66 230 ALA A N 1
ATOM 1740 C CA . ALA A 1 230 ? 15.959 32.351 -1.323 1.00 38.66 230 ALA A CA 1
ATOM 1741 C C . ALA A 1 230 ? 16.096 32.096 0.186 1.00 38.66 230 ALA A C 1
ATOM 1743 O O . ALA A 1 230 ? 16.907 31.271 0.609 1.00 38.66 230 ALA A O 1
ATOM 1744 N N . SER A 1 231 ? 15.294 32.781 1.007 1.00 40.69 231 SER A N 1
ATOM 1745 C CA . SER A 1 231 ? 15.124 32.380 2.405 1.00 40.69 231 SER A CA 1
ATOM 1746 C C . SER A 1 231 ? 14.467 30.996 2.441 1.00 40.69 231 SER A C 1
ATOM 1748 O O . SER A 1 231 ? 13.590 30.700 1.632 1.00 40.69 231 SER A O 1
ATOM 1750 N N . ALA A 1 232 ? 14.876 30.134 3.372 1.00 40.66 232 ALA A N 1
ATOM 1751 C CA . ALA A 1 232 ? 14.349 28.776 3.543 1.00 40.66 232 ALA A CA 1
ATOM 1752 C C . ALA A 1 232 ? 12.885 28.724 4.052 1.00 40.66 232 ALA A C 1
ATOM 1754 O O . ALA A 1 232 ? 12.488 27.766 4.706 1.00 40.66 232 ALA A O 1
ATOM 1755 N N . ALA A 1 233 ? 12.081 29.755 3.783 1.00 43.00 233 ALA A N 1
ATOM 1756 C 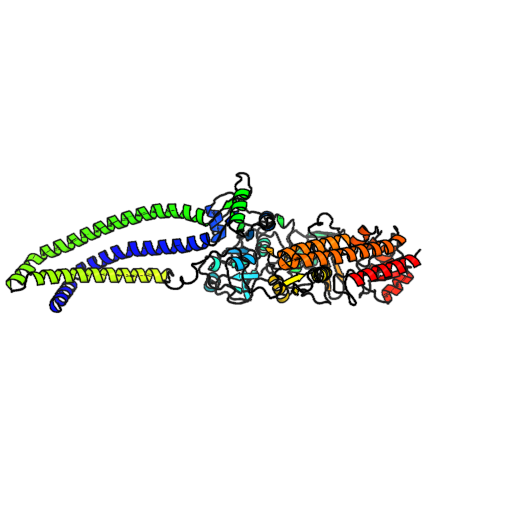CA . ALA A 1 233 ? 10.670 29.839 4.136 1.00 43.00 233 ALA A CA 1
ATOM 1757 C C . ALA A 1 233 ? 9.810 29.755 2.865 1.00 43.00 233 ALA A C 1
ATOM 1759 O O . ALA A 1 233 ? 9.122 30.703 2.490 1.00 43.00 233 ALA A O 1
ATOM 1760 N N . VAL A 1 234 ? 9.864 28.612 2.177 1.00 53.12 234 VAL A N 1
ATOM 1761 C CA . VAL A 1 234 ? 8.844 28.263 1.180 1.00 53.12 234 VAL A CA 1
ATOM 1762 C C . VAL A 1 234 ? 7.580 27.920 1.964 1.00 53.12 234 VAL A C 1
ATOM 1764 O O . VAL A 1 234 ? 7.602 27.017 2.797 1.00 53.12 234 VAL A O 1
ATOM 1767 N N . LEU A 1 235 ? 6.495 28.673 1.762 1.00 56.50 235 LEU A N 1
ATOM 1768 C CA . LEU A 1 235 ? 5.228 28.378 2.428 1.00 56.50 235 LEU A CA 1
ATOM 1769 C C . LEU A 1 235 ? 4.737 26.997 1.960 1.00 56.50 235 LEU A C 1
ATOM 1771 O O . LEU A 1 235 ? 4.514 26.813 0.760 1.00 56.50 235 LEU A O 1
ATOM 1775 N N . PRO A 1 236 ? 4.558 26.031 2.871 1.00 67.31 236 PRO A N 1
ATOM 1776 C CA . PRO A 1 236 ? 4.062 24.709 2.524 1.00 67.31 236 PRO A CA 1
ATOM 1777 C C . PRO A 1 236 ? 2.628 24.826 2.009 1.00 67.31 236 PRO A C 1
ATOM 1779 O O . PRO A 1 236 ? 1.820 25.618 2.507 1.00 67.31 236 PRO A O 1
ATOM 1782 N N . PHE A 1 237 ? 2.291 24.023 1.003 1.00 78.38 237 PHE A N 1
ATOM 1783 C CA . PHE A 1 237 ? 0.916 23.925 0.531 1.00 78.38 237 PHE A CA 1
ATOM 1784 C C . PHE A 1 237 ? 0.016 23.373 1.644 1.00 78.38 237 PHE A C 1
ATOM 1786 O O . PHE A 1 237 ? 0.204 22.254 2.110 1.00 78.38 237 PHE A O 1
ATOM 1793 N N . GLN A 1 238 ? -1.003 24.142 2.025 1.00 83.75 238 GLN A N 1
ATOM 1794 C CA . GLN A 1 238 ? -2.026 23.713 2.989 1.00 83.75 238 GLN A CA 1
ATOM 1795 C C . GLN A 1 238 ? -3.143 22.883 2.341 1.00 83.75 238 GLN A C 1
ATOM 1797 O O . GLN A 1 238 ? -4.079 22.460 3.013 1.00 83.75 238 GLN A O 1
ATOM 1802 N N . GLU A 1 239 ? -3.090 22.672 1.028 1.00 88.12 239 GLU A N 1
ATOM 1803 C CA . GLU A 1 239 ? -4.061 21.879 0.280 1.00 88.12 239 GLU A CA 1
ATOM 1804 C C . GLU A 1 239 ? -3.368 21.174 -0.886 1.00 88.12 239 GLU A C 1
ATOM 1806 O O . GLU A 1 239 ? -2.540 21.777 -1.573 1.00 88.12 239 GLU A O 1
ATOM 1811 N N . ILE A 1 240 ? -3.732 19.912 -1.120 1.00 90.62 240 ILE A N 1
ATOM 1812 C CA . ILE A 1 240 ? -3.237 19.115 -2.245 1.00 90.62 240 ILE A CA 1
ATOM 1813 C C . ILE A 1 240 ? -4.291 19.116 -3.351 1.00 90.62 240 ILE A C 1
ATOM 1815 O O . ILE A 1 240 ? -5.417 18.646 -3.171 1.00 90.62 240 ILE A O 1
ATOM 1819 N N . THR A 1 241 ? -3.915 19.641 -4.508 1.00 89.81 241 THR A N 1
ATOM 1820 C CA . THR A 1 241 ? -4.750 19.790 -5.699 1.00 89.81 241 THR A CA 1
ATOM 1821 C C . THR A 1 241 ? -4.151 19.014 -6.868 1.00 89.81 241 THR A C 1
ATOM 1823 O O . THR A 1 241 ? -3.005 18.571 -6.816 1.00 89.81 241 THR A O 1
ATOM 1826 N N . ASP A 1 242 ? -4.915 18.854 -7.947 1.00 85.31 242 ASP A N 1
ATOM 1827 C CA . ASP A 1 242 ? -4.418 18.227 -9.180 1.00 85.31 242 ASP A CA 1
ATOM 1828 C C . ASP A 1 242 ? -3.203 18.968 -9.772 1.00 85.31 242 ASP A C 1
ATOM 1830 O O . ASP A 1 242 ? -2.321 18.343 -10.357 1.00 85.31 242 ASP A O 1
ATOM 1834 N N . ASP A 1 243 ? -3.117 20.283 -9.551 1.00 83.19 243 ASP A N 1
ATOM 1835 C CA . ASP A 1 243 ? -2.046 21.126 -10.086 1.00 83.19 243 ASP A CA 1
ATOM 1836 C C . ASP A 1 243 ? -0.739 21.003 -9.296 1.00 83.19 243 ASP A C 1
ATOM 1838 O O . ASP A 1 243 ? 0.345 21.088 -9.873 1.00 83.19 243 ASP A O 1
ATOM 1842 N N . ASN A 1 244 ? -0.821 20.823 -7.973 1.00 85.31 244 ASN A N 1
ATOM 1843 C CA . ASN A 1 244 ? 0.357 20.843 -7.104 1.00 85.31 244 ASN A CA 1
ATOM 1844 C C . ASN A 1 244 ? 0.800 19.459 -6.621 1.00 85.31 244 ASN A C 1
ATOM 1846 O O . ASN A 1 244 ? 1.904 19.347 -6.094 1.00 85.31 244 ASN A O 1
ATOM 1850 N N . ILE A 1 245 ? -0.010 18.410 -6.804 1.00 85.69 245 ILE A N 1
ATOM 1851 C CA . ILE A 1 245 ? 0.270 17.081 -6.248 1.00 85.69 245 ILE A CA 1
ATOM 1852 C C . ILE A 1 245 ? 1.635 16.544 -6.677 1.00 85.69 245 ILE A C 1
ATOM 1854 O O . ILE A 1 245 ? 2.345 15.970 -5.863 1.00 85.69 245 ILE A O 1
ATOM 1858 N N . ILE A 1 246 ? 2.050 16.798 -7.917 1.00 80.06 246 ILE A N 1
ATOM 1859 C CA . ILE A 1 246 ? 3.345 16.349 -8.447 1.00 80.06 246 ILE A CA 1
ATOM 1860 C C . ILE A 1 246 ? 4.554 17.016 -7.781 1.00 80.06 246 ILE A C 1
ATOM 1862 O O . ILE A 1 246 ? 5.671 16.537 -7.930 1.00 80.06 246 ILE A O 1
ATOM 1866 N N . LEU A 1 247 ? 4.345 18.123 -7.066 1.00 81.31 247 LEU A N 1
ATOM 1867 C CA . LEU A 1 247 ? 5.411 18.848 -6.379 1.00 81.31 247 LEU A CA 1
ATOM 1868 C C . LEU A 1 247 ? 5.752 18.200 -5.035 1.00 81.31 247 LEU A C 1
ATOM 1870 O O . LEU A 1 247 ? 6.826 18.461 -4.495 1.00 81.31 247 LEU A O 1
ATOM 1874 N N . PHE A 1 248 ? 4.859 17.369 -4.488 1.00 85.25 248 PHE A N 1
ATOM 1875 C CA . PHE A 1 248 ? 5.065 16.708 -3.206 1.00 85.25 248 PHE A CA 1
ATOM 1876 C C . PHE A 1 248 ? 6.031 15.534 -3.342 1.00 85.25 248 PHE A C 1
ATOM 1878 O O . PHE A 1 248 ? 5.763 14.560 -4.043 1.00 85.25 248 PHE A O 1
ATOM 1885 N N . HIS A 1 249 ? 7.126 15.605 -2.597 1.00 82.44 249 HIS A N 1
ATOM 1886 C CA . HIS A 1 249 ? 8.138 14.561 -2.502 1.00 82.44 249 HIS A CA 1
ATOM 1887 C C . HIS A 1 249 ? 8.618 14.448 -1.058 1.00 82.44 249 HIS A C 1
ATOM 1889 O O . HIS A 1 249 ? 8.385 15.333 -0.229 1.00 82.44 249 HIS A O 1
ATOM 1895 N N . ALA A 1 250 ? 9.253 13.326 -0.745 1.00 81.81 250 ALA A N 1
ATOM 1896 C CA . ALA A 1 250 ? 9.857 13.109 0.554 1.00 81.81 250 ALA A CA 1
ATOM 1897 C C . ALA A 1 250 ? 11.364 13.364 0.502 1.00 81.81 250 ALA A C 1
ATOM 1899 O O . ALA A 1 250 ? 12.009 13.082 -0.507 1.00 81.81 250 ALA A O 1
ATOM 1900 N N . HIS A 1 251 ? 11.920 13.873 1.601 1.00 71.31 251 HIS A N 1
ATOM 1901 C CA . HIS A 1 251 ? 13.367 14.012 1.762 1.00 71.31 251 HIS A CA 1
ATOM 1902 C C . HIS A 1 251 ? 13.894 12.873 2.623 1.00 71.31 251 HIS A C 1
ATOM 1904 O O . HIS A 1 251 ? 13.520 12.740 3.787 1.00 71.31 251 HIS A O 1
ATOM 1910 N N . GLY A 1 252 ? 14.791 12.074 2.054 1.00 78.31 252 GLY A N 1
ATOM 1911 C CA . GLY A 1 252 ? 15.406 10.941 2.738 1.00 78.31 252 GLY A CA 1
ATOM 1912 C C . GLY A 1 252 ? 14.773 9.598 2.393 1.00 78.31 252 GLY A C 1
ATOM 1913 O O . GLY A 1 252 ? 13.908 9.483 1.528 1.00 78.31 252 GLY A O 1
ATOM 1914 N N . ASP A 1 253 ? 15.270 8.560 3.058 1.00 83.44 253 ASP A N 1
ATOM 1915 C CA . ASP A 1 253 ? 14.841 7.187 2.826 1.00 83.44 253 ASP A CA 1
ATOM 1916 C C . ASP A 1 253 ? 13.497 6.916 3.516 1.00 83.44 253 ASP A C 1
ATOM 1918 O O . ASP A 1 253 ? 13.416 6.910 4.750 1.00 83.44 253 ASP A O 1
ATOM 1922 N N . GLU A 1 254 ? 12.463 6.629 2.717 1.00 88.62 254 GLU A N 1
ATOM 1923 C CA . GLU A 1 254 ? 11.123 6.267 3.195 1.00 88.62 254 GLU A CA 1
ATOM 1924 C C . GLU A 1 254 ? 11.142 5.118 4.211 1.00 88.62 254 GLU A C 1
ATOM 1926 O O . GLU A 1 254 ? 10.266 5.050 5.075 1.00 88.62 254 GLU A O 1
ATOM 1931 N N . SER A 1 255 ? 12.137 4.222 4.149 1.00 90.25 255 SER A N 1
ATOM 1932 C CA . SER A 1 255 ? 12.272 3.109 5.094 1.00 90.25 255 SER A CA 1
ATOM 1933 C C . SER A 1 255 ? 12.467 3.585 6.540 1.00 90.25 255 SER A C 1
ATOM 1935 O O . SER A 1 255 ? 12.057 2.900 7.476 1.00 90.25 255 SER A O 1
ATOM 1937 N N . THR A 1 256 ? 13.014 4.785 6.731 1.00 93.62 256 THR A N 1
ATOM 1938 C CA . THR A 1 256 ? 13.287 5.374 8.049 1.00 93.62 256 THR A CA 1
ATOM 1939 C C . THR A 1 256 ? 12.113 6.168 8.623 1.00 93.62 256 THR A C 1
ATOM 1941 O O . THR A 1 256 ? 12.140 6.546 9.795 1.00 93.62 256 THR A O 1
ATOM 1944 N N . PHE A 1 257 ? 11.071 6.421 7.828 1.00 94.50 257 PHE A N 1
ATOM 1945 C CA . PHE A 1 257 ? 9.971 7.291 8.232 1.00 94.50 257 PHE A CA 1
ATOM 1946 C C . PHE A 1 257 ? 9.077 6.654 9.298 1.00 94.50 257 PHE A C 1
ATOM 1948 O O . PHE A 1 257 ? 8.895 5.430 9.311 1.00 94.50 257 PHE A O 1
ATOM 1955 N N . PRO A 1 258 ? 8.507 7.480 10.196 1.00 94.81 258 PRO A N 1
ATOM 1956 C CA . PRO A 1 258 ? 7.892 6.998 11.416 1.00 94.81 258 PRO A CA 1
ATOM 1957 C C . PRO A 1 258 ? 6.532 6.340 11.172 1.00 94.81 258 PRO A C 1
ATOM 1959 O O . PRO A 1 258 ? 5.726 6.798 10.357 1.00 94.81 258 PRO A O 1
ATOM 1962 N N . VAL A 1 259 ? 6.252 5.311 11.970 1.00 95.88 259 VAL A N 1
ATOM 1963 C CA . VAL A 1 259 ? 4.924 4.734 12.203 1.00 95.88 259 VAL A CA 1
ATOM 1964 C C . VAL A 1 259 ? 4.736 4.513 13.703 1.00 95.88 259 VAL A C 1
ATOM 1966 O O . VAL A 1 259 ? 5.633 4.044 14.395 1.00 95.88 259 VAL A O 1
ATOM 1969 N N . SER A 1 260 ? 3.565 4.832 14.244 1.00 95.25 260 SER A N 1
ATOM 1970 C CA . SER A 1 260 ? 3.308 4.741 15.689 1.00 95.25 260 SER A CA 1
ATOM 1971 C C . SER A 1 260 ? 3.133 3.302 16.174 1.00 95.25 260 SER A C 1
ATOM 1973 O O . SER A 1 260 ? 3.532 2.956 17.287 1.00 95.25 260 SER A O 1
ATOM 1975 N N . ALA A 1 261 ? 2.520 2.452 15.350 1.00 96.88 261 ALA A N 1
ATOM 1976 C CA . ALA A 1 261 ? 2.328 1.034 15.627 1.00 96.88 261 ALA A CA 1
ATOM 1977 C C . ALA A 1 261 ? 2.084 0.255 14.329 1.00 96.88 261 ALA A C 1
ATOM 1979 O O . ALA A 1 261 ? 1.825 0.825 13.271 1.00 96.88 261 ALA A O 1
ATOM 1980 N N . ILE A 1 262 ? 2.112 -1.073 14.421 1.00 97.44 262 ILE A N 1
ATOM 1981 C CA . ILE A 1 262 ? 1.825 -1.968 13.300 1.00 97.44 262 ILE A CA 1
ATOM 1982 C C . ILE A 1 262 ? 0.787 -2.988 13.759 1.00 97.44 262 ILE A C 1
ATOM 1984 O O . ILE A 1 262 ? 1.012 -3.729 14.722 1.00 97.44 262 ILE A O 1
ATOM 1988 N N . LEU A 1 263 ? -0.352 -3.069 13.070 1.00 97.75 263 LEU A N 1
ATOM 1989 C CA . LEU A 1 263 ? -1.246 -4.213 13.240 1.00 97.75 263 LEU A CA 1
ATOM 1990 C C . LEU A 1 263 ? -0.653 -5.388 12.477 1.00 97.75 263 LEU A C 1
ATOM 1992 O O . LEU A 1 263 ? -0.477 -5.324 11.263 1.00 97.75 263 LEU A O 1
ATOM 1996 N N . VAL A 1 264 ? -0.355 -6.467 13.192 1.00 97.44 264 VAL A N 1
ATOM 1997 C CA . VAL A 1 264 ? 0.264 -7.653 12.609 1.00 97.44 264 VAL A CA 1
ATOM 1998 C C . VAL A 1 264 ? -0.811 -8.721 12.474 1.00 97.44 264 VAL A C 1
ATOM 2000 O O . VAL A 1 264 ? -1.382 -9.179 13.468 1.00 97.44 264 VAL A O 1
ATOM 2003 N N . VAL A 1 265 ? -1.102 -9.103 11.231 1.00 96.62 265 VAL A N 1
ATOM 2004 C CA . VAL A 1 265 ? -2.130 -10.080 10.858 1.00 96.62 265 VAL A CA 1
ATOM 2005 C C . VAL A 1 265 ? -1.443 -11.336 10.309 1.00 96.62 265 VAL A C 1
ATOM 2007 O O . VAL A 1 265 ? -1.106 -11.390 9.125 1.00 96.62 265 VAL A O 1
ATOM 2010 N N . PRO A 1 266 ? -1.184 -12.353 11.150 1.00 95.31 266 PRO A N 1
ATOM 2011 C CA . PRO A 1 266 ? -0.512 -13.576 10.725 1.00 95.31 266 PRO A CA 1
ATOM 2012 C C . PRO A 1 266 ? -1.346 -14.383 9.736 1.00 95.31 266 PRO A C 1
ATOM 2014 O O . PRO A 1 266 ? -2.572 -14.428 9.843 1.00 95.31 266 PRO A O 1
ATOM 2017 N N . ARG A 1 267 ? -0.674 -15.093 8.822 1.00 91.06 267 ARG A N 1
ATOM 2018 C CA . ARG A 1 267 ? -1.342 -15.967 7.847 1.00 91.06 267 ARG A CA 1
ATOM 2019 C C . ARG A 1 267 ? -2.101 -17.116 8.517 1.00 91.06 267 ARG A C 1
ATOM 2021 O O . ARG A 1 267 ? -3.207 -17.486 8.121 1.00 91.06 267 ARG A O 1
ATOM 2028 N N . ASP A 1 268 ? -1.502 -17.658 9.570 1.00 90.81 268 ASP A N 1
ATOM 2029 C CA . ASP A 1 268 ? -2.025 -18.760 10.363 1.00 90.81 268 ASP A CA 1
ATOM 2030 C C . ASP A 1 268 ? -1.431 -18.752 11.784 1.00 90.81 268 ASP A C 1
ATOM 2032 O O . ASP A 1 268 ? -0.609 -17.908 12.154 1.00 90.81 268 ASP A O 1
ATOM 2036 N N . THR A 1 269 ? -1.851 -19.715 12.603 1.00 92.69 269 THR A N 1
ATOM 2037 C CA . THR A 1 269 ? -1.392 -19.863 13.990 1.00 92.69 269 THR A CA 1
ATOM 2038 C C . THR A 1 269 ? 0.099 -20.173 14.097 1.00 92.69 269 THR A C 1
ATOM 2040 O O . THR A 1 269 ? 0.737 -19.737 15.051 1.00 92.69 269 THR A O 1
ATOM 2043 N N . LYS A 1 270 ? 0.675 -20.905 13.134 1.00 94.19 270 LYS A N 1
ATOM 2044 C CA . LYS A 1 270 ? 2.105 -21.237 13.125 1.00 94.19 270 LYS A CA 1
ATOM 2045 C C . LYS A 1 270 ? 2.926 -19.975 12.869 1.00 94.19 270 LYS A C 1
ATOM 2047 O O . LYS A 1 270 ? 3.863 -19.701 13.611 1.00 94.19 270 LYS A O 1
ATOM 2052 N N . SER A 1 271 ? 2.529 -19.185 11.878 1.00 94.62 271 SER A N 1
ATOM 2053 C CA . SER A 1 271 ? 3.115 -17.885 11.560 1.00 94.62 271 SER A CA 1
ATOM 2054 C C . SER A 1 271 ? 3.056 -16.930 12.754 1.00 94.62 271 SER A C 1
ATOM 2056 O O . SER A 1 271 ? 4.058 -16.298 13.078 1.00 94.62 271 SER A O 1
ATOM 2058 N N . ALA A 1 272 ? 1.925 -16.890 13.469 1.00 93.50 272 ALA A N 1
ATOM 2059 C CA . ALA A 1 272 ? 1.782 -16.093 14.688 1.00 93.50 272 ALA A CA 1
ATOM 2060 C C . ALA A 1 272 ? 2.786 -16.511 15.778 1.00 93.50 272 ALA A C 1
ATOM 2062 O O . ALA A 1 272 ? 3.426 -15.656 16.388 1.00 93.50 272 ALA A O 1
ATOM 2063 N N . THR A 1 273 ? 2.952 -17.818 16.008 1.00 93.38 273 THR A N 1
ATOM 2064 C CA . THR A 1 273 ? 3.910 -18.346 16.992 1.00 93.38 273 THR A CA 1
ATOM 2065 C C . THR A 1 273 ? 5.358 -18.060 16.594 1.00 93.38 273 THR A C 1
ATOM 2067 O O . THR A 1 273 ? 6.138 -17.638 17.442 1.00 93.38 273 THR A O 1
ATOM 2070 N N . ILE A 1 274 ? 5.717 -18.232 15.315 1.00 93.31 274 ILE A N 1
ATOM 2071 C CA . ILE A 1 274 ? 7.074 -17.940 14.820 1.00 93.31 274 ILE A CA 1
ATOM 2072 C C . ILE A 1 274 ? 7.401 -16.458 15.006 1.00 93.31 274 ILE A C 1
ATOM 2074 O O . ILE A 1 274 ? 8.474 -16.134 15.507 1.00 93.31 274 ILE A O 1
ATOM 2078 N N . LEU A 1 275 ? 6.483 -15.560 14.635 1.00 92.50 275 LEU A N 1
ATOM 2079 C CA . LEU A 1 275 ? 6.682 -14.122 14.815 1.00 92.50 275 LEU A CA 1
ATOM 2080 C C . LEU A 1 275 ? 6.862 -13.772 16.289 1.00 92.50 275 LEU A C 1
ATOM 2082 O O . LEU A 1 275 ? 7.815 -13.085 16.632 1.00 92.50 275 LEU A O 1
ATOM 2086 N N . ARG A 1 276 ? 6.017 -14.299 17.179 1.00 92.00 276 ARG A N 1
ATOM 2087 C CA . ARG A 1 276 ? 6.176 -14.066 18.620 1.00 92.00 276 ARG A CA 1
ATOM 2088 C C . ARG A 1 276 ? 7.546 -14.493 19.134 1.00 92.00 276 ARG A C 1
ATOM 2090 O O . ARG A 1 276 ? 8.153 -13.708 19.842 1.00 92.00 276 ARG A O 1
ATOM 2097 N N . GLY A 1 277 ? 8.046 -15.658 18.723 1.00 90.44 277 GLY A N 1
ATOM 2098 C CA . GLY A 1 277 ? 9.389 -16.101 19.108 1.00 90.44 277 GLY A CA 1
ATOM 2099 C C . GLY A 1 277 ? 10.511 -15.223 18.538 1.00 90.44 277 GLY A C 1
ATOM 2100 O O . GLY A 1 277 ? 11.504 -14.998 19.218 1.00 90.44 277 GLY A O 1
ATOM 2101 N N . ARG A 1 278 ? 10.360 -14.682 17.316 1.00 89.62 278 ARG A N 1
ATOM 2102 C CA . ARG A 1 278 ? 11.351 -13.765 16.708 1.00 89.62 278 ARG A CA 1
ATOM 2103 C C . ARG A 1 278 ? 11.475 -12.436 17.455 1.00 89.62 278 ARG A C 1
ATOM 2105 O O . ARG A 1 278 ? 12.566 -11.888 17.520 1.00 89.62 278 ARG A O 1
ATOM 2112 N N . TYR A 1 279 ? 10.370 -11.936 18.002 1.00 88.44 279 TYR A N 1
ATOM 2113 C CA . TYR A 1 279 ? 10.299 -10.643 18.692 1.00 88.44 279 TYR A CA 1
ATOM 2114 C C . TYR A 1 279 ? 10.266 -10.782 20.229 1.00 88.44 279 TYR A C 1
ATOM 2116 O O . TYR A 1 279 ? 9.842 -9.861 20.921 1.00 88.44 279 TYR A O 1
ATOM 2124 N N . GLU A 1 280 ? 10.677 -11.934 20.774 1.00 84.88 280 GLU A N 1
ATOM 2125 C CA . GLU A 1 280 ? 10.736 -12.182 22.226 1.00 84.88 280 GLU A CA 1
ATOM 2126 C C . GLU A 1 280 ? 12.070 -11.734 22.859 1.00 84.88 280 GLU A C 1
ATOM 2128 O O . GLU A 1 280 ? 12.192 -11.714 24.082 1.00 84.88 280 GLU A O 1
ATOM 2133 N N . ASP A 1 281 ? 13.065 -11.338 22.053 1.00 80.44 281 ASP A N 1
ATOM 2134 C CA . ASP A 1 281 ? 14.367 -10.868 22.543 1.00 80.44 281 ASP A CA 1
ATOM 2135 C C . ASP A 1 281 ? 14.220 -9.553 23.344 1.00 80.44 281 ASP A C 1
ATOM 2137 O O . ASP A 1 281 ? 13.751 -8.553 22.796 1.00 80.44 281 ASP A O 1
ATOM 2141 N N . PRO A 1 282 ? 14.667 -9.495 24.616 1.00 69.88 282 PRO A N 1
ATOM 2142 C CA . PRO A 1 282 ? 14.679 -8.266 25.413 1.00 69.88 282 PRO A CA 1
ATOM 2143 C C . PRO A 1 282 ? 15.477 -7.104 24.803 1.00 69.88 282 PRO A C 1
ATOM 2145 O O . PRO A 1 282 ? 15.300 -5.965 25.231 1.00 69.88 282 PRO A O 1
ATOM 2148 N N . LYS A 1 283 ? 16.376 -7.378 23.847 1.00 75.38 283 LYS A N 1
ATOM 2149 C CA . LYS A 1 283 ? 17.146 -6.369 23.103 1.00 75.38 283 LYS A CA 1
ATOM 2150 C C . LYS A 1 283 ? 16.484 -5.936 21.794 1.00 75.38 283 LYS A C 1
ATOM 2152 O O . LYS A 1 283 ? 17.023 -5.057 21.124 1.00 75.38 283 LYS A O 1
ATOM 2157 N N . ALA A 1 284 ? 15.363 -6.544 21.406 1.00 77.00 284 ALA A N 1
ATOM 2158 C CA . ALA A 1 284 ? 14.659 -6.168 20.190 1.00 77.00 284 ALA A CA 1
ATOM 2159 C C . ALA A 1 284 ? 14.154 -4.721 20.279 1.00 77.00 284 ALA A C 1
ATOM 2161 O O . ALA A 1 284 ? 13.597 -4.289 21.288 1.00 77.00 284 ALA A O 1
ATOM 2162 N N . THR A 1 285 ? 14.302 -3.984 19.181 1.00 85.31 285 THR A N 1
ATOM 2163 C CA . THR A 1 285 ? 13.772 -2.621 19.013 1.00 85.31 285 THR A CA 1
ATOM 2164 C C . THR A 1 285 ? 12.261 -2.599 18.787 1.00 85.31 285 THR A C 1
ATOM 2166 O O . THR A 1 285 ? 11.653 -1.536 18.815 1.00 85.31 285 THR A O 1
ATOM 2169 N N . VAL A 1 286 ? 11.643 -3.769 18.595 1.00 92.06 286 VAL A N 1
ATOM 2170 C CA . VAL A 1 286 ? 10.210 -3.939 18.348 1.00 92.06 286 VAL A CA 1
ATOM 2171 C C . VAL A 1 286 ? 9.632 -4.916 19.364 1.00 92.06 286 VAL A C 1
ATOM 2173 O O . VAL A 1 286 ? 10.068 -6.062 19.464 1.00 92.06 286 VAL A O 1
ATOM 2176 N N . GLN A 1 287 ? 8.600 -4.480 20.082 1.00 92.69 287 GLN A N 1
ATOM 2177 C CA . GLN A 1 287 ? 7.813 -5.306 20.988 1.00 92.69 287 GLN A CA 1
ATOM 2178 C C . GLN A 1 287 ? 6.555 -5.815 20.278 1.00 92.69 287 GLN A C 1
ATOM 2180 O O . GLN A 1 287 ? 5.756 -5.025 19.778 1.00 92.69 287 GLN A O 1
ATOM 2185 N N . LEU A 1 288 ? 6.331 -7.133 20.298 1.00 94.75 288 LEU A N 1
ATOM 2186 C CA . LEU A 1 288 ? 5.134 -7.761 19.733 1.00 94.75 288 LEU A CA 1
ATOM 2187 C C . LEU A 1 288 ? 4.177 -8.232 20.838 1.00 94.75 288 LEU A C 1
ATOM 2189 O O . LEU A 1 288 ? 4.512 -9.079 21.666 1.00 94.75 288 LEU A O 1
ATOM 2193 N N . LEU A 1 289 ? 2.955 -7.706 20.842 1.00 94.88 289 LEU A N 1
ATOM 2194 C CA . LEU A 1 289 ? 1.946 -7.949 21.873 1.00 94.88 289 LEU A CA 1
ATOM 2195 C C . LEU A 1 289 ? 0.729 -8.683 21.323 1.00 94.88 289 LEU A C 1
ATOM 2197 O O . LEU A 1 289 ? 0.343 -8.511 20.173 1.00 94.88 289 LEU A O 1
ATOM 2201 N N . THR A 1 290 ? 0.076 -9.463 22.187 1.00 95.88 290 THR A N 1
ATOM 2202 C CA . THR A 1 290 ? -1.262 -10.020 21.940 1.00 95.88 290 THR A CA 1
ATOM 2203 C C . THR A 1 290 ? -2.304 -9.130 22.632 1.00 95.88 290 THR A C 1
ATOM 2205 O O . THR A 1 290 ? -2.423 -9.199 23.860 1.00 95.88 290 THR A O 1
ATOM 2208 N N . PRO A 1 291 ? -3.077 -8.304 21.898 1.00 94.88 291 PRO A N 1
ATOM 2209 C CA . PRO A 1 291 ? -3.982 -7.312 22.489 1.00 94.88 291 PRO A CA 1
ATOM 2210 C C . PRO A 1 291 ? -4.979 -7.897 23.485 1.00 94.88 291 PRO A C 1
ATOM 2212 O O . PRO A 1 291 ? -5.186 -7.334 24.558 1.00 94.88 291 PRO A O 1
ATOM 2215 N N . LYS A 1 292 ? -5.554 -9.064 23.164 1.00 92.88 292 LYS A N 1
ATOM 2216 C CA . LYS A 1 292 ? -6.465 -9.790 24.058 1.00 92.88 292 LYS A CA 1
ATOM 2217 C C . LYS A 1 292 ? -5.874 -9.976 25.454 1.00 92.88 292 LYS A C 1
ATOM 2219 O O . LYS A 1 292 ? -6.573 -9.731 26.429 1.00 92.88 292 LYS A O 1
ATOM 2224 N N . GLN A 1 293 ? -4.610 -10.394 25.529 1.00 92.31 293 GLN A N 1
ATOM 2225 C CA . GLN A 1 293 ? -3.933 -10.673 26.790 1.00 92.31 293 GLN A CA 1
ATOM 2226 C C . GLN A 1 293 ? -3.714 -9.385 27.596 1.00 92.31 293 GLN A C 1
ATOM 2228 O O . GLN A 1 293 ? -4.045 -9.334 28.776 1.00 92.31 293 GLN A O 1
ATOM 2233 N N . VAL A 1 294 ? -3.228 -8.322 26.949 1.00 92.56 294 VAL A N 1
ATOM 2234 C CA . VAL A 1 294 ? -2.974 -7.026 27.604 1.00 92.56 294 VAL A CA 1
ATOM 2235 C C . VAL A 1 294 ? -4.268 -6.415 28.152 1.00 92.56 294 VAL A C 1
ATOM 2237 O O . VAL A 1 294 ? -4.322 -5.960 29.297 1.00 92.56 294 VAL A O 1
ATOM 2240 N N . ILE A 1 295 ? -5.341 -6.438 27.355 1.00 90.19 295 ILE A N 1
ATOM 2241 C CA . ILE A 1 295 ? -6.642 -5.918 27.782 1.00 90.19 295 ILE A CA 1
ATOM 2242 C C . ILE A 1 295 ? -7.242 -6.792 28.886 1.00 90.19 295 ILE A C 1
ATOM 2244 O O . ILE A 1 295 ? -7.783 -6.238 29.840 1.00 90.19 295 ILE A O 1
ATOM 2248 N N . SER A 1 296 ? -7.127 -8.125 28.823 1.00 87.69 296 SER A N 1
ATOM 2249 C CA . SER A 1 296 ? -7.617 -8.986 29.908 1.00 87.69 296 SER A CA 1
ATOM 2250 C C . SER A 1 296 ? -6.864 -8.761 31.217 1.00 87.69 296 SER A C 1
ATOM 2252 O O . SER A 1 296 ? -7.511 -8.614 32.247 1.00 87.69 296 SER A O 1
ATOM 2254 N N . GLU A 1 297 ? -5.532 -8.635 31.175 1.00 88.56 297 GLU A N 1
ATOM 2255 C CA . GLU A 1 297 ? -4.704 -8.342 32.358 1.00 88.56 297 GLU A CA 1
ATOM 2256 C C . GLU A 1 297 ? -5.123 -7.011 33.009 1.00 88.56 297 GLU A C 1
ATOM 2258 O O . GLU A 1 297 ? -5.257 -6.909 34.230 1.00 88.56 297 GLU A O 1
ATOM 2263 N N . THR A 1 298 ? -5.409 -5.999 32.186 1.00 85.38 298 THR A N 1
ATOM 2264 C CA . THR A 1 298 ? -5.856 -4.682 32.661 1.00 85.38 298 THR A CA 1
ATOM 2265 C C . THR A 1 298 ? -7.279 -4.737 33.222 1.00 85.38 298 THR A C 1
ATOM 2267 O O . THR A 1 298 ? -7.570 -4.172 34.279 1.00 85.38 298 THR A O 1
ATOM 2270 N N . LEU A 1 299 ? -8.186 -5.443 32.544 1.00 81.62 299 LEU A N 1
ATOM 2271 C CA . LEU A 1 299 ? -9.563 -5.606 32.998 1.00 81.62 299 LEU A CA 1
ATOM 2272 C C . LEU A 1 299 ? -9.652 -6.447 34.279 1.00 81.62 299 LEU A C 1
ATOM 2274 O O . LEU A 1 299 ? -10.512 -6.167 35.111 1.00 81.62 299 LEU A O 1
ATOM 2278 N N . ASP A 1 300 ? -8.754 -7.406 34.503 1.00 82.38 300 ASP A N 1
ATOM 2279 C CA . ASP A 1 300 ? -8.709 -8.195 35.739 1.00 82.38 300 ASP A CA 1
ATOM 2280 C C . ASP A 1 300 ? -8.495 -7.322 36.983 1.00 82.38 300 ASP A C 1
ATOM 2282 O O . ASP A 1 300 ? -9.083 -7.591 38.041 1.00 82.38 300 ASP A O 1
ATOM 2286 N N . LEU A 1 301 ? -7.721 -6.236 36.865 1.00 77.75 301 LEU A N 1
ATOM 2287 C CA . LEU A 1 301 ? -7.589 -5.234 37.924 1.00 77.75 301 LEU A CA 1
ATOM 2288 C C . LEU A 1 301 ? -8.934 -4.547 38.198 1.00 77.75 301 LEU A C 1
ATOM 2290 O O . LEU A 1 301 ? -9.392 -4.507 39.344 1.00 77.75 301 LEU A O 1
ATOM 2294 N N . VAL A 1 302 ? -9.608 -4.084 37.143 1.00 75.50 302 VAL A N 1
ATOM 2295 C CA . VAL A 1 302 ? -10.941 -3.465 37.230 1.00 75.50 302 VAL A CA 1
ATOM 2296 C C . VAL A 1 302 ? -11.960 -4.441 37.831 1.00 75.50 302 VAL A C 1
ATOM 2298 O O . VAL A 1 302 ? -12.789 -4.056 38.657 1.00 75.50 302 VAL A O 1
ATOM 2301 N N . PHE A 1 303 ? -11.881 -5.731 37.506 1.00 71.69 303 PHE A N 1
ATOM 2302 C CA . PHE A 1 303 ? -12.778 -6.752 38.049 1.00 71.69 303 PHE A CA 1
ATOM 2303 C C . PHE A 1 303 ? -12.488 -7.118 39.497 1.00 71.69 303 PHE A C 1
ATOM 2305 O O . PHE A 1 303 ? -13.404 -7.517 40.222 1.00 71.69 303 PHE A O 1
ATOM 2312 N N . ARG A 1 304 ? -11.247 -6.969 39.961 1.00 79.94 304 ARG A N 1
ATOM 2313 C CA . ARG A 1 304 ? -10.929 -7.071 41.389 1.00 79.94 304 ARG A CA 1
ATOM 2314 C C . ARG A 1 304 ? -11.679 -5.993 42.174 1.00 79.94 304 ARG A C 1
ATOM 2316 O O . ARG A 1 304 ? -12.335 -6.310 43.163 1.00 79.94 304 ARG A O 1
ATOM 2323 N N . VAL A 1 305 ? -11.687 -4.767 41.653 1.00 78.81 305 VAL A N 1
ATOM 2324 C CA . VAL A 1 305 ? -12.456 -3.645 42.208 1.00 78.81 305 VAL A CA 1
ATOM 2325 C C . VAL A 1 305 ? -13.968 -3.887 42.083 1.00 78.81 305 VAL A C 1
ATOM 2327 O O . VAL A 1 305 ? -14.703 -3.714 43.053 1.00 78.81 305 VAL A O 1
ATOM 2330 N N . LYS A 1 306 ? -14.457 -4.395 40.942 1.00 77.94 306 LYS A N 1
ATOM 2331 C CA . LYS A 1 306 ? -15.879 -4.751 40.765 1.00 77.94 306 LYS A CA 1
ATOM 2332 C C . LYS A 1 306 ? -16.349 -5.796 41.778 1.00 77.94 306 LYS A C 1
ATOM 2334 O O . LYS A 1 306 ? -17.444 -5.670 42.314 1.00 77.94 306 LYS A O 1
ATOM 2339 N N . ARG A 1 307 ? -15.547 -6.830 42.054 1.00 81.81 307 ARG A N 1
ATOM 2340 C CA . ARG A 1 307 ? -15.886 -7.860 43.054 1.00 81.81 307 ARG A CA 1
ATOM 2341 C C . ARG A 1 307 ? -16.047 -7.262 44.447 1.00 81.81 307 ARG A C 1
ATOM 2343 O O . ARG A 1 307 ? -16.972 -7.650 45.155 1.00 81.81 307 ARG A O 1
ATOM 2350 N N . PHE A 1 308 ? -15.212 -6.288 44.799 1.00 83.75 308 PHE A N 1
ATOM 2351 C CA . PHE A 1 308 ? -15.356 -5.536 46.041 1.00 83.75 308 PHE A CA 1
ATOM 2352 C C . PHE A 1 308 ? -16.681 -4.756 46.087 1.00 83.75 308 PHE A C 1
ATOM 2354 O O . PHE A 1 308 ? -17.450 -4.921 47.034 1.00 83.75 308 PHE A O 1
ATOM 2361 N N . PHE A 1 309 ? -17.012 -3.998 45.034 1.00 79.50 309 PHE A N 1
ATOM 2362 C CA . PHE A 1 309 ? -18.294 -3.282 44.949 1.00 79.50 309 PHE A CA 1
ATOM 2363 C C . PHE A 1 309 ? -19.508 -4.216 44.939 1.00 79.50 309 PHE A C 1
ATOM 2365 O O . PHE A 1 309 ? -20.508 -3.920 45.583 1.00 79.50 309 PHE A O 1
ATOM 2372 N N . ASN A 1 310 ? -19.427 -5.369 44.272 1.00 79.38 310 ASN A N 1
ATOM 2373 C CA . ASN A 1 310 ? -20.482 -6.381 44.307 1.00 79.38 310 ASN A CA 1
ATOM 2374 C C . ASN A 1 310 ? -20.658 -6.960 45.720 1.00 79.38 310 ASN A C 1
ATOM 2376 O O . ASN A 1 310 ? -21.789 -7.178 46.150 1.00 79.38 310 ASN A O 1
ATOM 2380 N N . GLY A 1 311 ? -19.564 -7.164 46.460 1.00 85.38 311 GLY A N 1
ATOM 2381 C CA . GLY A 1 311 ? -19.610 -7.546 47.872 1.00 85.38 311 GLY A CA 1
ATOM 2382 C C . GLY A 1 311 ? -20.298 -6.486 48.737 1.00 85.38 311 GLY A C 1
ATOM 2383 O O . GLY A 1 311 ? -21.186 -6.815 49.520 1.00 85.38 311 GLY A O 1
ATOM 2384 N N . GLN A 1 312 ? -19.966 -5.206 48.544 1.00 84.25 312 GLN A N 1
ATOM 2385 C CA . GLN A 1 312 ? -20.652 -4.102 49.228 1.00 84.25 312 GLN A CA 1
ATOM 2386 C C . GLN A 1 312 ? -22.134 -4.013 48.851 1.00 84.25 312 GLN A C 1
ATOM 2388 O O . GLN A 1 312 ? -22.976 -3.840 49.726 1.00 84.25 312 GLN A O 1
ATOM 2393 N N . ALA A 1 313 ? -22.472 -4.177 47.573 1.00 82.38 313 ALA A N 1
ATOM 2394 C CA . ALA A 1 313 ? -23.854 -4.174 47.109 1.00 82.38 313 ALA A CA 1
ATOM 2395 C C . ALA A 1 313 ? -24.668 -5.318 47.735 1.00 82.38 313 ALA A C 1
ATOM 2397 O O . ALA A 1 313 ? -25.822 -5.108 48.095 1.00 82.38 313 ALA A O 1
ATOM 2398 N N . LEU A 1 314 ? -24.068 -6.498 47.930 1.00 85.62 314 LEU A N 1
ATOM 2399 C CA . LEU A 1 314 ? -24.691 -7.605 48.663 1.00 85.62 314 LEU A CA 1
ATOM 2400 C C . LEU A 1 314 ? -24.921 -7.262 50.140 1.00 85.62 314 LEU A C 1
ATOM 2402 O O . LEU A 1 314 ? -25.996 -7.553 50.660 1.00 85.62 314 LEU A O 1
ATOM 2406 N N . LEU A 1 315 ? -23.961 -6.609 50.805 1.00 88.06 315 LEU A N 1
ATOM 2407 C CA . LEU A 1 315 ? -24.120 -6.155 52.193 1.00 88.06 315 LEU A CA 1
ATOM 2408 C C . LEU A 1 315 ? -25.233 -5.106 52.326 1.00 88.06 315 LEU A C 1
ATOM 2410 O O . LEU A 1 315 ? -26.099 -5.237 53.189 1.00 88.06 315 LEU A O 1
ATOM 2414 N N . VAL A 1 316 ? -25.247 -4.097 51.449 1.00 84.62 316 VAL A N 1
ATOM 2415 C CA . VAL A 1 316 ? -26.291 -3.059 51.411 1.00 84.62 316 VAL A CA 1
ATOM 2416 C C . VAL A 1 316 ? -27.649 -3.673 51.078 1.00 84.62 316 VAL A C 1
ATOM 2418 O O . VAL A 1 316 ? -28.637 -3.361 51.739 1.00 84.62 316 VAL A O 1
ATOM 2421 N N . GLY A 1 317 ? -27.700 -4.591 50.110 1.00 84.31 317 GLY A N 1
ATOM 2422 C CA . GLY A 1 317 ? -28.903 -5.346 49.768 1.00 84.31 317 GLY A CA 1
ATOM 2423 C C . GLY A 1 317 ? -29.428 -6.153 50.957 1.00 84.31 317 GLY A C 1
ATOM 2424 O O . GLY A 1 317 ? -30.616 -6.083 51.265 1.00 84.31 317 GLY A O 1
ATOM 2425 N N . GLY A 1 318 ? -28.546 -6.843 51.686 1.00 87.38 318 GLY A N 1
ATOM 2426 C CA . GLY A 1 318 ? -28.886 -7.555 52.920 1.00 87.38 318 GLY A CA 1
ATOM 2427 C C . GLY A 1 318 ? -29.433 -6.626 54.006 1.00 87.38 318 GLY A C 1
ATOM 2428 O O . GLY A 1 318 ? -30.483 -6.907 54.584 1.00 87.38 318 GLY A O 1
ATOM 2429 N N . ALA A 1 319 ? -28.787 -5.480 54.238 1.00 87.31 319 ALA A N 1
ATOM 2430 C CA . ALA A 1 319 ? -29.262 -4.468 55.182 1.00 87.31 319 ALA A CA 1
ATOM 2431 C C . ALA A 1 319 ? -30.635 -3.897 54.782 1.00 87.31 319 ALA A C 1
ATOM 2433 O O . ALA A 1 319 ? -31.503 -3.722 55.636 1.00 87.31 319 ALA A O 1
ATOM 2434 N N . MET A 1 320 ? -30.868 -3.667 53.487 1.00 85.25 320 MET A N 1
ATOM 2435 C CA . MET A 1 320 ? -32.167 -3.245 52.956 1.00 85.25 320 MET A CA 1
ATOM 2436 C C . MET A 1 320 ? -33.245 -4.305 53.163 1.00 85.25 320 MET A C 1
ATOM 2438 O O . MET A 1 320 ? -34.347 -3.951 53.570 1.00 85.25 320 MET A O 1
ATOM 2442 N N . VAL A 1 321 ? -32.943 -5.588 52.941 1.00 84.25 321 VAL A N 1
ATOM 2443 C CA . VAL A 1 321 ? -33.881 -6.688 53.216 1.00 84.25 321 VAL A CA 1
ATOM 2444 C C . VAL A 1 321 ? -34.231 -6.744 54.703 1.00 84.25 321 VAL A C 1
ATOM 2446 O O . VAL A 1 321 ? -35.408 -6.864 55.038 1.00 84.25 321 VAL A O 1
ATOM 2449 N N . LEU A 1 322 ? -33.248 -6.591 55.597 1.00 88.75 322 LEU A N 1
ATOM 2450 C CA . LEU A 1 322 ? -33.484 -6.532 57.044 1.00 88.75 322 LEU A CA 1
ATOM 2451 C C . LEU A 1 322 ? -34.331 -5.316 57.441 1.00 88.75 322 LEU A C 1
ATOM 2453 O O . LEU A 1 322 ? -35.251 -5.446 58.246 1.00 88.75 322 LEU A O 1
ATOM 2457 N N . LEU A 1 323 ? -34.066 -4.147 56.855 1.00 84.81 323 LEU A N 1
ATOM 2458 C CA . LEU A 1 323 ? -34.842 -2.932 57.101 1.00 84.81 323 LEU A CA 1
ATOM 2459 C C . LEU A 1 323 ? -36.278 -3.070 56.581 1.00 84.81 323 LEU A C 1
ATOM 2461 O O . LEU A 1 323 ? -37.218 -2.707 57.283 1.00 84.81 323 LEU A O 1
ATOM 2465 N N . LEU A 1 324 ? -36.472 -3.656 55.398 1.00 82.00 324 LEU A N 1
ATOM 2466 C CA . LEU A 1 324 ? -37.793 -4.003 54.867 1.00 82.00 324 LEU A CA 1
ATOM 2467 C C . LEU A 1 324 ? -38.519 -4.986 55.786 1.00 82.00 324 LEU A C 1
ATOM 2469 O O . LEU A 1 324 ? -39.682 -4.755 56.115 1.00 82.00 324 LEU A O 1
ATOM 2473 N N . ALA A 1 325 ? -37.838 -6.033 56.257 1.00 84.06 325 ALA A N 1
ATOM 2474 C CA . ALA A 1 325 ? -38.398 -6.982 57.212 1.00 84.06 325 ALA A CA 1
ATOM 2475 C C . ALA A 1 325 ? -38.806 -6.284 58.517 1.00 84.06 325 ALA A C 1
ATOM 2477 O O . ALA A 1 325 ? -39.909 -6.514 59.008 1.00 84.06 325 ALA A O 1
ATOM 2478 N N . LEU A 1 326 ? -37.980 -5.373 59.040 1.00 85.88 326 LEU A N 1
ATOM 2479 C CA . LEU A 1 326 ? -38.296 -4.577 60.225 1.00 85.88 326 LEU A CA 1
ATOM 2480 C C . LEU A 1 326 ? -39.514 -3.671 59.999 1.00 85.88 326 LEU A C 1
ATOM 2482 O O . LEU A 1 326 ? -40.402 -3.623 60.847 1.00 85.88 326 LEU A O 1
ATOM 2486 N N . VAL A 1 327 ? -39.596 -2.979 58.859 1.00 82.38 327 VAL A N 1
ATOM 2487 C CA . VAL A 1 327 ? -40.740 -2.119 58.507 1.00 82.38 327 VAL A CA 1
ATOM 2488 C C . VAL A 1 327 ? -42.022 -2.940 58.378 1.00 82.38 327 VAL A C 1
ATOM 2490 O O . VAL A 1 327 ? -43.084 -2.495 58.829 1.00 82.38 327 VAL A O 1
ATOM 2493 N N . VAL A 1 328 ? -41.935 -4.143 57.804 1.00 79.81 328 VAL A N 1
ATOM 2494 C CA . VAL A 1 328 ? -43.049 -5.093 57.727 1.00 79.81 328 VAL A CA 1
ATOM 2495 C C . VAL A 1 328 ? -43.442 -5.562 59.129 1.00 79.81 328 VAL A C 1
ATOM 2497 O O . VAL A 1 328 ? -44.608 -5.437 59.483 1.00 79.81 328 VAL A O 1
ATOM 2500 N N . LEU A 1 329 ? -42.500 -5.998 59.969 1.00 83.69 329 LEU A N 1
ATOM 2501 C CA . LEU A 1 329 ? -42.751 -6.433 61.352 1.00 83.69 329 LEU A CA 1
ATOM 2502 C C . LEU A 1 329 ? -43.345 -5.325 62.229 1.00 83.69 329 LEU A C 1
ATOM 2504 O O . LEU A 1 329 ? -44.290 -5.564 62.979 1.00 83.69 329 LEU A O 1
ATOM 2508 N N . LEU A 1 330 ? -42.852 -4.094 62.109 1.00 83.19 330 LEU A N 1
ATOM 2509 C CA . LEU A 1 330 ? -43.417 -2.947 62.814 1.00 83.19 330 LEU A CA 1
ATOM 2510 C C . LEU A 1 330 ? -44.824 -2.629 62.293 1.00 83.19 330 LEU A C 1
ATOM 2512 O O . LEU A 1 330 ? -45.719 -2.335 63.081 1.00 83.19 330 LEU A O 1
ATOM 2516 N N . SER A 1 331 ? -45.049 -2.758 60.979 1.00 79.62 331 SER A N 1
ATOM 2517 C CA . SER A 1 331 ? -46.389 -2.656 60.390 1.00 79.62 331 SER A CA 1
ATOM 2518 C C . SER A 1 331 ? -47.335 -3.719 60.932 1.00 79.62 331 SER A C 1
ATOM 2520 O O . SER A 1 331 ? -48.494 -3.411 61.188 1.00 79.62 331 SER A O 1
ATOM 2522 N N . LEU A 1 332 ? -46.850 -4.954 61.086 1.00 77.88 332 LEU A N 1
ATOM 2523 C CA . LEU A 1 332 ? -47.604 -6.072 61.644 1.00 77.88 332 LEU A CA 1
ATOM 2524 C C . LEU A 1 332 ? -48.005 -5.757 63.082 1.00 77.88 332 LEU A C 1
ATOM 2526 O O . LEU A 1 332 ? -49.180 -5.847 63.422 1.00 77.88 332 LEU A O 1
ATOM 2530 N N . ARG A 1 333 ? -47.040 -5.309 63.893 1.00 83.75 333 ARG A N 1
ATOM 2531 C CA . ARG A 1 333 ? -47.237 -4.981 65.307 1.00 83.75 333 ARG A CA 1
ATOM 2532 C C . ARG A 1 333 ? -48.221 -3.829 65.512 1.00 83.75 333 ARG A C 1
ATOM 2534 O O . ARG A 1 333 ? -49.116 -3.944 66.340 1.00 83.75 333 ARG A O 1
ATOM 2541 N N . LEU A 1 334 ? -48.082 -2.749 64.743 1.00 80.56 334 LEU A N 1
ATOM 2542 C CA . LEU A 1 334 ? -48.976 -1.586 64.818 1.00 80.56 334 LEU A CA 1
ATOM 2543 C C . LEU A 1 334 ? -50.409 -1.920 64.385 1.00 80.56 334 LEU A C 1
ATOM 2545 O O . LEU A 1 334 ? -51.349 -1.294 64.864 1.00 80.56 334 LEU A O 1
ATOM 2549 N N . ARG A 1 335 ? -50.587 -2.926 63.521 1.00 81.75 335 ARG A N 1
ATOM 2550 C CA . ARG A 1 335 ? -51.906 -3.368 63.050 1.00 81.75 335 ARG A CA 1
ATOM 2551 C C . ARG A 1 335 ? -52.504 -4.529 63.833 1.00 81.75 335 ARG A C 1
ATOM 2553 O O . ARG A 1 335 ? -53.586 -4.982 63.473 1.00 81.75 335 ARG A O 1
ATOM 2560 N N . LEU A 1 336 ? -51.869 -5.003 64.906 1.00 80.06 336 LEU A N 1
ATOM 2561 C CA . LEU A 1 336 ? -52.417 -6.105 65.708 1.00 80.06 336 LEU A CA 1
ATOM 2562 C C . LEU A 1 336 ? -53.845 -5.807 66.189 1.00 80.06 336 LEU A C 1
ATOM 2564 O O . LEU A 1 336 ? -54.704 -6.676 66.076 1.00 80.06 336 LEU A O 1
ATOM 2568 N N . GLY A 1 337 ? -54.126 -4.569 66.612 1.00 79.56 337 GLY A N 1
ATOM 2569 C CA . GLY A 1 337 ? -55.471 -4.152 67.026 1.00 79.56 337 GLY A CA 1
ATOM 2570 C C . GLY A 1 337 ? -56.500 -4.156 65.887 1.00 79.56 337 GLY A C 1
ATOM 2571 O O . GLY A 1 337 ? -57.632 -4.604 66.073 1.00 79.56 337 GLY A O 1
ATOM 2572 N N . GLU A 1 338 ? -56.109 -3.737 64.679 1.00 80.88 338 GLU A N 1
ATOM 2573 C CA . GLU A 1 338 ? -56.967 -3.816 63.485 1.00 80.88 338 GLU A CA 1
ATOM 2574 C C . GLU A 1 338 ? -57.242 -5.276 63.098 1.00 80.88 338 GLU A C 1
ATOM 2576 O O . GLU A 1 338 ? -58.370 -5.636 62.760 1.00 80.88 338 GLU A O 1
ATOM 2581 N N . MET A 1 339 ? -56.222 -6.137 63.180 1.00 80.81 339 MET A N 1
ATOM 2582 C CA . MET A 1 339 ? -56.335 -7.563 62.867 1.00 80.81 339 MET A CA 1
ATOM 2583 C C . MET A 1 339 ? -57.202 -8.318 63.865 1.00 80.81 339 MET A C 1
ATOM 2585 O O . MET A 1 339 ? -58.003 -9.163 63.464 1.00 80.81 339 MET A O 1
ATOM 2589 N N . GLU A 1 340 ? -57.074 -8.000 65.149 1.00 81.75 340 GLU A N 1
ATOM 2590 C CA . GLU A 1 340 ? -57.911 -8.566 66.201 1.00 81.75 340 GLU A CA 1
ATOM 2591 C C . GLU A 1 340 ? -59.368 -8.116 66.041 1.00 81.75 340 GLU A C 1
ATOM 2593 O O . GLU A 1 340 ? -60.282 -8.927 66.178 1.00 81.75 340 GLU A O 1
ATOM 2598 N N . THR A 1 341 ? -59.589 -6.856 65.655 1.00 82.62 341 THR A N 1
ATOM 2599 C CA . THR A 1 341 ? -60.926 -6.338 65.331 1.00 82.62 341 THR A CA 1
ATOM 2600 C C . THR A 1 341 ? -61.517 -7.058 64.119 1.00 82.62 341 THR A C 1
ATOM 2602 O O . THR A 1 341 ? -62.646 -7.533 64.196 1.00 82.62 341 THR A O 1
ATOM 2605 N N . MET A 1 342 ? -60.748 -7.231 63.035 1.00 81.56 342 MET A N 1
ATOM 2606 C CA . MET A 1 342 ? -61.168 -7.993 61.847 1.00 81.56 342 MET A CA 1
ATOM 2607 C C . MET A 1 342 ? -61.514 -9.451 62.171 1.00 81.56 342 MET A C 1
ATOM 2609 O O . MET A 1 342 ? -62.479 -9.998 61.636 1.00 81.56 342 MET A O 1
ATOM 2613 N N . PHE A 1 343 ? -60.752 -10.084 63.061 1.00 80.38 343 PHE A N 1
ATOM 2614 C CA . PHE A 1 343 ? -61.043 -11.439 63.517 1.00 80.38 343 PHE A CA 1
ATOM 2615 C C . PHE A 1 343 ? -62.332 -11.493 64.354 1.00 80.38 343 PHE A C 1
ATOM 2617 O O . PHE A 1 343 ? -63.174 -12.357 64.119 1.00 80.38 343 PHE A O 1
ATOM 2624 N N . LYS A 1 344 ? -62.537 -10.532 65.267 1.00 83.12 344 LYS A N 1
ATOM 2625 C CA . LYS A 1 344 ? -63.749 -10.426 66.104 1.00 83.12 344 LYS A CA 1
ATOM 2626 C C . LYS A 1 344 ? -65.029 -10.169 65.297 1.00 83.12 344 LYS A C 1
ATOM 2628 O O . LYS A 1 344 ? -66.086 -10.634 65.705 1.00 83.12 344 LYS A O 1
ATOM 2633 N N . ILE A 1 345 ? -64.943 -9.505 64.141 1.00 84.00 345 ILE A N 1
ATOM 2634 C CA . ILE A 1 345 ? -66.073 -9.319 63.203 1.00 84.00 345 ILE A CA 1
ATOM 2635 C C . ILE A 1 345 ? -66.263 -10.494 62.219 1.00 84.00 345 ILE A C 1
ATOM 2637 O O . ILE A 1 345 ? -67.053 -10.386 61.284 1.00 84.00 345 ILE A O 1
ATOM 2641 N N . GLY A 1 346 ? -65.551 -11.615 62.408 1.00 84.31 346 GLY A N 1
ATOM 2642 C CA . GLY A 1 346 ? -65.773 -12.870 61.677 1.00 84.31 346 GLY A CA 1
ATOM 2643 C C . GLY A 1 346 ? -64.832 -13.147 60.496 1.00 84.31 346 GLY A C 1
ATOM 2644 O O . GLY A 1 346 ? -65.066 -14.102 59.754 1.00 84.31 346 GLY A O 1
ATOM 2645 N N . CYS A 1 347 ? -63.760 -12.370 60.288 1.00 82.56 347 CYS A N 1
ATOM 2646 C CA . CYS A 1 347 ? -62.788 -12.686 59.233 1.00 82.56 347 CYS A CA 1
ATOM 2647 C C . CYS A 1 347 ? -61.910 -13.889 59.603 1.00 82.56 347 CYS A C 1
ATOM 2649 O O . CYS A 1 347 ? -61.310 -13.951 60.676 1.00 82.56 347 CYS A O 1
ATOM 2651 N N . ALA A 1 348 ? -61.747 -14.818 58.661 1.00 83.44 348 ALA A N 1
ATOM 2652 C CA . ALA A 1 348 ? -60.859 -15.961 58.825 1.00 83.44 348 ALA A CA 1
ATOM 2653 C C . ALA A 1 348 ? -59.374 -15.545 58.859 1.00 83.44 348 ALA A C 1
ATOM 2655 O O . ALA A 1 348 ? -58.939 -14.669 58.110 1.00 83.44 348 ALA A O 1
ATOM 2656 N N . ARG A 1 349 ? -58.562 -16.244 59.666 1.00 79.88 349 ARG A N 1
ATOM 2657 C CA . ARG A 1 349 ? -57.110 -15.994 59.824 1.00 79.88 349 ARG A CA 1
ATOM 2658 C C . ARG A 1 349 ? -56.308 -16.069 58.518 1.00 79.88 349 ARG A C 1
ATOM 2660 O O . ARG A 1 349 ? -55.286 -15.408 58.379 1.00 79.88 349 ARG A O 1
ATOM 2667 N N . TRP A 1 350 ? -56.765 -16.854 57.544 1.00 79.38 350 TRP A N 1
ATOM 2668 C CA . TRP A 1 350 ? -56.115 -16.925 56.232 1.00 79.38 350 TRP A CA 1
ATOM 2669 C C . TRP A 1 350 ? -56.347 -15.653 55.402 1.00 79.38 350 TRP A C 1
ATOM 2671 O O . TRP A 1 350 ? -55.521 -15.301 54.564 1.00 79.38 350 TRP A O 1
ATOM 2681 N N . MET A 1 351 ? -57.451 -14.939 55.637 1.00 81.19 351 MET A N 1
ATOM 2682 C CA . MET A 1 351 ? -57.812 -13.739 54.885 1.00 81.19 351 MET A CA 1
ATOM 2683 C C . MET A 1 351 ? -57.000 -12.523 55.344 1.00 81.19 351 MET A C 1
ATOM 2685 O O . MET A 1 351 ? -56.577 -11.725 54.508 1.00 81.19 351 MET A O 1
ATOM 2689 N N . THR A 1 352 ? -56.697 -12.424 56.642 1.00 77.94 352 THR A N 1
ATOM 2690 C CA . THR A 1 352 ? -55.779 -11.409 57.188 1.00 77.94 352 THR A CA 1
ATOM 2691 C C . THR A 1 352 ? -54.344 -11.621 56.700 1.00 77.94 352 THR A C 1
ATOM 2693 O O . THR A 1 352 ? -53.699 -10.664 56.271 1.00 77.94 352 THR A O 1
ATOM 2696 N N . PHE A 1 353 ? -53.876 -12.874 56.668 1.00 80.94 353 PHE A N 1
ATOM 2697 C CA . PHE A 1 353 ? -52.588 -13.235 56.066 1.00 80.94 353 PHE A CA 1
ATOM 2698 C C . PHE A 1 353 ? -52.550 -12.926 54.561 1.00 80.94 353 PHE A C 1
ATOM 2700 O O . PHE A 1 353 ? -51.619 -12.285 54.074 1.00 80.94 353 PHE A O 1
ATOM 2707 N N . GLY A 1 354 ? -53.598 -13.313 53.824 1.00 82.25 354 GLY A N 1
ATOM 2708 C CA . GLY A 1 354 ? -53.716 -13.050 52.390 1.00 82.25 354 GLY A CA 1
ATOM 2709 C C . GLY A 1 354 ? -53.685 -11.558 52.042 1.00 82.25 354 GLY A C 1
ATOM 2710 O O . GLY A 1 354 ? -53.126 -11.185 51.014 1.00 82.25 354 GLY A O 1
ATOM 2711 N N . MET A 1 355 ? -54.229 -10.694 52.904 1.00 84.25 355 MET A N 1
ATOM 2712 C CA . MET A 1 355 ? -54.183 -9.236 52.733 1.00 84.25 355 MET A CA 1
ATOM 2713 C C . MET A 1 355 ? -52.764 -8.681 52.861 1.00 84.25 355 MET A C 1
ATOM 2715 O O . MET A 1 355 ? -52.337 -7.899 52.016 1.00 84.25 355 MET A O 1
ATOM 2719 N N . GLN A 1 356 ? -52.004 -9.123 53.861 1.00 81.44 356 GLN A N 1
ATOM 2720 C CA . GLN A 1 356 ? -50.613 -8.695 54.037 1.00 81.44 356 GLN A CA 1
ATOM 2721 C C . GLN A 1 356 ? -49.700 -9.211 52.936 1.00 81.44 356 GLN A C 1
ATOM 2723 O O . GLN A 1 356 ? -48.873 -8.458 52.423 1.00 81.44 356 GLN A O 1
ATOM 2728 N N . ALA A 1 357 ? -49.883 -10.468 52.533 1.00 84.69 357 ALA A N 1
ATOM 2729 C CA . ALA A 1 357 ? -49.181 -11.019 51.385 1.00 84.69 357 ALA A CA 1
ATOM 2730 C C . ALA A 1 357 ? -49.466 -10.182 50.127 1.00 84.69 357 ALA A C 1
ATOM 2732 O O . ALA A 1 357 ? -48.535 -9.821 49.412 1.00 84.69 357 ALA A O 1
ATOM 2733 N N . ALA A 1 358 ? -50.726 -9.795 49.894 1.00 87.62 358 ALA A N 1
ATOM 2734 C CA . ALA A 1 358 ?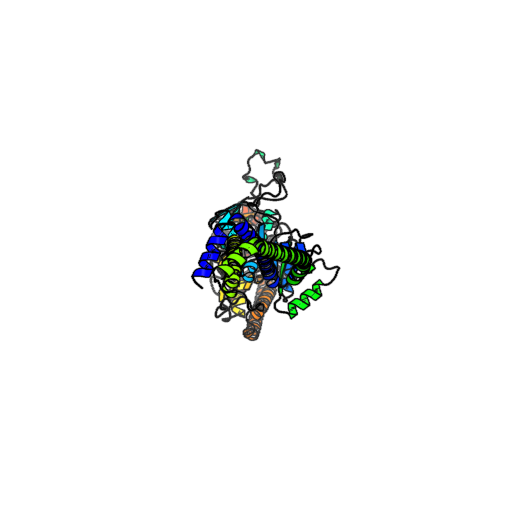 -51.096 -8.940 48.768 1.00 87.62 358 ALA A CA 1
ATOM 2735 C C . ALA A 1 358 ? -50.452 -7.542 48.837 1.00 87.62 358 ALA A C 1
ATOM 2737 O O . ALA A 1 358 ? -49.985 -7.047 47.812 1.00 87.62 358 ALA A O 1
ATOM 2738 N N . GLU A 1 359 ? -50.374 -6.909 50.012 1.00 87.12 359 GLU A N 1
ATOM 2739 C CA . GLU A 1 359 ? -49.688 -5.617 50.183 1.00 87.12 359 GLU A CA 1
ATOM 2740 C C . GLU A 1 359 ? -48.189 -5.712 49.870 1.00 87.12 359 GLU A C 1
ATOM 2742 O O . GLU A 1 359 ? -47.679 -4.928 49.067 1.00 87.12 359 GLU A O 1
ATOM 2747 N N . ILE A 1 360 ? -47.497 -6.692 50.463 1.00 87.12 360 ILE A N 1
ATOM 2748 C CA . ILE A 1 360 ? -46.056 -6.907 50.268 1.00 87.12 360 ILE A CA 1
ATOM 2749 C C . ILE A 1 360 ? -45.762 -7.212 48.798 1.00 87.12 360 ILE A C 1
ATOM 2751 O O . ILE A 1 360 ? -44.866 -6.602 48.216 1.00 87.12 360 ILE A O 1
ATOM 2755 N N . LEU A 1 361 ? -46.542 -8.104 48.177 1.00 89.62 361 LEU A N 1
ATOM 2756 C CA . LEU A 1 361 ? -46.390 -8.448 46.763 1.00 89.62 361 LEU A CA 1
ATOM 2757 C C . LEU A 1 361 ? -46.634 -7.243 45.852 1.00 89.62 361 LEU A C 1
ATOM 2759 O O . LEU A 1 361 ? -45.902 -7.068 44.885 1.00 89.62 361 LEU A O 1
ATOM 2763 N N . THR A 1 362 ? -47.609 -6.386 46.168 1.00 90.06 362 THR A N 1
ATOM 2764 C CA . THR A 1 362 ? -47.889 -5.179 45.372 1.00 90.06 362 THR A CA 1
ATOM 2765 C C . THR A 1 362 ? -46.737 -4.176 45.459 1.00 90.06 362 THR A C 1
ATOM 2767 O O . THR A 1 362 ? -46.310 -3.638 44.438 1.00 90.06 362 THR A O 1
ATOM 2770 N N . VAL A 1 363 ? -46.193 -3.949 46.658 1.00 90.19 363 VAL A N 1
ATOM 2771 C CA . VAL A 1 363 ? -45.039 -3.058 46.878 1.00 90.19 363 VAL A CA 1
ATOM 2772 C C . VAL A 1 363 ? -43.781 -3.606 46.205 1.00 90.19 363 VAL A C 1
ATOM 2774 O O . VAL A 1 363 ? -43.076 -2.858 45.528 1.00 90.19 363 VAL A O 1
ATOM 2777 N N . ALA A 1 364 ? -43.523 -4.910 46.333 1.00 88.88 364 ALA A N 1
ATOM 2778 C CA . ALA A 1 364 ? -42.403 -5.571 45.673 1.00 88.88 364 ALA A CA 1
ATOM 2779 C C . ALA A 1 364 ? -42.526 -5.507 44.145 1.00 88.88 364 ALA A C 1
ATOM 2781 O O . ALA A 1 364 ? -41.573 -5.115 43.475 1.00 88.88 364 ALA A O 1
ATOM 2782 N N . ALA A 1 365 ? -43.705 -5.813 43.594 1.00 92.19 365 ALA A N 1
ATOM 2783 C CA . ALA A 1 365 ? -43.964 -5.735 42.160 1.00 92.19 365 ALA A CA 1
ATOM 2784 C C . ALA A 1 365 ? -43.785 -4.309 41.625 1.00 92.19 365 ALA A C 1
ATOM 2786 O O . ALA A 1 365 ? -43.142 -4.127 40.595 1.00 92.19 365 ALA A O 1
ATOM 2787 N N . ALA A 1 366 ? -44.285 -3.293 42.337 1.00 93.56 366 ALA A N 1
ATOM 2788 C CA . ALA A 1 366 ? -44.096 -1.894 41.961 1.00 93.56 366 ALA A CA 1
ATOM 2789 C C . ALA A 1 366 ? -42.614 -1.479 42.003 1.00 93.56 366 ALA A C 1
ATOM 2791 O O . ALA A 1 366 ? -42.127 -0.856 41.062 1.00 93.56 366 ALA A O 1
ATOM 2792 N N . GLY A 1 367 ? -41.882 -1.860 43.056 1.00 93.31 367 GLY A N 1
ATOM 2793 C CA . GLY A 1 367 ? -40.450 -1.577 43.179 1.00 93.31 367 GLY A CA 1
ATOM 2794 C C . GLY A 1 367 ? -39.626 -2.226 42.065 1.00 93.31 367 GLY A C 1
ATOM 2795 O O . GLY A 1 367 ? -38.814 -1.559 41.426 1.00 93.31 367 GLY A O 1
ATOM 2796 N N . VAL A 1 368 ? -39.884 -3.503 41.769 1.00 92.69 368 VAL A N 1
ATOM 2797 C CA . VAL A 1 368 ? -39.222 -4.229 40.674 1.00 92.69 368 VAL A CA 1
ATOM 2798 C C . VAL A 1 368 ? -39.598 -3.648 39.312 1.00 92.69 368 VAL A C 1
ATOM 2800 O O . VAL A 1 368 ? -38.717 -3.470 38.477 1.00 92.69 368 VAL A O 1
ATOM 2803 N N . ALA A 1 369 ? -40.865 -3.297 39.079 1.00 95.12 369 ALA A N 1
ATOM 2804 C CA . ALA A 1 369 ? -41.293 -2.679 37.825 1.00 95.12 369 ALA A CA 1
ATOM 2805 C C . ALA A 1 369 ? -40.566 -1.350 37.573 1.00 95.12 369 ALA A C 1
ATOM 2807 O O . ALA A 1 369 ? -40.056 -1.130 36.475 1.00 95.12 369 ALA A O 1
ATOM 2808 N N . ILE A 1 370 ? -40.443 -0.498 38.598 1.00 95.75 370 ILE A N 1
ATOM 2809 C CA . ILE A 1 370 ? -39.660 0.743 38.509 1.00 95.75 370 ILE A CA 1
ATOM 2810 C C . ILE A 1 370 ? -38.191 0.427 38.226 1.00 95.75 370 ILE A C 1
ATOM 2812 O O . ILE A 1 370 ? -37.608 1.041 37.335 1.00 95.75 370 ILE A O 1
ATOM 2816 N N . ALA A 1 371 ? -37.598 -0.543 38.928 1.00 93.12 371 ALA A N 1
ATOM 2817 C CA . ALA A 1 371 ? -36.213 -0.939 38.686 1.00 93.12 371 ALA A CA 1
ATOM 2818 C C . ALA A 1 371 ? -35.989 -1.393 37.236 1.00 93.12 371 ALA A C 1
ATOM 2820 O O . ALA A 1 371 ? -35.048 -0.932 36.599 1.00 93.12 371 ALA A O 1
ATOM 2821 N N . VAL A 1 372 ? -36.879 -2.226 36.688 1.00 92.56 372 VAL A N 1
ATOM 2822 C CA . VAL A 1 372 ? -36.816 -2.703 35.297 1.00 92.56 372 VAL A CA 1
ATOM 2823 C C . VAL A 1 372 ? -36.937 -1.547 34.306 1.00 92.56 372 VAL A C 1
ATOM 2825 O O . VAL A 1 372 ? -36.142 -1.474 33.373 1.00 92.56 372 VAL A O 1
ATOM 2828 N N . VAL A 1 373 ? -37.879 -0.621 34.513 1.00 94.38 373 VAL A N 1
ATOM 2829 C CA . VAL A 1 373 ? -38.040 0.563 33.651 1.00 94.38 373 VAL A CA 1
ATOM 2830 C C . VAL A 1 373 ? -36.791 1.441 33.698 1.00 94.38 373 VAL A C 1
ATOM 2832 O O . VAL A 1 373 ? -36.282 1.830 32.650 1.00 94.38 373 VAL A O 1
ATOM 2835 N N . LEU A 1 374 ? -36.250 1.715 34.887 1.00 93.12 374 LEU A N 1
ATOM 2836 C CA . LEU A 1 374 ? -35.018 2.491 35.034 1.00 93.12 374 LEU A CA 1
ATOM 2837 C C . LEU A 1 374 ? -33.832 1.790 34.362 1.00 93.12 374 LEU A C 1
ATOM 2839 O O . LEU A 1 374 ? -33.067 2.431 33.644 1.00 93.12 374 LEU A O 1
ATOM 2843 N N . THR A 1 375 ? -33.692 0.474 34.538 1.00 88.81 375 THR A N 1
ATOM 2844 C CA . THR A 1 375 ? -32.657 -0.315 33.861 1.00 88.81 375 THR A CA 1
ATOM 2845 C C . THR A 1 375 ? -32.824 -0.254 32.343 1.00 88.81 375 THR A C 1
ATOM 2847 O O . THR A 1 375 ? -31.841 -0.029 31.642 1.00 88.81 375 THR A O 1
ATOM 2850 N N . TRP A 1 376 ? -34.047 -0.374 31.822 1.00 88.69 376 TRP A N 1
ATOM 2851 C CA . TRP A 1 376 ? -34.333 -0.246 30.392 1.00 88.69 376 TRP A CA 1
ATOM 2852 C C . TRP A 1 376 ? -33.977 1.145 29.847 1.00 88.69 376 TRP A C 1
ATOM 2854 O O . TRP A 1 376 ? -33.349 1.245 28.796 1.00 88.69 376 TRP A O 1
ATOM 2864 N N . VAL A 1 377 ? -34.281 2.217 30.586 1.00 90.50 377 VAL A N 1
ATOM 2865 C CA . VAL A 1 377 ? -33.887 3.590 30.219 1.00 90.50 377 VAL A CA 1
ATOM 2866 C C . VAL A 1 377 ? -32.364 3.740 30.169 1.00 90.50 377 VAL A C 1
ATOM 2868 O O . VAL A 1 377 ? -31.844 4.358 29.239 1.00 90.50 377 VAL A O 1
ATOM 2871 N N . VAL A 1 378 ? -31.634 3.162 31.130 1.00 86.88 378 VAL A N 1
ATOM 2872 C CA . VAL A 1 378 ? -30.160 3.156 31.122 1.00 86.88 378 VAL A CA 1
ATOM 2873 C C . VAL A 1 378 ? -29.636 2.407 29.895 1.00 86.88 378 VAL A C 1
ATOM 2875 O O . VAL A 1 378 ? -28.805 2.938 29.164 1.00 86.88 378 VAL A O 1
ATOM 2878 N N . ILE A 1 379 ? -30.157 1.213 29.615 1.00 82.56 379 ILE A N 1
ATOM 2879 C CA . ILE A 1 379 ? -29.797 0.422 28.428 1.00 82.56 379 ILE A CA 1
ATOM 2880 C C . ILE A 1 379 ? -30.027 1.237 27.143 1.00 82.56 379 ILE A C 1
ATOM 2882 O O . ILE A 1 379 ? -29.122 1.346 26.317 1.00 82.56 379 ILE A O 1
ATOM 2886 N N . ALA A 1 380 ? -31.197 1.866 27.002 1.00 80.31 380 ALA A N 1
ATOM 2887 C CA . ALA A 1 380 ? -31.562 2.652 25.825 1.00 80.31 380 ALA A CA 1
ATOM 2888 C C . ALA A 1 380 ? -30.682 3.902 25.644 1.00 80.31 380 ALA A C 1
ATOM 2890 O O . ALA A 1 380 ? -30.228 4.179 24.535 1.00 80.31 380 ALA A O 1
ATOM 2891 N N . LYS A 1 381 ? -30.393 4.649 26.721 1.00 80.88 381 LYS A N 1
ATOM 2892 C CA . LYS A 1 381 ? -29.562 5.865 26.651 1.00 80.88 381 LYS A CA 1
ATOM 2893 C C . LYS A 1 381 ? -28.085 5.584 26.401 1.00 80.88 381 LYS A C 1
ATOM 2895 O O . LYS A 1 381 ? -27.436 6.365 25.714 1.00 80.88 381 LYS A O 1
ATOM 2900 N N . PHE A 1 382 ? -27.555 4.493 26.949 1.00 71.69 382 PHE A N 1
ATOM 2901 C CA . PHE A 1 382 ? -26.154 4.107 26.768 1.00 71.69 382 PHE A CA 1
ATOM 2902 C C . PHE A 1 382 ? -25.937 3.204 25.540 1.00 71.69 382 PHE A C 1
ATOM 2904 O O . PHE A 1 382 ? -24.873 2.601 25.407 1.00 71.69 382 PHE A O 1
ATOM 2911 N N . GLY A 1 383 ? -26.921 3.117 24.634 1.00 58.34 383 GLY A N 1
ATOM 2912 C CA . GLY A 1 383 ? -26.780 2.432 23.345 1.00 58.34 383 GLY A CA 1
ATOM 2913 C C . GLY A 1 383 ? -26.607 0.915 23.454 1.00 58.34 383 GLY A C 1
ATOM 2914 O O . GLY A 1 383 ? -26.022 0.299 22.570 1.00 58.34 383 GLY A O 1
ATOM 2915 N N . MET A 1 384 ? -27.097 0.296 24.531 1.00 61.44 384 MET A N 1
ATOM 2916 C CA . MET A 1 384 ? -27.068 -1.155 24.721 1.00 61.44 384 MET A CA 1
ATOM 2917 C C . MET A 1 384 ? -28.238 -1.803 23.958 1.00 61.44 384 MET A C 1
ATOM 2919 O O . MET A 1 384 ? -29.148 -2.352 24.574 1.00 61.44 384 MET A O 1
ATOM 2923 N N . SER A 1 385 ? -28.294 -1.710 22.625 1.00 43.78 385 SER A N 1
ATOM 2924 C CA . SER A 1 385 ? -29.365 -2.394 21.888 1.00 43.78 385 SER A CA 1
ATOM 2925 C C . SER A 1 385 ? -29.200 -3.916 22.018 1.00 43.78 385 SER A C 1
ATOM 2927 O O . SER A 1 385 ? -28.172 -4.510 21.694 1.00 43.78 385 SER A O 1
ATOM 2929 N N . SER A 1 386 ? -30.232 -4.574 22.534 1.00 42.12 386 SER A N 1
ATOM 2930 C CA . SER A 1 386 ? -30.318 -6.025 22.707 1.00 42.12 386 SER A CA 1
ATOM 2931 C C . SER A 1 386 ? -30.698 -6.752 21.406 1.00 42.12 386 SER A C 1
ATOM 2933 O O . SER A 1 386 ? -31.493 -7.685 21.452 1.00 42.12 386 SER A O 1
ATOM 2935 N N . GLY A 1 387 ? -30.181 -6.329 20.242 1.00 37.53 387 GLY A N 1
ATOM 2936 C CA . GLY A 1 387 ? -30.811 -6.706 18.967 1.00 37.53 387 GLY A CA 1
ATOM 2937 C C . GLY A 1 387 ? -29.989 -6.760 17.678 1.00 37.53 387 GLY A C 1
ATOM 2938 O O . GLY A 1 387 ? -30.605 -7.001 16.653 1.00 37.53 387 GLY A O 1
ATOM 2939 N N . GLU A 1 388 ? -28.659 -6.612 17.676 1.00 35.03 388 GLU A N 1
ATOM 2940 C CA . GLU A 1 388 ? -27.841 -6.823 16.451 1.00 35.03 388 GLU A CA 1
ATOM 2941 C C . GLU A 1 388 ? -26.554 -7.627 16.719 1.00 35.03 388 GLU A C 1
ATOM 2943 O O . GLU A 1 388 ? -25.510 -7.424 16.110 1.00 35.03 388 GLU A O 1
ATOM 2948 N N . VAL A 1 389 ? -26.612 -8.580 17.656 1.00 39.72 389 VAL A N 1
ATOM 2949 C CA . VAL A 1 389 ? -25.458 -9.440 18.001 1.00 39.72 389 VAL A CA 1
ATOM 2950 C C . VAL A 1 389 ? -25.542 -10.832 17.347 1.00 39.72 389 VAL A C 1
ATOM 2952 O O . VAL A 1 389 ? -24.592 -11.609 17.399 1.00 39.72 389 VAL A O 1
ATOM 2955 N N . ALA A 1 390 ? -26.618 -11.147 16.622 1.00 31.42 390 ALA A N 1
ATOM 2956 C CA . ALA A 1 390 ? -26.769 -12.415 15.902 1.00 31.42 390 ALA A CA 1
ATOM 2957 C C . ALA A 1 390 ? -26.212 -12.362 14.460 1.00 31.42 390 ALA A C 1
ATOM 2959 O O . ALA A 1 390 ? -26.911 -12.704 13.515 1.00 31.42 390 ALA A O 1
ATOM 2960 N N . ALA A 1 391 ? -24.955 -11.927 14.294 1.00 31.20 391 ALA A N 1
ATOM 2961 C CA . ALA A 1 391 ? -24.174 -12.163 13.064 1.00 31.20 391 ALA A CA 1
ATOM 2962 C C . ALA A 1 391 ? -22.644 -12.025 13.233 1.00 31.20 391 ALA A C 1
ATOM 2964 O O . ALA A 1 391 ? -21.896 -12.514 12.392 1.00 31.20 391 ALA A O 1
ATOM 2965 N N . ALA A 1 392 ? -22.139 -11.407 14.308 1.00 32.97 392 ALA A N 1
ATOM 2966 C CA . ALA A 1 392 ? -20.699 -11.135 14.465 1.00 32.97 392 ALA A CA 1
ATOM 2967 C C . ALA A 1 392 ? -19.945 -12.150 15.353 1.00 32.97 392 ALA A C 1
ATOM 2969 O O . ALA A 1 392 ? -18.811 -11.907 15.761 1.00 32.97 392 ALA A O 1
ATOM 2970 N N . GLY A 1 393 ? -20.572 -13.285 15.672 1.00 35.69 393 GLY A N 1
ATOM 2971 C CA . GLY A 1 393 ? -20.030 -14.310 16.561 1.00 35.69 393 GLY A CA 1
ATOM 2972 C C . GLY A 1 393 ? -19.950 -15.686 15.911 1.00 35.69 393 GLY A C 1
ATOM 2973 O O . GLY A 1 393 ? -20.664 -16.585 16.328 1.00 35.69 393 GLY A O 1
ATOM 2974 N N . SER A 1 394 ? -19.099 -15.872 14.902 1.00 32.34 394 SER A N 1
ATOM 2975 C CA . SER A 1 394 ? -18.411 -17.152 14.658 1.00 32.34 394 SER A CA 1
ATOM 2976 C C . SER A 1 394 ? -17.333 -16.985 13.584 1.00 32.34 394 SER 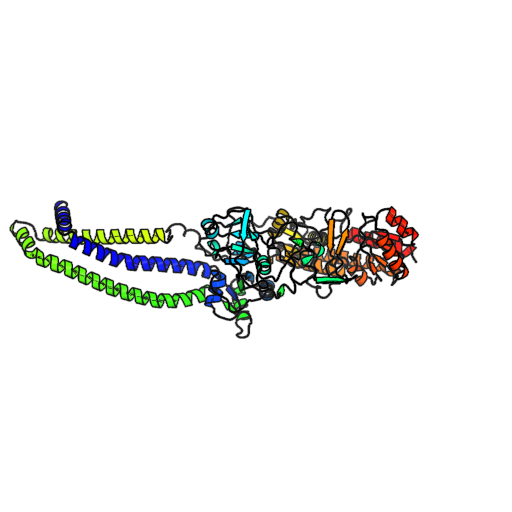A C 1
ATOM 2978 O O . SER A 1 394 ? -17.542 -16.323 12.575 1.00 32.34 394 SER A O 1
ATOM 2980 N N . ALA A 1 395 ? -16.176 -17.596 13.847 1.00 28.67 395 ALA A N 1
ATOM 2981 C CA . ALA A 1 395 ? -14.941 -17.588 13.065 1.00 28.67 395 ALA A CA 1
ATOM 2982 C C . ALA A 1 395 ? -14.169 -16.253 13.028 1.00 28.67 395 ALA A C 1
ATOM 2984 O O . ALA A 1 395 ? -14.454 -15.345 12.251 1.00 28.67 395 ALA A O 1
ATOM 2985 N N . VAL A 1 396 ? -13.067 -16.209 13.791 1.00 36.84 396 VAL A N 1
ATOM 2986 C CA . VAL A 1 396 ? -11.820 -15.641 13.258 1.00 36.84 396 VAL A CA 1
ATOM 2987 C C . VAL A 1 396 ? -11.585 -16.376 11.937 1.00 36.84 396 VAL A C 1
ATOM 2989 O O . VAL A 1 396 ? -11.381 -17.595 11.975 1.00 36.84 396 VAL A O 1
ATOM 2992 N N . PRO A 1 397 ? -11.676 -15.723 10.769 1.00 35.59 397 PRO A N 1
ATOM 2993 C CA . PRO A 1 397 ? -11.216 -16.365 9.559 1.00 35.59 397 PRO A CA 1
ATOM 2994 C C . PRO A 1 397 ? -9.716 -16.588 9.753 1.00 35.59 397 PRO A C 1
ATOM 2996 O O . PRO A 1 397 ? -9.012 -15.713 10.263 1.00 35.59 397 PRO A O 1
ATOM 2999 N N . ARG A 1 398 ? -9.209 -17.740 9.303 1.00 33.78 398 ARG A N 1
ATOM 3000 C CA . ARG A 1 398 ? -7.818 -17.811 8.827 1.00 33.78 398 ARG A CA 1
ATOM 3001 C C . ARG A 1 398 ? -7.552 -16.565 7.973 1.00 33.78 398 ARG A C 1
ATOM 3003 O O . ARG A 1 398 ? -8.499 -16.020 7.406 1.00 33.78 398 ARG A O 1
ATOM 3010 N N . ALA A 1 399 ? -6.307 -16.150 7.785 1.00 32.28 399 ALA A N 1
ATOM 3011 C CA . ALA A 1 399 ? -6.007 -15.278 6.657 1.00 32.28 399 ALA A CA 1
ATOM 3012 C C . ALA A 1 399 ? -6.223 -16.055 5.336 1.00 32.28 399 ALA A C 1
ATOM 3014 O O . ALA A 1 399 ? -5.299 -16.328 4.586 1.00 32.28 399 ALA A O 1
ATOM 3015 N N . SER A 1 400 ? -7.452 -16.477 5.048 1.00 31.44 400 SER A N 1
ATOM 3016 C CA . SER A 1 400 ? -7.966 -16.427 3.704 1.00 31.44 400 SER A CA 1
ATOM 3017 C C . SER A 1 400 ? -8.116 -14.941 3.432 1.00 31.44 400 SER A C 1
ATOM 3019 O O . SER A 1 400 ? -8.995 -14.287 4.004 1.00 31.44 400 SER A O 1
ATOM 3021 N N . THR A 1 401 ? -7.185 -14.419 2.639 1.00 34.66 401 THR A N 1
ATOM 3022 C CA . THR A 1 401 ? -7.460 -13.449 1.576 1.00 34.66 401 THR A CA 1
ATOM 3023 C C . THR A 1 401 ? -8.952 -13.156 1.494 1.00 34.66 401 THR A C 1
ATOM 3025 O O . THR A 1 401 ? -9.742 -14.078 1.277 1.00 34.66 401 THR A O 1
ATOM 3028 N N . SER A 1 402 ? -9.337 -11.908 1.757 1.00 32.78 402 SER A N 1
ATOM 3029 C CA . SER A 1 402 ? -10.713 -11.444 1.619 1.00 32.78 402 SER A CA 1
ATOM 3030 C C . SER A 1 402 ? -11.331 -12.070 0.368 1.00 32.78 402 SER A C 1
ATOM 3032 O O . SER A 1 402 ? -10.911 -11.800 -0.753 1.00 32.78 402 SER A O 1
ATOM 3034 N N . LEU A 1 403 ? -12.305 -12.964 0.559 1.00 38.25 403 LEU A N 1
ATOM 3035 C CA . LEU A 1 403 ? -13.096 -13.529 -0.529 1.00 38.25 403 LEU A CA 1
ATOM 3036 C C . LEU A 1 403 ? -14.025 -12.418 -1.048 1.00 38.25 403 LEU A C 1
ATOM 3038 O O . LEU A 1 403 ? -15.238 -12.452 -0.862 1.00 38.25 403 LEU A O 1
ATOM 3042 N N . ARG A 1 404 ? -13.455 -11.426 -1.745 1.00 44.50 404 ARG A N 1
ATOM 3043 C CA . ARG A 1 404 ? -14.031 -11.092 -3.046 1.00 44.50 404 ARG A CA 1
ATOM 3044 C C . ARG A 1 404 ? -14.035 -12.411 -3.808 1.00 44.50 404 ARG A C 1
ATOM 3046 O O . ARG A 1 404 ? -13.035 -13.126 -3.762 1.00 44.50 404 ARG A O 1
ATOM 3053 N N . ALA A 1 405 ? -15.159 -12.780 -4.422 1.00 40.81 405 ALA A N 1
ATOM 3054 C CA . ALA A 1 405 ? -15.152 -13.887 -5.369 1.00 40.81 405 ALA A CA 1
ATOM 3055 C C . ALA A 1 405 ? -13.979 -13.618 -6.315 1.00 40.81 405 ALA A C 1
ATOM 3057 O O . ALA A 1 405 ? -13.985 -12.585 -6.990 1.00 40.81 405 ALA A O 1
ATOM 3058 N N . ARG A 1 406 ? -12.923 -14.442 -6.231 1.00 47.84 406 ARG A N 1
ATOM 3059 C CA . ARG A 1 406 ? -11.739 -14.256 -7.064 1.00 47.84 406 ARG A CA 1
ATOM 3060 C C . ARG A 1 406 ? -12.273 -14.195 -8.497 1.00 47.84 406 ARG A C 1
ATOM 3062 O O . ARG A 1 406 ? -13.054 -15.087 -8.856 1.00 47.84 406 ARG A O 1
ATOM 3069 N N . PRO A 1 407 ? -11.961 -13.147 -9.278 1.00 55.03 407 PRO A N 1
ATOM 3070 C CA . PRO A 1 407 ? -12.267 -13.183 -10.699 1.00 55.03 407 PRO A CA 1
ATOM 3071 C C . PRO A 1 407 ? -11.720 -14.497 -11.268 1.00 55.03 407 PRO A C 1
ATOM 3073 O O . PRO A 1 407 ? -10.757 -15.050 -10.735 1.00 55.03 407 PRO A O 1
ATOM 3076 N N . ALA A 1 408 ? -12.349 -15.029 -12.320 1.00 68.69 408 ALA A N 1
ATOM 3077 C CA . ALA A 1 408 ? -11.950 -16.318 -12.897 1.00 68.69 408 ALA A CA 1
ATOM 3078 C C . ALA A 1 408 ? -10.445 -16.379 -13.244 1.00 68.69 408 ALA A C 1
ATOM 3080 O O . ALA A 1 408 ? -9.886 -17.469 -13.314 1.00 68.69 408 ALA A O 1
ATOM 3081 N N . LYS A 1 409 ? -9.809 -15.210 -13.417 1.00 86.56 409 LYS A N 1
ATOM 3082 C CA . LYS A 1 409 ? -8.366 -14.990 -13.531 1.00 86.56 409 LYS A CA 1
ATOM 3083 C C . LYS A 1 409 ? -7.951 -13.834 -12.604 1.00 86.56 409 LYS A C 1
ATOM 3085 O O . LYS A 1 409 ? -8.659 -12.823 -12.605 1.00 86.56 409 LYS A O 1
ATOM 3090 N N . PRO A 1 410 ? -6.845 -13.924 -11.846 1.00 94.50 410 PRO A N 1
ATOM 3091 C CA . PRO A 1 410 ? -6.329 -12.792 -11.076 1.00 94.50 410 PRO A CA 1
ATOM 3092 C C . PRO A 1 410 ? -5.947 -11.611 -11.956 1.00 94.50 410 PRO A C 1
ATOM 3094 O O . PRO A 1 410 ? -5.565 -11.789 -13.115 1.00 94.50 410 PRO A O 1
ATOM 3097 N N . ARG A 1 411 ? -6.004 -10.410 -11.385 1.00 96.75 411 ARG A N 1
ATOM 3098 C CA . ARG A 1 411 ? -5.681 -9.162 -12.084 1.00 96.75 411 ARG A CA 1
ATOM 3099 C C . ARG A 1 411 ? -4.276 -8.700 -11.712 1.00 96.75 411 ARG A C 1
ATOM 3101 O O . ARG A 1 411 ? -3.998 -8.472 -10.535 1.00 96.75 411 ARG A O 1
ATOM 3108 N N . VAL A 1 412 ? -3.411 -8.533 -12.707 1.00 98.19 412 VAL A N 1
ATOM 3109 C CA . VAL A 1 412 ? -2.022 -8.083 -12.542 1.00 98.19 412 VAL A CA 1
ATOM 3110 C C . VAL A 1 412 ? -1.869 -6.723 -13.207 1.00 98.19 412 VAL A C 1
ATOM 3112 O O . VAL A 1 412 ? -1.970 -6.619 -14.427 1.00 98.19 412 VAL A O 1
ATOM 3115 N N . ALA A 1 413 ? -1.649 -5.677 -12.418 1.00 98.00 413 ALA A N 1
ATOM 3116 C CA . ALA A 1 413 ? -1.397 -4.347 -12.945 1.00 98.00 413 ALA A CA 1
ATOM 3117 C C . ALA A 1 413 ? 0.096 -4.135 -13.208 1.00 98.00 413 ALA A C 1
ATOM 3119 O O . ALA A 1 413 ? 0.933 -4.566 -12.419 1.00 98.00 413 ALA A O 1
ATOM 3120 N N . VAL A 1 414 ? 0.418 -3.462 -14.306 1.00 97.75 414 VAL A N 1
ATOM 3121 C CA . VAL A 1 414 ? 1.788 -3.148 -14.740 1.00 97.75 414 VAL A CA 1
ATOM 3122 C C . VAL A 1 414 ? 1.883 -1.662 -15.054 1.00 97.75 414 VAL A C 1
ATOM 3124 O O . VAL A 1 414 ? 0.878 -1.044 -15.399 1.00 97.75 414 VAL A O 1
ATOM 3127 N N . VAL A 1 415 ? 3.078 -1.092 -14.923 1.00 95.56 415 VAL A N 1
ATOM 3128 C CA . VAL A 1 415 ? 3.289 0.365 -15.022 1.00 95.56 415 VAL A CA 1
ATOM 3129 C C . VAL A 1 415 ? 3.979 0.817 -16.304 1.00 95.56 415 VAL A C 1
ATOM 3131 O O . VAL A 1 415 ? 4.000 2.006 -16.583 1.00 95.56 415 VAL A O 1
ATOM 3134 N N . ASN A 1 416 ? 4.508 -0.111 -17.100 1.00 95.75 416 ASN A N 1
ATOM 3135 C CA . ASN A 1 416 ? 5.085 0.170 -18.410 1.00 95.75 416 ASN A CA 1
ATOM 3136 C C . ASN A 1 416 ? 4.901 -1.023 -19.359 1.00 95.75 416 ASN A C 1
ATOM 3138 O O . ASN A 1 416 ? 4.497 -2.123 -18.950 1.00 95.75 416 ASN A O 1
ATOM 3142 N N . TYR A 1 417 ? 5.194 -0.805 -20.638 1.00 96.31 417 TYR A N 1
ATOM 3143 C CA . TYR A 1 417 ? 5.018 -1.830 -21.658 1.00 96.31 417 TYR A CA 1
ATOM 3144 C C . TYR A 1 417 ? 5.975 -3.036 -21.533 1.00 96.31 417 TYR A C 1
ATOM 3146 O O . TYR A 1 417 ? 5.509 -4.161 -21.731 1.00 96.31 417 TYR A O 1
ATOM 3154 N N . PRO A 1 418 ? 7.260 -2.898 -21.150 1.00 97.38 418 PRO A N 1
ATOM 3155 C CA . PRO A 1 418 ? 8.145 -4.049 -20.968 1.00 97.38 418 PRO A CA 1
ATOM 3156 C C . PRO A 1 418 ? 7.624 -5.015 -19.899 1.00 97.38 418 PRO A C 1
ATOM 3158 O O . PRO A 1 418 ? 7.542 -6.221 -20.143 1.00 97.38 418 PRO A O 1
ATOM 3161 N N . LEU A 1 419 ? 7.157 -4.502 -18.754 1.00 98.12 419 LEU A N 1
ATOM 3162 C CA . LEU A 1 419 ? 6.536 -5.335 -17.722 1.00 98.12 419 LEU A CA 1
ATOM 3163 C C . LEU A 1 419 ? 5.227 -5.963 -18.206 1.00 98.12 419 LEU A C 1
ATOM 3165 O O . LEU A 1 419 ? 4.968 -7.128 -17.889 1.00 98.12 419 LEU A O 1
ATOM 3169 N N . TRP A 1 420 ? 4.423 -5.247 -19.002 1.00 97.94 420 TRP A N 1
ATOM 3170 C CA . TRP A 1 420 ? 3.254 -5.829 -19.668 1.00 97.94 420 TRP A CA 1
ATOM 3171 C C . TRP A 1 420 ? 3.649 -7.017 -20.552 1.00 97.94 420 TRP A C 1
ATOM 3173 O O . TRP A 1 420 ? 3.077 -8.103 -20.423 1.00 97.94 420 TRP A O 1
ATOM 3183 N N . TYR A 1 421 ? 4.660 -6.838 -21.404 1.00 98.25 421 TYR A N 1
ATOM 3184 C CA . TYR A 1 421 ? 5.134 -7.849 -22.344 1.00 98.25 421 TYR A CA 1
ATOM 3185 C C . TYR A 1 421 ? 5.700 -9.074 -21.618 1.00 98.25 421 TYR A C 1
ATOM 3187 O O . TYR A 1 421 ? 5.281 -10.198 -21.904 1.00 98.25 421 TYR A O 1
ATOM 3195 N N . PHE A 1 422 ? 6.581 -8.882 -20.630 1.00 98.69 422 PHE A N 1
ATOM 3196 C CA . PHE A 1 422 ? 7.136 -9.981 -19.832 1.00 98.69 422 PHE A CA 1
ATOM 3197 C C . PHE A 1 422 ? 6.035 -10.735 -19.084 1.00 98.69 422 PHE A C 1
ATOM 3199 O O . PHE A 1 422 ? 5.983 -11.965 -19.134 1.00 98.69 422 PHE A O 1
ATOM 3206 N N . THR A 1 423 ? 5.094 -10.012 -18.469 1.00 98.62 423 THR A N 1
ATOM 3207 C CA . THR A 1 423 ? 3.946 -10.623 -17.787 1.00 98.62 423 THR A CA 1
ATOM 3208 C C . THR A 1 423 ? 3.093 -11.427 -18.761 1.00 98.62 423 THR A C 1
ATOM 3210 O O . THR A 1 423 ? 2.747 -12.565 -18.454 1.00 98.62 423 THR A O 1
ATOM 3213 N N . LYS A 1 424 ? 2.796 -10.905 -19.959 1.00 98.25 424 LYS A N 1
ATOM 3214 C CA . LYS A 1 424 ? 2.010 -11.629 -20.970 1.00 98.25 424 LYS A CA 1
ATOM 3215 C C . LYS A 1 424 ? 2.725 -12.882 -21.463 1.00 98.25 424 LYS A C 1
ATOM 3217 O O . LYS A 1 424 ? 2.090 -13.929 -21.586 1.00 98.25 424 LYS A O 1
ATOM 3222 N N . ARG A 1 425 ? 4.035 -12.790 -21.706 1.00 98.38 425 ARG A N 1
ATOM 3223 C CA . ARG A 1 425 ? 4.882 -13.911 -22.135 1.00 98.38 425 ARG A CA 1
ATOM 3224 C C . ARG A 1 425 ? 4.942 -15.021 -21.090 1.00 98.38 425 ARG A C 1
ATOM 3226 O O . ARG A 1 425 ? 4.913 -16.180 -21.479 1.00 98.38 425 ARG A O 1
ATOM 3233 N N . ILE A 1 426 ? 5.004 -14.683 -19.801 1.00 98.69 426 ILE A N 1
ATOM 3234 C CA . ILE A 1 426 ? 5.095 -15.663 -18.707 1.00 98.69 426 ILE A CA 1
ATOM 3235 C C . ILE A 1 426 ? 3.714 -16.220 -18.348 1.00 98.69 426 ILE A C 1
ATOM 3237 O O . ILE A 1 426 ? 3.536 -17.436 -18.288 1.00 98.69 426 ILE A O 1
ATOM 3241 N N . ALA A 1 427 ? 2.739 -15.342 -18.111 1.00 97.38 427 ALA A N 1
ATOM 3242 C CA . ALA A 1 427 ? 1.437 -15.704 -17.562 1.00 97.38 427 ALA A CA 1
ATOM 3243 C C . ALA A 1 427 ? 0.443 -16.232 -18.607 1.00 97.38 427 ALA A C 1
ATOM 3245 O O . ALA A 1 427 ? -0.526 -16.900 -18.244 1.00 97.38 427 ALA A O 1
ATOM 3246 N N . GLY A 1 428 ? 0.638 -15.914 -19.892 1.00 93.44 428 GLY A N 1
ATOM 3247 C CA . GLY A 1 428 ? -0.249 -16.337 -20.973 1.00 93.44 428 GLY A CA 1
ATOM 3248 C C . GLY A 1 428 ? -1.696 -15.890 -20.750 1.00 93.44 428 GLY A C 1
ATOM 3249 O O . GLY A 1 428 ? -2.003 -14.696 -20.751 1.00 93.44 428 GLY A O 1
ATOM 3250 N N . GLU A 1 429 ? -2.593 -16.862 -20.586 1.00 93.25 429 GLU A N 1
ATOM 3251 C CA . GLU A 1 429 ? -4.023 -16.651 -20.335 1.00 93.25 429 GLU A CA 1
ATOM 3252 C C . GLU A 1 429 ? -4.423 -16.851 -18.865 1.00 93.25 429 GLU A C 1
ATOM 3254 O O . GLU A 1 429 ? -5.611 -16.783 -18.561 1.00 93.25 429 GLU A O 1
ATOM 3259 N N . HIS A 1 430 ? -3.486 -17.086 -17.944 1.00 95.12 430 HIS A N 1
ATOM 3260 C CA . HIS A 1 430 ? -3.803 -17.354 -16.531 1.00 95.12 430 HIS A CA 1
ATOM 3261 C C . HIS A 1 430 ? -4.176 -16.103 -15.731 1.00 95.12 430 HIS A C 1
ATOM 3263 O O . HIS A 1 430 ? -4.810 -16.214 -14.685 1.00 95.12 430 HIS A O 1
ATOM 3269 N N . VAL A 1 431 ? -3.819 -14.914 -16.224 1.00 95.94 431 VAL A N 1
ATOM 3270 C CA . VAL A 1 431 ? -4.087 -13.631 -15.558 1.00 95.94 431 VAL A CA 1
ATOM 3271 C C . VAL A 1 431 ? -4.714 -12.622 -16.515 1.00 95.94 431 VAL A C 1
ATOM 3273 O O . VAL A 1 431 ? -4.520 -12.678 -17.730 1.00 95.94 431 VAL A O 1
ATOM 3276 N N . GLU A 1 432 ? -5.459 -11.675 -15.959 1.00 96.50 432 GLU A N 1
ATOM 3277 C CA . GLU A 1 432 ? -5.894 -10.459 -16.642 1.00 96.50 432 GLU A CA 1
ATOM 3278 C C . GLU A 1 432 ? -4.855 -9.360 -16.384 1.00 96.50 432 GLU A C 1
ATOM 3280 O O . GLU A 1 432 ? -4.635 -8.971 -15.237 1.00 96.50 432 GLU A O 1
ATOM 3285 N N . ILE A 1 433 ? -4.205 -8.856 -17.435 1.00 97.25 433 ILE A N 1
ATOM 3286 C CA . ILE A 1 433 ? -3.197 -7.799 -17.297 1.00 97.25 433 ILE A CA 1
ATOM 3287 C C . ILE A 1 433 ? -3.875 -6.435 -17.421 1.00 97.25 433 ILE A C 1
ATOM 3289 O O . ILE A 1 433 ? -4.555 -6.157 -18.408 1.00 97.25 433 ILE A O 1
ATOM 3293 N N . VAL A 1 434 ? -3.668 -5.579 -16.425 1.00 96.69 434 VAL A N 1
ATOM 3294 C CA . VAL A 1 434 ? -4.212 -4.223 -16.354 1.00 96.69 434 VAL A CA 1
ATOM 3295 C C . VAL A 1 434 ? -3.089 -3.229 -16.646 1.00 96.69 434 VAL A C 1
ATOM 3297 O O . VAL A 1 434 ? -2.176 -3.065 -15.844 1.00 96.69 434 VAL A O 1
ATOM 3300 N N . PHE A 1 435 ? -3.169 -2.552 -17.789 1.00 95.25 435 PHE A N 1
ATOM 3301 C CA . PHE A 1 435 ? -2.261 -1.466 -18.159 1.00 95.25 435 PHE A CA 1
ATOM 3302 C C . PHE A 1 435 ? -3.105 -0.252 -18.565 1.00 95.25 435 PHE A C 1
ATOM 3304 O O . PHE A 1 435 ? -3.567 -0.182 -19.701 1.00 95.25 435 PHE A O 1
ATOM 3311 N N . PRO A 1 436 ? -3.434 0.635 -17.610 1.00 92.44 436 PRO A N 1
ATOM 3312 C CA . PRO A 1 436 ? -4.427 1.691 -17.810 1.00 92.44 436 PRO A CA 1
ATOM 3313 C C . PRO A 1 436 ? -3.879 2.934 -18.522 1.00 92.44 436 PRO A C 1
ATOM 3315 O O . PRO A 1 436 ? -4.629 3.884 -18.733 1.00 92.44 436 PRO A O 1
ATOM 3318 N N . ILE A 1 437 ? -2.590 2.933 -18.861 1.00 90.94 437 ILE A N 1
ATOM 3319 C CA . ILE A 1 437 ? -1.883 4.070 -19.446 1.00 90.94 437 ILE A CA 1
ATOM 3320 C C . ILE A 1 437 ? -2.227 4.149 -20.938 1.00 90.94 437 ILE A C 1
ATOM 3322 O O . ILE A 1 437 ? -2.073 3.146 -21.645 1.00 90.94 437 ILE A O 1
ATOM 3326 N N . PRO A 1 438 ? -2.737 5.292 -21.432 1.00 88.06 438 PRO A N 1
ATOM 3327 C CA . PRO A 1 438 ? -3.002 5.469 -22.853 1.00 88.06 438 PRO A CA 1
ATOM 3328 C C . PRO A 1 438 ? -1.723 5.337 -23.676 1.00 88.06 438 PRO A C 1
ATOM 3330 O O . PRO A 1 438 ? -0.656 5.764 -23.258 1.00 88.06 438 PRO A O 1
ATOM 3333 N N . ARG A 1 439 ? -1.833 4.773 -24.881 1.00 82.75 439 ARG A N 1
ATOM 3334 C CA . ARG A 1 439 ? -0.669 4.516 -25.743 1.00 82.75 439 ARG A CA 1
ATOM 3335 C C . ARG A 1 439 ? 0.088 5.792 -26.142 1.00 82.75 439 ARG A C 1
ATOM 3337 O O . ARG A 1 439 ? 1.259 5.702 -26.474 1.00 82.75 439 ARG A O 1
ATOM 3344 N N . GLN A 1 440 ? -0.594 6.934 -26.155 1.00 80.94 440 GLN A N 1
ATOM 3345 C CA . GLN A 1 440 ? -0.040 8.231 -26.547 1.00 80.94 440 GLN A CA 1
ATOM 3346 C C . GLN A 1 440 ? 0.639 8.985 -25.396 1.00 80.94 440 GLN A C 1
ATOM 3348 O O . GLN A 1 440 ? 1.185 10.050 -25.639 1.00 80.94 440 GLN A O 1
ATOM 3353 N N . GLU A 1 441 ? 0.551 8.494 -24.159 1.00 84.19 441 GLU A N 1
ATOM 3354 C CA . GLU A 1 441 ? 1.145 9.161 -22.998 1.00 84.19 441 GLU A CA 1
ATOM 3355 C C . GLU A 1 441 ? 2.426 8.435 -22.584 1.00 84.19 441 GLU A C 1
ATOM 3357 O O . GLU A 1 441 ? 2.444 7.202 -22.545 1.00 84.19 441 GLU A O 1
ATOM 3362 N N . ASP A 1 442 ? 3.480 9.183 -22.242 1.00 84.38 442 ASP A N 1
ATOM 3363 C CA . ASP A 1 442 ? 4.692 8.600 -21.662 1.00 84.38 442 ASP A CA 1
ATOM 3364 C C . ASP A 1 442 ? 4.366 8.007 -20.275 1.00 84.38 442 ASP A C 1
ATOM 3366 O O . ASP A 1 442 ? 4.024 8.752 -19.346 1.00 84.38 442 ASP A O 1
ATOM 3370 N N . PRO A 1 443 ? 4.494 6.681 -20.077 1.00 87.19 443 PRO A N 1
ATOM 3371 C CA . PRO A 1 443 ? 4.146 6.050 -18.814 1.00 87.19 443 PRO A CA 1
ATOM 3372 C C . PRO A 1 443 ? 5.025 6.492 -17.629 1.00 87.19 443 PRO A C 1
ATOM 3374 O O . PRO A 1 443 ? 4.584 6.369 -16.483 1.00 87.19 443 PRO A O 1
ATOM 3377 N N . ALA A 1 444 ? 6.225 7.037 -17.871 1.00 86.31 444 ALA A N 1
ATOM 3378 C CA . ALA A 1 444 ? 7.116 7.558 -16.829 1.00 86.31 444 ALA A CA 1
ATOM 3379 C C . ALA A 1 444 ? 6.658 8.920 -16.267 1.00 86.31 444 ALA A C 1
ATOM 3381 O O . ALA A 1 444 ? 6.949 9.250 -15.112 1.00 86.31 444 ALA A O 1
ATOM 3382 N N . PHE A 1 445 ? 5.928 9.713 -17.061 1.00 85.12 445 PHE A N 1
ATOM 3383 C CA . PHE A 1 445 ? 5.425 11.045 -16.681 1.00 85.12 445 PHE A CA 1
ATOM 3384 C C . PHE A 1 445 ? 3.897 11.122 -16.599 1.00 85.12 445 PHE A C 1
ATOM 3386 O O . PHE A 1 445 ? 3.340 12.151 -16.204 1.00 85.12 445 PHE A O 1
ATOM 3393 N N . TRP A 1 446 ? 3.223 10.017 -16.912 1.00 88.75 446 TRP A N 1
ATOM 3394 C CA . TRP A 1 446 ? 1.782 9.871 -16.823 1.00 88.75 446 TRP A CA 1
ATOM 3395 C C . TRP A 1 446 ? 1.233 10.236 -15.438 1.00 88.75 446 TRP A C 1
ATOM 3397 O O . TRP A 1 446 ? 1.755 9.826 -14.394 1.00 88.75 446 TRP A O 1
ATOM 3407 N N . LYS A 1 447 ? 0.118 10.975 -15.435 1.00 89.25 447 LYS A N 1
ATOM 3408 C CA . LYS A 1 447 ? -0.597 11.390 -14.223 1.00 89.25 447 LYS A CA 1
ATOM 3409 C C . LYS A 1 447 ? -1.921 10.622 -14.126 1.00 89.25 447 LYS A C 1
ATOM 3411 O O . LYS A 1 447 ? -2.887 10.998 -14.791 1.00 89.25 447 LYS A O 1
ATOM 3416 N N . PRO A 1 448 ? -2.000 9.552 -13.314 1.00 91.25 448 PRO A N 1
ATOM 3417 C CA . PRO A 1 448 ? -3.211 8.752 -13.201 1.00 91.25 448 PRO A CA 1
ATOM 3418 C C . PRO A 1 448 ? -4.368 9.547 -12.601 1.00 91.25 448 PRO A C 1
ATOM 3420 O O . PRO A 1 448 ? -4.233 10.199 -11.565 1.00 91.25 448 PRO A O 1
ATOM 3423 N N . ASP A 1 449 ? -5.548 9.399 -13.197 1.00 91.81 449 ASP A N 1
ATOM 3424 C CA . ASP A 1 449 ? -6.790 9.851 -12.586 1.00 91.81 449 ASP A CA 1
ATOM 3425 C C . ASP A 1 449 ? -7.278 8.876 -11.489 1.00 91.81 449 ASP A C 1
ATOM 3427 O O . ASP A 1 449 ? -6.772 7.763 -11.293 1.00 91.81 449 ASP A O 1
ATOM 3431 N N . ALA A 1 450 ? -8.327 9.269 -10.764 1.00 91.38 450 ALA A N 1
ATOM 3432 C CA . ALA A 1 450 ? -8.912 8.438 -9.712 1.00 91.38 450 ALA A CA 1
ATOM 3433 C C . ALA A 1 450 ? -9.422 7.073 -10.224 1.00 91.38 450 ALA A C 1
ATOM 3435 O O . ALA A 1 450 ? -9.455 6.094 -9.471 1.00 91.38 450 ALA A O 1
ATOM 3436 N N . LYS A 1 451 ? -9.833 6.979 -11.496 1.00 93.75 451 LYS A N 1
ATOM 3437 C CA . LYS A 1 451 ? -10.328 5.735 -12.101 1.00 93.75 451 LYS A CA 1
ATOM 3438 C C . LYS A 1 451 ? -9.174 4.762 -12.341 1.00 93.75 451 LYS A C 1
ATOM 3440 O O . LYS A 1 451 ? -9.309 3.588 -11.990 1.00 93.75 451 LYS A O 1
ATOM 3445 N N . ALA A 1 452 ? -8.059 5.247 -12.873 1.00 95.06 452 ALA A N 1
ATOM 3446 C CA . ALA A 1 452 ? -6.820 4.511 -13.050 1.00 95.06 452 ALA A CA 1
ATOM 3447 C C . ALA A 1 452 ? -6.263 4.011 -11.712 1.00 95.06 452 ALA A C 1
ATOM 3449 O O . ALA A 1 452 ? -5.999 2.815 -11.567 1.00 95.06 452 ALA A O 1
ATOM 3450 N N . ILE A 1 453 ? -6.182 4.873 -10.690 1.00 96.12 453 ILE A N 1
ATOM 3451 C CA . ILE A 1 453 ? -5.741 4.449 -9.351 1.00 96.12 453 ILE A CA 1
ATOM 3452 C C . ILE A 1 453 ? -6.626 3.329 -8.805 1.00 96.12 453 ILE A C 1
ATOM 3454 O O . ILE A 1 453 ? -6.119 2.325 -8.303 1.00 96.12 453 ILE A O 1
ATOM 3458 N N . ARG A 1 454 ? -7.951 3.425 -8.963 1.00 94.62 454 ARG A N 1
ATOM 3459 C CA . ARG A 1 454 ? -8.856 2.340 -8.558 1.00 94.62 454 ARG A CA 1
ATOM 3460 C C . ARG A 1 454 ? -8.600 1.034 -9.306 1.00 94.62 454 ARG A C 1
ATOM 3462 O O . ARG A 1 454 ? -8.788 -0.027 -8.716 1.00 94.62 454 ARG A O 1
ATOM 3469 N N . GLN A 1 455 ? -8.190 1.074 -10.573 1.00 95.62 455 GLN A N 1
ATOM 3470 C CA . GLN A 1 455 ? -7.822 -0.140 -11.305 1.00 95.62 455 GLN A CA 1
ATOM 3471 C C . GLN A 1 455 ? -6.583 -0.804 -10.690 1.00 95.62 455 GLN A C 1
ATOM 3473 O O . GLN A 1 455 ? -6.622 -2.013 -10.462 1.00 95.62 455 GLN A O 1
ATOM 3478 N N . TYR A 1 456 ? -5.557 -0.030 -10.315 1.00 96.62 456 TYR A N 1
ATOM 3479 C CA . TYR A 1 456 ? -4.406 -0.544 -9.562 1.00 96.62 456 TYR A CA 1
ATOM 3480 C C . TYR A 1 456 ? -4.809 -1.086 -8.182 1.00 96.62 456 TYR A C 1
ATOM 3482 O O . TYR A 1 456 ? -4.435 -2.199 -7.826 1.00 96.62 456 TYR A O 1
ATOM 3490 N N . GLN A 1 457 ? -5.633 -0.363 -7.417 1.00 95.88 457 GLN A N 1
ATOM 3491 C CA . GLN A 1 457 ? -6.100 -0.806 -6.092 1.00 95.88 457 GLN A CA 1
ATOM 3492 C C . GLN A 1 457 ? -6.902 -2.116 -6.131 1.00 95.88 457 GLN A C 1
ATOM 3494 O O . GLN A 1 457 ? -6.936 -2.869 -5.154 1.00 95.88 457 GLN A O 1
ATOM 3499 N N . GLN A 1 458 ? -7.588 -2.378 -7.245 1.00 93.69 458 GLN A N 1
ATOM 3500 C CA . GLN A 1 458 ? -8.359 -3.599 -7.458 1.00 93.69 458 GLN A CA 1
ATOM 3501 C C . GLN A 1 458 ? -7.523 -4.774 -7.968 1.00 93.69 458 GLN A C 1
ATOM 3503 O O . GLN A 1 458 ? -8.063 -5.880 -8.025 1.00 93.69 458 GLN A O 1
ATOM 3508 N N . ALA A 1 459 ? -6.268 -4.549 -8.357 1.00 96.25 459 ALA A N 1
ATOM 3509 C CA . ALA A 1 459 ? -5.377 -5.613 -8.781 1.00 96.25 459 ALA A CA 1
ATOM 3510 C C . ALA A 1 459 ? -4.984 -6.505 -7.592 1.00 96.25 459 ALA A C 1
ATOM 3512 O O . ALA A 1 459 ? -4.904 -6.063 -6.438 1.00 96.25 459 ALA A O 1
ATOM 3513 N N . ASP A 1 460 ? -4.742 -7.777 -7.893 1.00 95.56 460 ASP A N 1
ATOM 3514 C CA . ASP A 1 460 ? -4.226 -8.758 -6.941 1.00 95.56 460 ASP A CA 1
ATOM 3515 C C . ASP A 1 460 ? -2.697 -8.644 -6.800 1.00 95.56 460 ASP A C 1
ATOM 3517 O O . ASP A 1 460 ? -2.149 -8.986 -5.753 1.00 95.56 460 ASP A O 1
ATOM 3521 N N . LEU A 1 461 ? -2.030 -8.117 -7.834 1.00 97.00 461 LEU A N 1
ATOM 3522 C CA . LEU A 1 461 ? -0.596 -7.838 -7.900 1.00 97.00 461 LEU A CA 1
ATOM 3523 C C . LEU A 1 461 ? -0.352 -6.566 -8.726 1.00 97.00 461 LEU A C 1
ATOM 3525 O O . LEU A 1 461 ? -0.961 -6.391 -9.780 1.00 97.00 461 LEU A O 1
ATOM 3529 N N . ILE A 1 462 ? 0.542 -5.695 -8.262 1.00 98.19 462 ILE A N 1
ATOM 3530 C CA . ILE A 1 462 ? 0.996 -4.485 -8.953 1.00 98.19 462 ILE A CA 1
ATOM 3531 C C . ILE A 1 462 ? 2.504 -4.612 -9.169 1.00 98.19 462 ILE A C 1
ATOM 3533 O O . ILE A 1 462 ? 3.277 -4.611 -8.211 1.00 98.19 462 ILE A O 1
ATOM 3537 N N . LEU A 1 463 ? 2.913 -4.719 -10.427 1.00 98.31 463 LEU A N 1
ATOM 3538 C CA . LEU A 1 463 ? 4.305 -4.816 -10.844 1.00 98.31 463 LEU A CA 1
ATOM 3539 C C . LEU A 1 463 ? 4.832 -3.420 -11.174 1.00 98.31 463 LEU A C 1
ATOM 3541 O O . LEU A 1 463 ? 4.389 -2.789 -12.134 1.00 98.31 463 LEU A O 1
ATOM 3545 N N . LEU A 1 464 ? 5.774 -2.962 -10.357 1.00 97.56 464 LEU A N 1
ATOM 3546 C CA . LEU A 1 464 ? 6.482 -1.697 -10.497 1.00 97.56 464 LEU A CA 1
ATOM 3547 C C . LEU A 1 464 ? 7.830 -1.939 -11.184 1.00 97.56 464 LEU A C 1
ATOM 3549 O O . LEU A 1 464 ? 8.494 -2.953 -10.935 1.00 97.56 464 LEU A O 1
ATOM 3553 N N . ASN A 1 465 ? 8.256 -0.997 -12.015 1.00 96.88 465 ASN A N 1
ATOM 3554 C CA . ASN A 1 465 ? 9.579 -0.979 -12.615 1.00 96.88 465 ASN A CA 1
ATOM 3555 C C . ASN A 1 465 ? 10.644 -0.683 -11.568 1.00 96.88 465 ASN A C 1
ATOM 3557 O O . ASN A 1 465 ? 11.617 -1.423 -11.529 1.00 96.88 465 ASN A O 1
ATOM 3561 N N . GLY A 1 466 ? 10.452 0.315 -10.700 1.00 93.19 466 GLY A N 1
ATOM 3562 C CA . GLY A 1 466 ? 11.489 0.792 -9.773 1.00 93.19 466 GLY A CA 1
ATOM 3563 C C . GLY A 1 466 ? 12.435 1.818 -10.402 1.00 93.19 466 GLY A C 1
ATOM 3564 O O . GLY A 1 466 ? 12.144 2.351 -11.469 1.00 93.19 466 GLY A O 1
ATOM 3565 N N . ALA A 1 467 ? 13.547 2.118 -9.718 1.00 91.12 467 ALA A N 1
ATOM 3566 C CA . ALA A 1 467 ? 14.501 3.166 -10.110 1.00 91.12 467 ALA A CA 1
ATOM 3567 C C . ALA A 1 467 ? 13.840 4.545 -10.349 1.00 91.12 467 ALA A C 1
ATOM 3569 O O . ALA A 1 467 ? 14.166 5.227 -11.306 1.00 91.12 467 ALA A O 1
ATOM 3570 N N . GLU A 1 468 ? 12.881 4.936 -9.497 1.00 86.75 468 GLU A N 1
ATOM 3571 C CA . GLU A 1 468 ? 12.116 6.201 -9.601 1.00 86.75 468 GLU A CA 1
ATOM 3572 C C . GLU A 1 468 ? 11.201 6.334 -10.838 1.00 86.75 468 GLU A C 1
ATOM 3574 O O . GLU A 1 468 ? 10.686 7.420 -11.103 1.00 86.75 468 GLU A O 1
ATOM 3579 N N . TYR A 1 469 ? 10.923 5.240 -11.559 1.00 91.69 469 TYR A N 1
ATOM 3580 C CA . TYR A 1 469 ? 10.050 5.259 -12.741 1.00 91.69 469 TYR A CA 1
ATOM 3581 C C . TYR A 1 469 ? 8.637 5.788 -12.452 1.00 91.69 469 TYR A C 1
ATOM 3583 O O . TYR A 1 469 ? 8.128 6.652 -13.160 1.00 91.69 469 TYR A O 1
ATOM 3591 N N . GLU A 1 470 ? 7.974 5.281 -11.406 1.00 91.88 470 GLU A N 1
ATOM 3592 C CA . GLU A 1 470 ? 6.578 5.625 -11.119 1.00 91.88 470 GLU A CA 1
ATOM 3593 C C . GLU A 1 470 ? 6.464 6.937 -10.328 1.00 91.88 470 GLU A C 1
ATOM 3595 O O . GLU A 1 470 ? 6.119 6.935 -9.143 1.00 91.88 470 GLU A O 1
ATOM 3600 N N . LYS A 1 471 ? 6.708 8.078 -10.980 1.00 87.38 471 LYS A N 1
ATOM 3601 C CA . LYS A 1 471 ? 6.691 9.413 -10.342 1.00 87.38 471 LYS A CA 1
ATOM 3602 C C . LYS A 1 471 ? 5.369 9.770 -9.657 1.00 87.38 471 LYS A C 1
ATOM 3604 O O . LYS A 1 471 ? 5.343 10.544 -8.707 1.00 87.38 471 LYS A O 1
ATOM 3609 N N . TRP A 1 472 ? 4.263 9.182 -10.106 1.00 90.50 472 TRP A N 1
ATOM 3610 C CA . TRP A 1 472 ? 2.933 9.355 -9.516 1.00 90.50 472 TRP A CA 1
ATOM 3611 C C . TRP A 1 472 ? 2.693 8.497 -8.258 1.00 90.50 472 TRP A C 1
ATOM 3613 O O . TRP A 1 472 ? 1.752 8.747 -7.496 1.00 90.50 472 TRP A O 1
ATOM 3623 N N . ARG A 1 473 ? 3.512 7.462 -8.017 1.00 92.31 473 ARG A N 1
ATOM 3624 C CA . ARG A 1 473 ? 3.331 6.498 -6.917 1.00 92.31 473 ARG A CA 1
ATOM 3625 C C . ARG A 1 473 ? 3.452 7.132 -5.525 1.00 92.31 473 ARG A C 1
ATOM 3627 O O . ARG A 1 473 ? 2.614 6.800 -4.678 1.00 92.31 473 ARG A O 1
ATOM 3634 N N . PRO A 1 474 ? 4.421 8.031 -5.240 1.00 90.25 474 PRO A N 1
ATOM 3635 C CA . PRO A 1 474 ? 4.553 8.648 -3.918 1.00 90.25 474 PRO A CA 1
ATOM 3636 C C . PRO A 1 474 ? 3.276 9.360 -3.464 1.00 90.25 474 PRO A C 1
ATOM 3638 O O . PRO A 1 474 ? 2.909 9.272 -2.296 1.00 90.25 474 PRO A O 1
ATOM 3641 N N . THR A 1 475 ? 2.518 9.951 -4.384 1.00 92.56 475 THR A N 1
ATOM 3642 C CA . THR A 1 475 ? 1.315 10.735 -4.066 1.00 92.56 475 THR A CA 1
ATOM 3643 C C . THR A 1 475 ? 0.003 9.975 -4.262 1.00 92.56 475 THR A C 1
ATOM 3645 O O . THR A 1 475 ? -1.066 10.469 -3.902 1.00 92.56 475 THR A O 1
ATOM 3648 N N . SER A 1 476 ? 0.067 8.736 -4.749 1.00 94.94 476 SER A N 1
ATOM 3649 C CA . SER A 1 476 ? -1.098 7.870 -4.956 1.00 94.94 476 SER A CA 1
ATOM 3650 C C . SER A 1 476 ? -1.285 6.863 -3.827 1.00 94.94 476 SER A C 1
ATOM 3652 O O . SER A 1 476 ? -0.321 6.375 -3.238 1.00 94.94 476 SER A O 1
ATOM 3654 N N . VAL A 1 477 ? -2.532 6.506 -3.527 1.00 96.00 477 VAL A N 1
ATOM 3655 C CA . VAL A 1 477 ? -2.858 5.538 -2.469 1.00 96.00 477 VAL A CA 1
ATOM 3656 C C . VAL A 1 477 ? -3.024 4.156 -3.086 1.00 96.00 477 VAL A C 1
ATOM 3658 O O . VAL A 1 477 ? -3.988 3.901 -3.807 1.00 96.00 477 VAL A O 1
ATOM 3661 N N . LEU A 1 478 ? -2.087 3.253 -2.806 1.00 95.88 478 LEU A N 1
ATOM 3662 C CA . LEU A 1 478 ? -2.054 1.889 -3.340 1.00 95.88 478 LEU A CA 1
ATOM 3663 C C . LEU A 1 478 ? -1.977 0.857 -2.200 1.00 95.88 478 LEU A C 1
ATOM 3665 O O . LEU A 1 478 ? -1.464 1.178 -1.129 1.00 95.88 478 LEU A O 1
ATOM 3669 N N . PRO A 1 479 ? -2.440 -0.393 -2.404 1.00 94.38 479 PRO A N 1
ATOM 3670 C CA . PRO A 1 479 ? -2.282 -1.460 -1.415 1.00 94.38 479 PRO A CA 1
ATOM 3671 C C . PRO A 1 479 ? -0.796 -1.759 -1.195 1.00 94.38 479 PRO A C 1
ATOM 3673 O O . PRO A 1 479 ? -0.084 -2.095 -2.144 1.00 94.38 479 PRO A O 1
ATOM 3676 N N . LEU A 1 480 ? -0.313 -1.632 0.039 1.00 90.88 480 LEU A N 1
ATOM 3677 C CA . LEU A 1 480 ? 1.098 -1.798 0.388 1.00 90.88 480 LEU A CA 1
ATOM 3678 C C . LEU A 1 480 ? 1.593 -3.225 0.109 1.00 90.88 480 LEU A C 1
ATOM 3680 O O . LEU A 1 480 ? 2.685 -3.417 -0.416 1.00 90.88 480 LEU A O 1
ATOM 3684 N N . ALA A 1 481 ? 0.779 -4.233 0.420 1.00 88.31 481 ALA A N 1
ATOM 3685 C CA . ALA A 1 481 ? 1.184 -5.638 0.377 1.00 88.31 481 ALA A CA 1
ATOM 3686 C C . ALA A 1 481 ? 1.070 -6.294 -1.008 1.00 88.31 481 ALA A C 1
ATOM 3688 O O . ALA A 1 481 ? 1.408 -7.468 -1.151 1.00 88.31 481 ALA A O 1
ATOM 3689 N N . ARG A 1 482 ? 0.559 -5.569 -2.013 1.00 92.12 482 ARG A N 1
ATOM 3690 C CA . ARG A 1 482 ? 0.362 -6.081 -3.383 1.00 92.12 482 ARG A CA 1
ATOM 3691 C C . ARG A 1 482 ? 1.334 -5.478 -4.395 1.00 92.12 482 ARG A C 1
ATOM 3693 O O . ARG A 1 482 ? 1.224 -5.780 -5.576 1.00 92.12 482 ARG A O 1
ATOM 3700 N N . GLN A 1 483 ? 2.249 -4.619 -3.957 1.00 94.25 483 GLN A N 1
ATOM 3701 C CA . GLN A 1 483 ? 3.228 -3.957 -4.816 1.00 94.25 483 GLN A CA 1
ATOM 3702 C C . GLN A 1 483 ? 4.547 -4.725 -4.832 1.00 94.25 483 GLN A C 1
ATOM 3704 O O . GLN A 1 483 ? 5.060 -5.094 -3.775 1.00 94.25 483 GLN A O 1
ATOM 3709 N N . VAL A 1 484 ? 5.119 -4.914 -6.020 1.00 95.25 484 VAL A N 1
ATOM 3710 C CA . VAL A 1 484 ? 6.424 -5.555 -6.198 1.00 95.25 484 VAL A CA 1
ATOM 3711 C C . VAL A 1 484 ? 7.279 -4.724 -7.137 1.00 95.25 484 VAL A C 1
ATOM 3713 O O . VAL A 1 484 ? 6.902 -4.480 -8.279 1.00 95.25 484 VAL A O 1
ATOM 3716 N N . VAL A 1 485 ? 8.452 -4.317 -6.653 1.00 96.50 485 VAL A N 1
ATOM 3717 C CA . VAL A 1 485 ? 9.478 -3.661 -7.467 1.00 96.50 485 VAL A CA 1
ATOM 3718 C C . VAL A 1 485 ? 10.294 -4.738 -8.172 1.00 96.50 485 VAL A C 1
ATOM 3720 O O . VAL A 1 485 ? 11.099 -5.433 -7.557 1.00 96.50 485 VAL A O 1
ATOM 3723 N N . THR A 1 486 ? 10.067 -4.887 -9.472 1.00 98.00 486 THR A N 1
ATOM 3724 C CA . THR A 1 486 ? 10.652 -5.959 -10.297 1.00 98.00 486 THR A CA 1
ATOM 3725 C C . THR A 1 486 ? 12.166 -5.859 -10.467 1.00 98.00 486 THR A C 1
ATOM 3727 O O . THR A 1 486 ? 12.825 -6.867 -10.706 1.00 98.00 486 THR A O 1
ATOM 3730 N N . SER A 1 487 ? 12.731 -4.666 -10.296 1.00 97.31 487 SER A N 1
ATOM 3731 C CA . SER A 1 487 ? 14.171 -4.397 -10.367 1.00 97.31 487 SER A CA 1
ATOM 3732 C C . SER A 1 487 ? 14.897 -4.473 -9.016 1.00 97.31 487 SER A C 1
ATOM 3734 O O . SER A 1 487 ? 16.115 -4.306 -8.955 1.00 97.31 487 SER A O 1
ATOM 3736 N N . ALA A 1 488 ? 14.189 -4.785 -7.921 1.00 94.44 488 ALA A N 1
ATOM 3737 C CA . ALA A 1 488 ? 14.746 -4.756 -6.565 1.00 94.44 488 ALA A CA 1
ATOM 3738 C C . ALA A 1 488 ? 15.993 -5.642 -6.380 1.00 94.44 488 ALA A C 1
ATOM 3740 O O . ALA A 1 488 ? 16.870 -5.308 -5.589 1.00 94.44 488 ALA A O 1
ATOM 3741 N N . ALA A 1 489 ? 16.102 -6.743 -7.134 1.00 95.25 489 ALA A N 1
ATOM 3742 C CA . ALA A 1 489 ? 17.249 -7.654 -7.095 1.00 95.25 489 ALA A CA 1
ATOM 3743 C C . ALA A 1 489 ? 18.573 -7.020 -7.568 1.00 95.25 489 ALA A C 1
ATOM 3745 O O . ALA A 1 489 ? 19.636 -7.615 -7.394 1.00 95.25 489 ALA A O 1
ATOM 3746 N N . PHE A 1 490 ? 18.517 -5.843 -8.193 1.00 95.25 490 PHE A N 1
ATOM 3747 C CA . PHE A 1 490 ? 19.675 -5.137 -8.732 1.00 95.25 490 PHE A CA 1
ATOM 3748 C C . PHE A 1 490 ? 19.655 -3.633 -8.447 1.00 95.25 490 PHE A C 1
ATOM 3750 O O . PHE A 1 490 ? 20.292 -2.859 -9.164 1.00 95.25 490 PHE A O 1
ATOM 3757 N N . ALA A 1 491 ? 18.943 -3.222 -7.395 1.00 92.25 491 ALA A N 1
ATOM 3758 C CA . ALA A 1 491 ? 18.822 -1.821 -7.001 1.00 92.25 491 ALA A CA 1
ATOM 3759 C C . ALA A 1 491 ? 20.163 -1.163 -6.631 1.00 92.25 491 ALA A C 1
ATOM 3761 O O . ALA A 1 491 ? 20.340 0.035 -6.821 1.00 92.25 491 ALA A O 1
ATOM 3762 N N . ASP A 1 492 ? 21.139 -1.952 -6.179 1.00 91.00 492 ASP A N 1
ATOM 3763 C CA . ASP A 1 492 ? 22.519 -1.532 -5.906 1.00 91.00 492 ASP A CA 1
ATOM 3764 C C . ASP A 1 492 ? 23.309 -1.146 -7.172 1.00 91.00 492 ASP A C 1
ATOM 3766 O O . ASP A 1 492 ? 24.374 -0.537 -7.084 1.00 91.00 492 ASP A O 1
ATOM 3770 N N . ARG A 1 493 ? 22.791 -1.499 -8.355 1.00 92.25 493 ARG A N 1
ATOM 3771 C CA . ARG A 1 493 ? 23.408 -1.270 -9.670 1.00 92.25 493 ARG A CA 1
ATOM 3772 C C . ARG A 1 493 ? 22.590 -0.321 -10.548 1.00 92.25 493 ARG A C 1
ATOM 3774 O O . ARG A 1 493 ? 22.729 -0.367 -11.781 1.00 92.25 493 ARG A O 1
ATOM 3781 N N . TYR A 1 494 ? 21.719 0.494 -9.949 1.00 93.44 494 TYR A N 1
ATOM 3782 C CA . TYR A 1 494 ? 21.050 1.566 -10.680 1.00 93.44 494 TYR A CA 1
ATOM 3783 C C . TYR A 1 494 ? 22.052 2.601 -11.185 1.00 93.44 494 TYR A C 1
ATOM 3785 O O . TYR A 1 494 ? 23.049 2.894 -10.526 1.00 93.44 494 TYR A O 1
ATOM 3793 N N . LEU A 1 495 ? 21.806 3.100 -12.395 1.00 90.31 495 LEU A N 1
ATOM 3794 C CA . LEU A 1 495 ? 22.617 4.147 -13.004 1.00 90.31 495 LEU A CA 1
ATOM 3795 C C . LEU A 1 495 ? 22.014 5.507 -12.681 1.00 90.31 495 LEU A C 1
ATOM 3797 O O . LEU A 1 495 ? 20.803 5.620 -12.511 1.00 90.31 495 LEU A O 1
ATOM 3801 N N . THR A 1 496 ? 22.861 6.527 -12.586 1.00 82.94 496 THR A N 1
ATOM 3802 C CA . THR A 1 496 ? 22.424 7.910 -12.409 1.00 82.94 496 THR A CA 1
ATOM 3803 C C . THR A 1 496 ? 22.537 8.664 -13.728 1.00 82.94 496 THR A C 1
ATOM 3805 O O . THR A 1 496 ? 23.475 8.442 -14.493 1.00 82.94 496 THR A O 1
ATOM 3808 N N . ASN A 1 497 ? 21.617 9.596 -13.969 1.00 71.19 497 ASN A N 1
ATOM 3809 C CA . ASN A 1 497 ? 21.671 10.513 -15.114 1.00 71.19 497 ASN A CA 1
ATOM 3810 C C . ASN A 1 497 ? 22.581 11.732 -14.857 1.00 71.19 497 ASN A C 1
ATOM 3812 O O . ASN A 1 497 ? 22.611 12.673 -15.645 1.00 71.19 497 ASN A O 1
ATOM 3816 N N . GLY A 1 498 ? 23.350 11.719 -13.761 1.00 68.62 498 GLY A N 1
ATOM 3817 C CA . GLY A 1 498 ? 24.188 12.839 -13.339 1.00 68.62 498 GLY A CA 1
ATOM 3818 C C . GLY A 1 498 ? 23.395 13.884 -12.554 1.00 68.62 498 GLY A C 1
ATOM 3819 O O . GLY A 1 498 ? 23.021 13.630 -11.411 1.00 68.62 498 GLY A O 1
ATOM 3820 N N . GLU A 1 499 ? 23.188 15.067 -13.138 1.00 55.97 499 GLU A N 1
ATOM 3821 C CA . GLU A 1 499 ? 22.478 16.190 -12.509 1.00 55.97 499 GLU A CA 1
ATOM 3822 C C . GLU A 1 499 ? 20.966 16.141 -12.787 1.00 55.97 499 GLU A C 1
ATOM 3824 O O . GLU A 1 499 ? 20.533 15.754 -13.872 1.00 55.97 499 GLU A O 1
ATOM 3829 N N . VAL A 1 500 ? 20.150 16.578 -11.818 1.00 55.47 500 VAL A N 1
ATOM 3830 C CA . VAL A 1 500 ? 18.707 16.789 -12.021 1.00 55.47 500 VAL A CA 1
ATOM 3831 C C . VAL A 1 500 ? 18.532 18.009 -12.922 1.00 55.47 500 VAL A C 1
ATOM 3833 O O . VAL A 1 500 ? 18.661 19.148 -12.474 1.00 55.47 500 VAL A O 1
ATOM 3836 N N . ILE A 1 501 ? 18.258 17.772 -14.201 1.00 51.38 501 ILE A N 1
ATOM 3837 C CA . ILE A 1 501 ? 17.969 18.826 -15.172 1.00 51.38 501 ILE A CA 1
ATOM 3838 C C . ILE A 1 501 ? 16.451 19.000 -15.236 1.00 51.38 501 ILE A C 1
ATOM 3840 O O . ILE A 1 501 ? 15.715 18.052 -15.513 1.00 51.38 501 ILE A O 1
ATOM 3844 N N . THR A 1 502 ? 15.992 20.219 -14.951 1.00 48.12 502 THR A N 1
ATOM 3845 C CA . THR A 1 502 ? 14.610 20.645 -15.194 1.00 48.12 502 THR A CA 1
ATOM 3846 C C . THR A 1 502 ? 14.595 21.465 -16.471 1.00 48.12 502 THR A C 1
ATOM 3848 O O . THR A 1 502 ? 15.246 22.511 -16.548 1.00 48.12 502 THR A O 1
ATOM 3851 N N . HIS A 1 503 ? 13.835 21.022 -17.464 1.00 48.34 503 HIS A N 1
ATOM 3852 C CA . HIS A 1 503 ? 13.630 21.764 -18.708 1.00 48.34 503 HIS A CA 1
ATOM 3853 C C . HIS A 1 503 ? 12.147 21.811 -19.073 1.00 48.34 503 HIS A C 1
ATOM 3855 O O . HIS A 1 503 ? 11.308 21.175 -18.436 1.00 48.34 503 HIS A O 1
ATOM 3861 N N . SER A 1 504 ? 11.811 22.635 -20.064 1.00 42.44 504 SER A N 1
ATOM 3862 C CA . SER A 1 504 ? 10.442 22.837 -20.540 1.00 42.44 504 SER A CA 1
ATOM 3863 C C . SER A 1 504 ? 10.414 22.630 -22.045 1.00 42.44 504 SER A C 1
ATOM 3865 O O . SER A 1 504 ? 11.050 23.396 -22.767 1.00 42.44 504 SER A O 1
ATOM 3867 N N . HIS A 1 505 ? 9.614 21.667 -22.494 1.00 41.06 505 HIS A N 1
ATOM 3868 C CA . HIS A 1 505 ? 9.354 21.394 -23.906 1.00 41.06 505 HIS A CA 1
ATOM 3869 C C . HIS A 1 505 ? 7.842 21.425 -24.177 1.00 41.06 505 HIS A C 1
ATOM 3871 O O . HIS A 1 505 ? 7.029 21.025 -23.338 1.00 41.06 505 HIS A O 1
ATOM 3877 N N . GLY A 1 506 ? 7.466 21.986 -25.327 1.00 47.31 506 GLY A N 1
ATOM 3878 C CA . GLY A 1 506 ? 6.111 21.936 -25.880 1.00 47.31 506 GLY A CA 1
ATOM 3879 C C . GLY A 1 506 ? 4.920 22.243 -24.959 1.00 47.31 506 GLY A C 1
ATOM 3880 O O . GLY A 1 506 ? 4.937 23.129 -24.102 1.00 47.31 506 GLY A O 1
ATOM 3881 N N . LYS A 1 507 ? 3.817 21.522 -25.218 1.00 35.88 507 LYS A N 1
ATOM 3882 C CA . LYS A 1 507 ? 2.540 21.607 -24.480 1.00 35.88 507 LYS A CA 1
ATOM 3883 C C . LYS A 1 507 ? 2.563 20.861 -23.141 1.00 35.88 507 LYS A C 1
ATOM 3885 O O . LYS A 1 507 ? 1.610 20.997 -22.377 1.00 35.88 507 LYS A O 1
ATOM 3890 N N . GLU A 1 508 ? 3.612 20.088 -22.872 1.00 40.69 508 GLU A N 1
ATOM 3891 C CA . GLU A 1 508 ? 3.711 19.205 -21.704 1.00 40.69 508 GLU A CA 1
ATOM 3892 C C . GLU A 1 508 ? 4.299 19.896 -20.462 1.00 40.69 508 GLU A C 1
ATOM 3894 O O . GLU A 1 508 ? 4.140 19.410 -19.342 1.00 40.69 508 GLU A O 1
ATOM 3899 N N . GLY A 1 509 ? 4.863 21.097 -20.629 1.00 49.44 509 GLY A N 1
ATOM 3900 C CA . GLY A 1 509 ? 5.312 21.947 -19.527 1.00 49.44 509 GLY A CA 1
ATOM 3901 C C . GLY A 1 509 ? 6.675 21.551 -18.952 1.00 49.44 509 GLY A C 1
ATOM 3902 O O . GLY A 1 509 ? 7.450 20.824 -19.569 1.00 49.44 509 GLY A O 1
ATOM 3903 N N . LEU A 1 510 ? 6.990 22.092 -17.769 1.00 45.47 510 LEU A N 1
ATOM 3904 C CA . LEU A 1 510 ? 8.233 21.811 -17.043 1.00 45.47 510 LEU A CA 1
ATOM 3905 C C . LEU A 1 510 ? 8.224 20.378 -16.506 1.00 45.47 510 LEU A C 1
ATOM 3907 O O . LEU A 1 510 ? 7.311 20.001 -15.767 1.00 45.47 510 LEU A O 1
ATOM 3911 N N . HIS A 1 511 ? 9.272 19.615 -16.803 1.00 50.12 511 HIS A N 1
ATOM 3912 C CA . HIS A 1 511 ? 9.508 18.320 -16.178 1.00 50.12 511 HIS A CA 1
ATOM 3913 C C . HIS A 1 511 ? 10.987 18.143 -15.818 1.00 50.12 511 HIS A C 1
ATOM 3915 O O . HIS A 1 511 ? 11.875 18.757 -16.408 1.00 50.12 511 HIS A O 1
ATOM 3921 N N . SER A 1 512 ? 11.243 17.326 -14.798 1.00 50.66 512 SER A N 1
ATOM 3922 C CA . SER A 1 512 ? 12.586 16.960 -14.355 1.00 50.66 512 SER A CA 1
ATOM 3923 C C . SER A 1 512 ? 12.823 15.467 -14.549 1.00 50.66 512 SER A C 1
ATOM 3925 O O . SER A 1 512 ? 11.937 14.629 -14.314 1.00 50.66 512 SER A O 1
ATOM 3927 N N . HIS A 1 513 ? 14.035 15.117 -14.967 1.00 54.66 513 HIS A N 1
ATOM 3928 C CA . HIS A 1 513 ? 14.507 13.738 -14.891 1.00 54.66 513 HIS A CA 1
ATOM 3929 C C . HIS A 1 513 ? 14.909 13.433 -13.444 1.00 54.66 513 HIS A C 1
ATOM 3931 O O . HIS A 1 513 ? 15.477 14.283 -12.758 1.00 54.66 513 HIS A O 1
ATOM 3937 N N . GLY A 1 514 ? 14.554 12.237 -12.961 1.00 58.19 514 GLY A N 1
ATOM 3938 C CA . GLY A 1 514 ? 15.011 11.766 -11.652 1.00 58.19 514 GLY A CA 1
ATOM 3939 C C . GLY A 1 514 ? 16.530 11.589 -11.643 1.00 58.19 514 GLY A C 1
ATOM 3940 O O . GLY A 1 514 ? 17.170 11.590 -12.698 1.00 58.19 514 GLY A O 1
ATOM 3941 N N . LEU A 1 515 ? 17.115 11.418 -10.454 1.00 71.62 515 LEU A N 1
ATOM 3942 C CA . LEU A 1 515 ? 18.556 11.173 -10.334 1.00 71.62 515 LEU A CA 1
ATOM 3943 C C . LEU A 1 515 ? 18.943 9.856 -11.024 1.00 71.62 515 LEU A C 1
ATOM 3945 O O . LEU A 1 515 ? 20.054 9.732 -11.540 1.00 71.62 515 LEU A O 1
ATOM 3949 N N . LEU A 1 516 ? 18.029 8.884 -11.027 1.00 85.94 516 LEU A N 1
ATOM 3950 C CA . LEU A 1 516 ? 18.233 7.547 -11.570 1.00 85.94 516 LEU A CA 1
ATOM 3951 C C . LEU A 1 516 ? 17.748 7.424 -13.022 1.00 85.94 516 LEU A C 1
ATOM 3953 O O . LEU A 1 516 ? 16.678 7.918 -13.379 1.00 85.94 516 LEU A O 1
ATOM 3957 N N . ASP A 1 517 ? 18.514 6.700 -13.841 1.00 89.25 517 ASP A N 1
ATOM 3958 C CA . ASP A 1 517 ? 18.011 6.156 -15.102 1.00 89.25 517 ASP A CA 1
ATOM 3959 C C . ASP A 1 517 ? 17.057 5.003 -14.770 1.00 89.25 517 ASP A C 1
ATOM 3961 O O . ASP A 1 517 ? 17.421 4.043 -14.086 1.00 89.25 517 ASP A O 1
ATOM 3965 N N . PHE A 1 518 ? 15.822 5.096 -15.248 1.00 91.88 518 PHE A N 1
ATOM 3966 C CA . PHE A 1 518 ? 14.780 4.116 -14.977 1.00 91.88 518 PHE A CA 1
ATOM 3967 C C . PHE A 1 518 ? 14.603 3.071 -16.090 1.00 91.88 518 PHE A C 1
ATOM 3969 O O . PHE A 1 518 ? 13.841 2.113 -15.911 1.00 91.88 518 PHE A O 1
ATOM 3976 N N . ASN A 1 519 ? 15.326 3.194 -17.209 1.00 94.31 519 ASN A N 1
ATOM 3977 C CA . ASN A 1 519 ? 15.216 2.334 -18.397 1.00 94.31 519 ASN A CA 1
ATOM 3978 C C . ASN A 1 519 ? 15.985 1.010 -18.238 1.00 94.31 519 ASN A C 1
ATOM 3980 O O . ASN A 1 519 ? 16.746 0.577 -19.103 1.00 94.31 519 ASN A O 1
ATOM 3984 N N . THR A 1 520 ? 15.790 0.353 -17.095 1.00 95.62 520 THR A N 1
ATOM 3985 C CA . THR A 1 520 ? 16.542 -0.840 -16.667 1.00 95.62 520 THR A CA 1
ATOM 3986 C C . THR A 1 520 ? 16.454 -2.004 -17.661 1.00 95.62 520 THR A C 1
ATOM 3988 O O . THR A 1 520 ? 17.424 -2.728 -17.874 1.00 95.62 520 THR A O 1
ATOM 3991 N N . TRP A 1 521 ? 15.320 -2.155 -18.348 1.00 96.62 521 TRP A N 1
ATOM 3992 C CA . TRP A 1 521 ? 15.086 -3.216 -19.334 1.00 96.62 521 TRP A CA 1
ATOM 3993 C C . TRP A 1 521 ? 15.897 -3.055 -20.633 1.00 96.62 521 TRP A C 1
ATOM 3995 O O . TRP A 1 521 ? 15.878 -3.956 -21.475 1.00 96.62 521 TRP A O 1
ATOM 4005 N N . MET A 1 522 ? 16.597 -1.930 -20.821 1.00 96.44 522 MET A N 1
ATOM 4006 C CA . MET A 1 522 ? 17.489 -1.709 -21.968 1.00 96.44 522 MET A CA 1
ATOM 4007 C C . MET A 1 522 ? 18.764 -2.563 -21.893 1.00 96.44 522 MET A C 1
ATOM 4009 O O . MET A 1 522 ? 19.443 -2.752 -22.902 1.00 96.44 522 MET A O 1
ATOM 4013 N N . ASP A 1 523 ? 19.072 -3.121 -20.718 1.00 97.38 523 ASP A N 1
ATOM 4014 C CA . ASP A 1 523 ? 20.024 -4.216 -20.534 1.00 97.38 523 ASP A CA 1
ATOM 4015 C C . ASP A 1 523 ? 19.243 -5.550 -20.515 1.00 97.38 523 ASP A C 1
ATOM 4017 O O . ASP A 1 523 ? 18.550 -5.837 -19.531 1.00 97.38 523 ASP A O 1
ATOM 4021 N N . PRO A 1 524 ? 19.341 -6.407 -21.556 1.00 97.62 524 PRO A N 1
ATOM 4022 C CA . PRO A 1 524 ? 18.585 -7.662 -21.604 1.00 97.62 524 PRO A CA 1
ATOM 4023 C C . PRO A 1 524 ? 18.857 -8.598 -20.416 1.00 97.62 524 PRO A C 1
ATOM 4025 O O . PRO A 1 524 ? 18.000 -9.406 -20.052 1.00 97.62 524 PRO A O 1
ATOM 4028 N N . THR A 1 525 ? 20.018 -8.478 -19.758 1.00 97.19 525 THR A N 1
ATOM 4029 C CA . THR A 1 525 ? 20.323 -9.257 -18.548 1.00 97.19 525 THR A CA 1
ATOM 4030 C C . THR A 1 525 ? 19.517 -8.784 -17.336 1.00 97.19 525 THR A C 1
ATOM 4032 O O . THR A 1 525 ? 19.142 -9.601 -16.490 1.00 97.19 525 THR A O 1
ATOM 4035 N N . GLN A 1 526 ? 19.201 -7.487 -17.261 1.00 97.88 526 GLN A N 1
ATOM 4036 C CA . GLN A 1 526 ? 18.305 -6.917 -16.254 1.00 97.88 526 GLN A CA 1
ATOM 4037 C C . GLN A 1 526 ? 16.838 -7.189 -16.593 1.00 97.88 526 GLN A C 1
ATOM 4039 O O . GLN A 1 526 ? 16.079 -7.564 -15.698 1.00 97.88 526 GLN A O 1
ATOM 4044 N N . ALA A 1 527 ? 16.459 -7.138 -17.875 1.00 98.25 527 ALA A N 1
ATOM 4045 C CA . ALA A 1 527 ? 15.135 -7.563 -18.334 1.00 98.25 527 ALA A CA 1
ATOM 4046 C C . ALA A 1 527 ? 14.826 -9.018 -17.923 1.00 98.25 527 ALA A C 1
ATOM 4048 O O . ALA A 1 527 ? 13.736 -9.306 -17.426 1.00 98.25 527 ALA A O 1
ATOM 4049 N N . LYS A 1 528 ? 15.806 -9.932 -18.025 1.00 98.25 528 LYS A N 1
ATOM 4050 C CA . LYS A 1 528 ? 15.686 -11.311 -17.506 1.00 98.25 528 LYS A CA 1
ATOM 4051 C C . LYS A 1 528 ? 15.450 -11.356 -15.993 1.00 98.25 528 LYS A C 1
ATOM 4053 O O . LYS A 1 528 ? 14.630 -12.142 -15.528 1.00 98.25 528 LYS A O 1
ATOM 4058 N N . GLN A 1 529 ? 16.131 -10.508 -15.220 1.00 98.44 529 GLN A N 1
ATOM 4059 C CA . GLN A 1 529 ? 15.946 -10.437 -13.763 1.00 98.44 529 GLN A CA 1
ATOM 4060 C C . GLN A 1 529 ? 14.550 -9.918 -13.396 1.00 98.44 529 GLN A C 1
ATOM 4062 O O . GLN A 1 529 ? 13.906 -10.491 -12.517 1.00 98.44 529 GLN A O 1
ATOM 4067 N N . GLN A 1 530 ? 14.040 -8.914 -14.118 1.00 98.56 530 GLN A N 1
ATOM 4068 C CA . GLN A 1 530 ? 12.654 -8.460 -13.970 1.00 98.56 530 GLN A CA 1
ATOM 4069 C C . GLN A 1 530 ? 11.661 -9.569 -14.346 1.00 98.56 530 GLN A C 1
ATOM 4071 O O . GLN A 1 530 ? 10.725 -9.829 -13.593 1.00 98.56 530 GLN A O 1
ATOM 4076 N N . ALA A 1 531 ? 11.886 -10.286 -15.453 1.00 98.69 531 ALA A N 1
ATOM 4077 C CA . ALA A 1 531 ? 11.058 -11.420 -15.867 1.00 98.69 531 ALA A CA 1
ATOM 4078 C C . ALA A 1 531 ? 11.025 -12.547 -14.813 1.00 98.69 531 ALA A C 1
ATOM 4080 O O . ALA A 1 531 ? 9.959 -13.088 -14.516 1.00 98.69 531 ALA A O 1
ATOM 4081 N N . GLN A 1 532 ? 12.162 -12.865 -14.190 1.00 98.62 532 GLN A N 1
ATOM 4082 C CA . GLN A 1 532 ? 12.239 -13.836 -13.095 1.00 98.62 532 GLN A CA 1
ATOM 4083 C C . GLN A 1 532 ? 11.460 -13.357 -11.856 1.00 98.62 532 GLN A C 1
ATOM 4085 O O . GLN A 1 532 ? 10.688 -14.137 -11.299 1.00 98.62 532 GLN A O 1
ATOM 4090 N N . ALA A 1 533 ? 11.574 -12.078 -11.473 1.00 98.31 533 ALA A N 1
ATOM 4091 C CA . ALA A 1 533 ? 10.790 -11.507 -10.372 1.00 98.31 533 ALA A CA 1
ATOM 4092 C C . ALA A 1 533 ? 9.275 -11.580 -10.644 1.00 98.31 533 ALA A C 1
ATOM 4094 O O . ALA A 1 533 ? 8.502 -11.980 -9.773 1.00 98.31 533 ALA A O 1
ATOM 4095 N N . ILE A 1 534 ? 8.850 -11.270 -11.874 1.00 98.62 534 ILE A N 1
ATOM 4096 C CA . ILE A 1 534 ? 7.452 -11.407 -12.308 1.00 98.62 534 ILE A CA 1
ATOM 4097 C C . ILE A 1 534 ? 6.989 -12.860 -12.171 1.00 98.62 534 ILE A C 1
ATOM 4099 O O . ILE A 1 534 ? 5.932 -13.118 -11.594 1.00 98.62 534 ILE A O 1
ATOM 4103 N N . ARG A 1 535 ? 7.779 -13.823 -12.666 1.00 98.44 535 ARG A N 1
ATOM 4104 C CA . ARG A 1 535 ? 7.449 -15.252 -12.576 1.00 98.44 535 ARG A CA 1
ATOM 4105 C C . ARG A 1 535 ? 7.247 -15.700 -11.133 1.00 98.44 535 ARG A C 1
ATOM 4107 O O . ARG A 1 535 ? 6.295 -16.430 -10.862 1.00 98.44 535 ARG A O 1
ATOM 4114 N N . ASP A 1 536 ? 8.125 -15.285 -10.225 1.00 97.69 536 ASP A N 1
ATOM 4115 C CA . ASP A 1 536 ? 8.067 -15.703 -8.822 1.00 97.69 536 ASP A CA 1
ATOM 4116 C C . ASP A 1 536 ? 6.786 -15.218 -8.133 1.00 97.69 536 ASP A C 1
ATOM 4118 O O . ASP A 1 536 ? 6.161 -15.971 -7.379 1.00 97.69 536 ASP A O 1
ATOM 4122 N N . GLU A 1 537 ? 6.341 -13.997 -8.430 1.00 96.56 537 GLU A N 1
ATOM 4123 C CA . GLU A 1 537 ? 5.083 -13.474 -7.890 1.00 96.56 537 GLU A CA 1
ATOM 4124 C C . GLU A 1 537 ? 3.855 -14.103 -8.551 1.00 96.56 537 GLU A C 1
ATOM 4126 O O . GLU A 1 537 ? 2.889 -14.436 -7.860 1.00 96.56 537 GLU A O 1
ATOM 4131 N N . LEU A 1 538 ? 3.899 -14.362 -9.862 1.00 97.44 538 LEU A N 1
ATOM 4132 C CA . LEU A 1 538 ? 2.840 -15.099 -10.556 1.00 97.44 538 LEU A CA 1
ATOM 4133 C C . LEU A 1 538 ? 2.672 -16.514 -9.989 1.00 97.44 538 LEU A C 1
ATOM 4135 O O . LEU A 1 538 ? 1.544 -16.950 -9.765 1.00 97.44 538 LEU A O 1
ATOM 4139 N N . ALA A 1 539 ? 3.769 -17.213 -9.682 1.00 96.38 539 ALA A N 1
ATOM 4140 C CA . ALA A 1 539 ? 3.735 -18.540 -9.064 1.00 96.38 539 ALA A CA 1
ATOM 4141 C C . ALA A 1 539 ? 3.121 -18.523 -7.652 1.00 96.38 539 ALA A C 1
ATOM 4143 O O . ALA A 1 539 ? 2.458 -19.479 -7.245 1.00 96.38 539 ALA A O 1
ATOM 4144 N N . ARG A 1 540 ? 3.297 -17.433 -6.893 1.00 92.56 540 ARG A N 1
ATOM 4145 C CA . ARG A 1 540 ? 2.617 -17.246 -5.598 1.00 92.56 540 ARG A CA 1
ATOM 4146 C C . ARG A 1 540 ? 1.137 -16.917 -5.767 1.00 92.56 540 ARG A C 1
ATOM 4148 O O . ARG A 1 540 ? 0.330 -17.346 -4.941 1.00 92.56 540 ARG A O 1
ATOM 4155 N N . LEU A 1 541 ? 0.794 -16.153 -6.802 1.00 93.00 541 LEU A N 1
ATOM 4156 C CA . LEU A 1 541 ? -0.568 -15.711 -7.077 1.00 93.00 541 LEU A CA 1
ATOM 4157 C C . LEU A 1 541 ? -1.447 -16.854 -7.608 1.00 93.00 541 LEU A C 1
ATOM 4159 O O . LEU A 1 541 ? -2.556 -17.040 -7.099 1.00 93.00 541 LEU A O 1
ATOM 4163 N N . GLU A 1 542 ? -0.922 -17.647 -8.548 1.00 94.06 542 GLU A N 1
ATOM 4164 C CA . GLU A 1 542 ? -1.561 -18.819 -9.166 1.00 94.06 542 GLU A CA 1
ATOM 4165 C C . GLU A 1 542 ? -0.674 -20.077 -9.088 1.00 94.06 542 GLU A C 1
ATOM 4167 O O . GLU A 1 542 ? -0.152 -20.553 -10.102 1.00 94.06 542 GLU A O 1
ATOM 4172 N N . PRO A 1 543 ? -0.540 -20.687 -7.889 1.00 94.19 543 PRO A N 1
ATOM 4173 C CA . PRO A 1 543 ? 0.290 -21.876 -7.690 1.00 94.19 543 PRO A CA 1
ATOM 4174 C C . PRO A 1 543 ? 0.032 -23.038 -8.666 1.00 94.19 543 PRO A C 1
ATOM 4176 O O . PRO A 1 543 ? 1.013 -23.665 -9.084 1.00 94.19 543 PRO A O 1
ATOM 4179 N N . PRO A 1 544 ? -1.219 -23.343 -9.086 1.00 95.44 544 PRO A N 1
ATOM 4180 C CA . PRO A 1 544 ? -1.477 -24.414 -10.053 1.00 95.44 544 PRO A CA 1
ATOM 4181 C C . PRO A 1 544 ? -0.795 -24.225 -11.419 1.00 95.44 544 PRO A C 1
ATOM 4183 O O . PRO A 1 544 ? -0.472 -25.222 -12.064 1.00 95.44 544 PRO A O 1
ATOM 4186 N N . ALA A 1 545 ? -0.544 -22.982 -11.844 1.00 95.94 545 ALA A N 1
ATOM 4187 C CA . ALA A 1 545 ? 0.033 -22.650 -13.151 1.00 95.94 545 ALA A CA 1
ATOM 4188 C C . ALA A 1 545 ? 1.571 -22.523 -13.140 1.00 95.94 545 ALA A C 1
ATOM 4190 O O . ALA A 1 545 ? 2.187 -22.358 -14.191 1.00 95.94 545 ALA A O 1
ATOM 4191 N N . THR A 1 546 ? 2.218 -22.686 -11.977 1.00 97.19 546 THR A N 1
ATOM 4192 C CA . THR A 1 546 ? 3.676 -22.510 -11.795 1.00 97.19 546 THR A CA 1
ATOM 4193 C C . THR A 1 546 ? 4.523 -23.241 -12.841 1.00 97.19 546 THR A C 1
ATOM 4195 O O . THR A 1 546 ? 5.453 -22.667 -13.393 1.00 97.19 546 THR A O 1
ATOM 4198 N N . LYS A 1 547 ? 4.191 -24.498 -13.173 1.00 97.69 547 LYS A N 1
ATOM 4199 C CA . LYS A 1 547 ? 4.964 -25.278 -14.160 1.00 97.69 547 LYS A CA 1
ATOM 4200 C C . LYS A 1 547 ? 4.948 -24.656 -15.558 1.00 97.69 547 LYS A C 1
ATOM 4202 O O . LYS A 1 547 ? 5.937 -24.768 -16.279 1.00 97.69 547 LYS A O 1
ATOM 4207 N N . GLU A 1 548 ? 3.826 -24.051 -15.941 1.00 97.88 548 GLU A N 1
ATOM 4208 C CA . GLU A 1 548 ? 3.687 -23.361 -17.221 1.00 97.88 548 GLU A CA 1
ATOM 4209 C C . GLU A 1 548 ? 4.457 -22.042 -17.195 1.00 97.88 548 GLU A C 1
ATOM 4211 O O . GLU A 1 548 ? 5.234 -21.780 -18.109 1.00 97.88 548 GLU A O 1
ATOM 4216 N N . PHE A 1 549 ? 4.353 -21.278 -16.103 1.00 98.50 549 PHE A N 1
ATOM 4217 C CA . PHE A 1 549 ? 5.132 -20.050 -15.917 1.00 98.50 549 PHE A CA 1
ATOM 4218 C C . PHE A 1 549 ? 6.640 -20.309 -15.988 1.00 98.50 549 PHE A C 1
ATOM 4220 O O . PHE A 1 549 ? 7.356 -19.564 -16.651 1.00 98.50 549 PHE A O 1
ATOM 4227 N N . ASP A 1 550 ? 7.122 -21.400 -15.388 1.00 98.62 550 ASP A N 1
ATOM 4228 C CA . ASP A 1 550 ? 8.529 -21.801 -15.453 1.00 98.62 550 ASP A CA 1
ATOM 4229 C C . ASP A 1 550 ? 8.972 -22.131 -16.887 1.00 98.62 550 ASP A C 1
ATOM 4231 O O . ASP A 1 550 ? 10.099 -21.833 -17.280 1.00 98.62 550 ASP A O 1
ATOM 4235 N N . ALA A 1 551 ? 8.113 -22.784 -17.677 1.00 98.56 551 ALA A N 1
ATOM 4236 C CA . ALA A 1 551 ? 8.408 -23.108 -19.072 1.00 98.56 551 ALA A CA 1
ATOM 4237 C C . ALA A 1 551 ? 8.407 -21.859 -19.961 1.00 98.56 551 ALA A C 1
ATOM 4239 O O . ALA A 1 551 ? 9.325 -21.673 -20.762 1.00 98.56 551 ALA A O 1
ATOM 4240 N N . ASN A 1 552 ? 7.417 -20.992 -19.771 1.00 98.69 552 ASN A N 1
ATOM 4241 C CA . ASN A 1 552 ? 7.274 -19.743 -20.503 1.00 98.69 552 ASN A CA 1
ATOM 4242 C C . ASN A 1 552 ? 8.418 -18.772 -20.192 1.00 98.69 552 ASN A C 1
ATOM 4244 O O . ASN A 1 552 ? 8.967 -18.164 -21.111 1.00 98.69 552 ASN A O 1
ATOM 4248 N N . LEU A 1 553 ? 8.834 -18.684 -18.923 1.00 98.75 553 LEU A N 1
ATOM 4249 C CA . LEU A 1 553 ? 10.005 -17.911 -18.524 1.00 98.75 553 LEU A CA 1
ATOM 4250 C C . LEU A 1 553 ? 11.264 -18.421 -19.227 1.00 98.75 553 LEU A C 1
ATOM 4252 O O . LEU A 1 553 ? 11.945 -17.621 -19.852 1.00 98.75 553 LEU A O 1
ATOM 4256 N N . ARG A 1 554 ? 11.538 -19.736 -19.216 1.00 98.69 554 ARG A N 1
ATOM 4257 C CA . ARG A 1 554 ? 12.712 -20.294 -19.919 1.00 98.69 554 ARG A CA 1
ATOM 4258 C C . ARG A 1 554 ? 12.726 -19.942 -21.407 1.00 98.69 554 ARG A C 1
ATOM 4260 O O . ARG A 1 554 ? 13.786 -19.680 -21.969 1.00 98.69 554 ARG A O 1
ATOM 4267 N N . SER A 1 555 ? 11.559 -19.937 -22.054 1.00 98.62 555 SER A N 1
ATOM 4268 C CA . SER A 1 555 ? 11.447 -19.505 -23.451 1.00 98.62 555 SER A CA 1
ATOM 4269 C C . SER A 1 555 ? 11.756 -18.017 -23.616 1.00 98.62 555 SER A C 1
ATOM 4271 O O . SER A 1 555 ? 12.465 -17.657 -24.549 1.00 98.62 555 SER A O 1
ATOM 4273 N N . LEU A 1 556 ? 11.233 -17.159 -22.737 1.00 98.69 556 LEU A N 1
ATOM 4274 C CA . LEU A 1 556 ? 11.502 -15.720 -22.764 1.00 98.69 556 LEU A CA 1
ATOM 4275 C C . LEU A 1 556 ? 12.979 -15.412 -22.481 1.00 98.69 556 LEU A C 1
ATOM 4277 O O . LEU A 1 556 ? 13.571 -14.590 -23.168 1.00 98.69 556 LEU A O 1
ATOM 4281 N N . GLU A 1 557 ? 13.593 -16.089 -21.512 1.00 98.62 557 GLU A N 1
ATOM 4282 C CA . GLU A 1 557 ? 15.013 -15.934 -21.190 1.00 98.62 557 GLU A CA 1
ATOM 4283 C C . GLU A 1 557 ? 15.905 -16.277 -22.380 1.00 98.62 557 GLU A C 1
ATOM 4285 O O . GLU A 1 557 ? 16.847 -15.539 -22.653 1.00 98.62 557 GLU A O 1
ATOM 4290 N N . LYS A 1 558 ? 15.576 -17.348 -23.116 1.00 98.69 558 LYS A N 1
ATOM 4291 C CA . LYS A 1 558 ? 16.292 -17.707 -24.341 1.00 98.69 558 LYS A CA 1
ATOM 4292 C C . LYS A 1 558 ? 16.183 -16.605 -25.399 1.00 98.69 558 LYS A C 1
ATOM 4294 O O . LYS A 1 558 ? 17.191 -16.246 -25.999 1.00 98.69 558 LYS A O 1
ATOM 4299 N N . ASP A 1 559 ? 14.987 -16.059 -25.616 1.00 98.56 559 ASP A N 1
ATOM 4300 C CA . ASP A 1 559 ? 14.793 -14.966 -26.578 1.00 98.56 559 ASP A CA 1
ATOM 4301 C C . ASP A 1 559 ? 15.577 -13.705 -26.175 1.00 98.56 559 ASP A C 1
ATOM 4303 O O . ASP A 1 559 ? 16.131 -13.019 -27.034 1.00 98.56 559 ASP A O 1
ATOM 4307 N N . LEU A 1 560 ? 15.654 -13.411 -24.872 1.00 98.50 560 LEU A N 1
ATOM 4308 C CA . LEU A 1 560 ? 16.430 -12.290 -24.336 1.00 98.50 560 LEU A CA 1
ATOM 4309 C C . LEU A 1 560 ? 17.948 -12.520 -24.458 1.00 98.50 560 LEU A C 1
ATOM 4311 O O . LEU A 1 560 ? 18.669 -11.573 -24.761 1.00 98.50 560 LEU A O 1
ATOM 4315 N N . ASP A 1 561 ? 18.435 -13.754 -24.296 1.00 98.56 561 ASP A N 1
ATOM 4316 C CA . ASP A 1 561 ? 19.844 -14.111 -24.544 1.00 98.56 561 ASP A CA 1
ATOM 4317 C C . ASP A 1 561 ? 20.208 -14.002 -26.037 1.00 98.56 561 ASP A C 1
ATOM 4319 O O . ASP A 1 561 ? 21.288 -13.520 -26.406 1.00 98.56 561 ASP A O 1
ATOM 4323 N N . ASP A 1 562 ? 19.289 -14.411 -26.917 1.00 98.25 562 ASP A N 1
ATOM 4324 C CA . ASP A 1 562 ? 19.441 -14.264 -28.364 1.00 98.25 562 ASP A CA 1
ATOM 4325 C C . ASP A 1 562 ? 19.434 -12.777 -28.773 1.00 98.25 562 ASP A C 1
ATOM 4327 O O . ASP A 1 562 ? 20.207 -12.379 -29.652 1.00 98.25 562 ASP A O 1
ATOM 4331 N N . LEU A 1 563 ? 18.605 -11.943 -28.128 1.00 98.06 563 LEU A N 1
ATOM 4332 C CA . LEU A 1 563 ? 18.578 -10.488 -28.313 1.00 98.06 563 LEU A CA 1
ATOM 4333 C C . LEU A 1 563 ? 19.880 -9.823 -27.840 1.00 98.06 563 LEU A C 1
ATOM 4335 O O . LEU A 1 563 ? 20.465 -9.047 -28.595 1.00 98.06 563 LEU A O 1
ATOM 4339 N N . ASP A 1 564 ? 20.356 -10.149 -26.636 1.00 98.38 564 ASP A N 1
ATOM 4340 C CA . ASP A 1 564 ? 21.634 -9.658 -26.096 1.00 98.38 564 ASP A CA 1
ATOM 4341 C C . ASP A 1 564 ? 22.786 -9.957 -27.061 1.00 98.38 564 ASP A C 1
ATOM 4343 O O . ASP A 1 564 ? 23.568 -9.078 -27.425 1.00 98.38 564 ASP A O 1
ATOM 4347 N N . SER A 1 565 ? 22.821 -11.182 -27.591 1.00 98.19 565 SER A N 1
ATOM 4348 C CA . SER A 1 565 ? 23.812 -11.596 -28.587 1.00 98.19 565 SER A CA 1
ATOM 4349 C C . SER A 1 565 ? 23.716 -10.801 -29.897 1.00 98.19 565 SER A C 1
ATOM 4351 O O . SER A 1 565 ? 24.737 -10.528 -30.532 1.00 98.19 565 SER A O 1
ATOM 4353 N N . GLN A 1 566 ? 22.507 -10.446 -30.345 1.00 97.38 566 GLN A N 1
ATOM 4354 C CA . GLN A 1 566 ? 22.301 -9.634 -31.551 1.00 97.38 566 GLN A CA 1
ATOM 4355 C C . GLN A 1 566 ? 22.754 -8.188 -31.349 1.00 97.38 566 GLN A C 1
ATOM 4357 O O . GLN A 1 566 ? 23.494 -7.671 -32.186 1.00 97.38 566 GLN A O 1
ATOM 4362 N N . LEU A 1 567 ? 22.369 -7.564 -30.237 1.00 96.88 567 LEU A N 1
ATOM 4363 C CA . LEU A 1 567 ? 22.777 -6.202 -29.894 1.00 96.88 567 LEU A CA 1
ATOM 4364 C C . LEU A 1 567 ? 24.287 -6.104 -29.652 1.00 96.88 567 LEU A C 1
ATOM 4366 O O . LEU A 1 567 ? 24.911 -5.155 -30.124 1.00 96.88 567 LEU A O 1
ATOM 4370 N N . ALA A 1 568 ? 24.900 -7.109 -29.020 1.00 97.06 568 ALA A N 1
ATOM 4371 C CA . ALA A 1 568 ? 26.351 -7.178 -28.859 1.00 97.06 568 ALA A CA 1
ATOM 4372 C C . ALA A 1 568 ? 27.069 -7.238 -30.216 1.00 97.06 568 ALA A C 1
ATOM 4374 O O . ALA A 1 568 ? 28.019 -6.490 -30.447 1.00 97.06 568 ALA A O 1
ATOM 4375 N N . ARG A 1 569 ? 26.588 -8.071 -31.153 1.00 96.31 569 ARG A N 1
ATOM 4376 C CA . ARG A 1 569 ? 27.132 -8.129 -32.523 1.00 96.31 569 ARG A CA 1
ATOM 4377 C C . ARG A 1 569 ? 26.930 -6.824 -33.291 1.00 96.31 569 ARG A C 1
ATOM 4379 O O . ARG A 1 569 ? 27.842 -6.410 -33.996 1.00 96.31 569 ARG A O 1
ATOM 4386 N N . ALA A 1 570 ? 25.768 -6.186 -33.154 1.00 94.88 570 ALA A N 1
ATOM 4387 C CA . ALA A 1 570 ? 25.476 -4.897 -33.780 1.00 94.88 570 ALA A CA 1
ATOM 4388 C C . ALA A 1 570 ? 26.336 -3.756 -33.212 1.00 94.88 570 ALA A C 1
ATOM 4390 O O . ALA A 1 570 ? 26.687 -2.830 -33.936 1.00 94.88 570 ALA A O 1
ATOM 4391 N N . SER A 1 571 ? 26.695 -3.850 -31.930 1.00 94.81 571 SER A N 1
ATOM 4392 C CA . SER A 1 571 ? 27.498 -2.858 -31.214 1.00 94.81 571 SER A CA 1
ATOM 4393 C C . SER A 1 571 ? 29.000 -3.033 -31.405 1.00 94.81 571 SER A C 1
ATOM 4395 O O . SER A 1 571 ? 29.730 -2.049 -31.368 1.00 94.81 571 SER A O 1
ATOM 4397 N N . ALA A 1 572 ? 29.485 -4.260 -31.618 1.00 93.56 572 ALA A N 1
ATOM 4398 C CA . ALA A 1 572 ? 30.917 -4.550 -31.723 1.00 93.56 572 ALA A CA 1
ATOM 4399 C C . ALA A 1 572 ? 31.675 -3.666 -32.743 1.00 93.56 572 ALA A C 1
ATOM 4401 O O . ALA A 1 572 ? 32.774 -3.219 -32.412 1.00 93.56 572 ALA A O 1
ATOM 4402 N N . PRO A 1 573 ? 31.119 -3.340 -33.932 1.00 91.38 573 PRO A N 1
ATOM 4403 C CA . PRO A 1 573 ? 31.761 -2.436 -34.888 1.00 91.38 573 PRO A CA 1
ATOM 4404 C C . PRO A 1 573 ? 31.955 -0.996 -34.387 1.00 91.38 573 PRO A C 1
ATOM 4406 O O . PRO A 1 573 ? 32.816 -0.296 -34.921 1.00 91.38 573 PRO A O 1
ATOM 4409 N N . LEU A 1 574 ? 31.177 -0.548 -33.392 1.00 89.44 574 LEU A N 1
ATOM 4410 C CA . LEU A 1 574 ? 31.295 0.793 -32.809 1.00 89.44 574 LEU A CA 1
ATOM 4411 C C . LEU A 1 574 ? 32.544 0.920 -31.929 1.00 89.44 574 LEU A C 1
ATOM 4413 O O . LEU A 1 574 ? 33.122 2.001 -31.845 1.00 89.44 574 LEU A O 1
ATOM 4417 N N . GLY A 1 575 ? 32.980 -0.165 -31.278 1.00 86.25 575 GLY A N 1
ATOM 4418 C CA . GLY A 1 575 ? 34.086 -0.131 -30.318 1.00 86.25 575 GLY A CA 1
ATOM 4419 C C . GLY A 1 575 ? 33.889 0.969 -29.266 1.00 86.25 575 GLY A C 1
ATOM 4420 O O . GLY A 1 575 ? 32.855 1.028 -28.610 1.00 86.25 575 GLY A O 1
ATOM 4421 N N . HIS A 1 576 ? 34.870 1.868 -29.142 1.00 87.44 576 HIS A N 1
ATOM 4422 C CA . HIS A 1 576 ? 34.800 3.060 -28.282 1.00 87.44 576 HIS A CA 1
ATOM 4423 C C . HIS A 1 576 ? 34.527 4.360 -29.058 1.00 87.44 576 HIS A C 1
ATOM 4425 O O . HIS A 1 576 ? 34.809 5.452 -28.556 1.00 87.44 576 HIS A O 1
ATOM 4431 N N . ALA A 1 577 ? 34.023 4.264 -30.294 1.00 91.25 577 ALA A N 1
ATOM 4432 C CA . ALA A 1 577 ? 33.657 5.441 -31.067 1.00 91.25 577 ALA A CA 1
ATOM 4433 C C . ALA A 1 577 ? 32.602 6.270 -30.306 1.00 91.25 577 ALA A C 1
ATOM 4435 O O . ALA A 1 577 ? 31.679 5.689 -29.725 1.00 91.25 577 ALA A O 1
ATOM 4436 N N . PRO A 1 578 ? 32.723 7.610 -30.303 1.00 94.94 578 PRO A N 1
ATOM 4437 C CA . PRO A 1 578 ? 31.707 8.493 -29.747 1.00 94.94 578 PRO A CA 1
ATOM 4438 C C . PRO A 1 578 ? 30.314 8.206 -30.328 1.00 94.94 578 PRO A C 1
ATOM 4440 O O . PRO A 1 578 ? 30.142 8.135 -31.548 1.00 94.94 578 PRO A O 1
ATOM 4443 N N . LEU A 1 579 ? 29.326 8.058 -29.448 1.00 95.62 579 LEU A N 1
ATOM 4444 C CA . LEU A 1 579 ? 27.908 7.901 -29.771 1.00 95.62 579 LEU A CA 1
ATOM 4445 C C . LEU A 1 579 ? 27.122 9.035 -29.108 1.00 95.62 579 LEU A C 1
ATOM 4447 O O . LEU A 1 579 ? 27.411 9.390 -27.963 1.00 95.62 579 LEU A O 1
ATOM 4451 N N . LEU A 1 580 ? 26.136 9.589 -29.813 1.00 96.12 580 LEU A N 1
ATOM 4452 C CA . LEU A 1 580 ? 25.211 10.571 -29.248 1.00 96.12 580 LEU A CA 1
ATOM 4453 C C . LEU A 1 580 ? 23.828 9.953 -29.025 1.00 96.12 580 LEU A C 1
ATOM 4455 O O . LEU A 1 580 ? 23.366 9.176 -29.853 1.00 96.12 580 LEU A O 1
ATOM 4459 N N . GLY A 1 581 ? 23.161 10.308 -27.933 1.00 94.62 581 GLY A N 1
ATOM 4460 C CA . GLY A 1 581 ? 21.752 10.003 -27.679 1.00 94.62 581 GLY A CA 1
ATOM 4461 C C . GLY A 1 581 ? 20.908 11.273 -27.696 1.00 94.62 581 GLY A C 1
ATOM 4462 O O . GLY A 1 581 ? 21.354 12.314 -27.215 1.00 94.62 581 GLY A O 1
ATOM 4463 N N . SER A 1 582 ? 19.691 11.205 -28.231 1.00 91.94 582 SER A N 1
ATOM 4464 C CA . SER A 1 582 ? 18.732 12.315 -28.153 1.00 91.94 582 SER A CA 1
ATOM 4465 C C . SER A 1 582 ? 18.283 12.595 -26.724 1.00 91.94 582 SER A C 1
ATOM 4467 O O . SER A 1 582 ? 17.925 13.724 -26.421 1.00 91.94 582 SER A O 1
ATOM 4469 N N . HIS A 1 583 ? 18.333 11.584 -25.856 1.00 88.50 583 HIS A N 1
ATOM 4470 C CA . HIS A 1 583 ? 17.819 11.642 -24.497 1.00 88.50 583 HIS A CA 1
ATOM 4471 C C . HIS A 1 583 ? 18.637 10.719 -23.563 1.00 88.50 583 HIS A C 1
ATOM 4473 O O . HIS A 1 583 ? 19.218 9.729 -24.035 1.00 88.50 583 HIS A O 1
ATOM 4479 N N . PRO A 1 584 ? 18.744 10.999 -22.247 1.00 87.56 584 PRO A N 1
ATOM 4480 C CA . PRO A 1 584 ? 19.529 10.207 -21.288 1.00 87.56 584 PRO A CA 1
ATOM 4481 C C . PRO A 1 584 ? 18.853 8.879 -20.870 1.00 87.56 584 PRO A C 1
ATOM 4483 O O . PRO A 1 584 ? 18.779 8.558 -19.690 1.00 87.56 584 PRO A O 1
ATOM 4486 N N . VAL A 1 585 ? 18.373 8.085 -21.832 1.00 89.44 585 VAL A N 1
ATOM 4487 C CA . VAL A 1 585 ? 17.577 6.853 -21.598 1.00 89.44 585 VAL A CA 1
ATOM 4488 C C . VAL A 1 585 ? 18.295 5.556 -21.997 1.00 89.44 585 VAL A C 1
ATOM 4490 O O . VAL A 1 585 ? 17.750 4.459 -21.885 1.00 89.44 585 VAL A O 1
ATOM 4493 N N . TYR A 1 586 ? 19.531 5.663 -22.490 1.00 93.06 586 TYR A N 1
ATOM 4494 C CA . TYR A 1 586 ? 20.277 4.542 -23.074 1.00 93.06 586 TYR A CA 1
ATOM 4495 C C . TYR A 1 586 ? 21.454 4.065 -22.216 1.00 93.06 586 TYR A C 1
ATOM 4497 O O . TYR A 1 586 ? 22.240 3.233 -22.679 1.00 93.06 586 TYR A O 1
ATOM 4505 N N . HIS A 1 587 ? 21.619 4.557 -20.983 1.00 93.38 587 HIS A N 1
ATOM 4506 C CA . HIS A 1 587 ? 22.828 4.290 -20.195 1.00 93.38 587 HIS A CA 1
ATOM 4507 C C . HIS A 1 587 ? 22.993 2.809 -19.844 1.00 93.38 587 HIS A C 1
ATOM 4509 O O . HIS A 1 587 ? 24.115 2.300 -19.830 1.00 93.38 587 HIS A O 1
ATOM 4515 N N . TYR A 1 588 ? 21.896 2.081 -19.627 1.00 95.81 588 TYR A N 1
ATOM 4516 C CA . TYR A 1 588 ? 21.944 0.635 -19.396 1.00 95.81 588 TYR A CA 1
ATOM 4517 C C . TYR A 1 588 ? 22.468 -0.142 -20.608 1.00 95.81 588 TYR A C 1
ATOM 4519 O O . TYR A 1 588 ? 23.348 -0.993 -20.453 1.00 95.81 588 TYR A O 1
ATOM 4527 N N . ALA A 1 589 ? 21.999 0.193 -21.814 1.00 95.62 589 ALA A N 1
ATOM 4528 C CA . ALA A 1 589 ? 22.515 -0.386 -23.053 1.00 95.62 589 ALA A CA 1
ATOM 4529 C C . ALA A 1 589 ? 23.981 0.020 -23.283 1.00 95.62 589 ALA A C 1
ATOM 4531 O O . ALA A 1 589 ? 24.824 -0.834 -23.567 1.00 95.62 589 ALA A O 1
ATOM 4532 N N . ALA A 1 590 ? 24.313 1.297 -23.062 1.00 95.12 590 ALA A N 1
ATOM 4533 C CA . ALA A 1 590 ? 25.675 1.804 -23.183 1.00 95.12 590 ALA A CA 1
ATOM 4534 C C . ALA A 1 590 ? 26.645 1.075 -22.245 1.00 95.12 590 ALA A C 1
ATOM 4536 O O . ALA A 1 590 ? 27.706 0.633 -22.681 1.00 95.12 590 ALA A O 1
ATOM 4537 N N . ARG A 1 591 ? 26.260 0.853 -20.983 1.00 95.38 591 ARG A N 1
ATOM 4538 C CA . ARG A 1 591 ? 27.047 0.070 -20.022 1.00 95.38 591 ARG A CA 1
ATOM 4539 C C . ARG A 1 591 ? 27.203 -1.385 -20.464 1.00 95.38 591 ARG A C 1
ATOM 4541 O O . ARG A 1 591 ? 28.302 -1.925 -20.360 1.00 95.38 591 ARG A O 1
ATOM 4548 N N . ARG A 1 592 ? 26.125 -2.029 -20.931 1.00 95.62 592 ARG A N 1
ATOM 4549 C CA . ARG A 1 592 ? 26.135 -3.445 -21.342 1.00 95.62 592 ARG A CA 1
ATOM 4550 C C . ARG A 1 592 ? 27.059 -3.691 -22.537 1.00 95.62 592 ARG A C 1
ATOM 4552 O O . ARG A 1 592 ? 27.772 -4.694 -22.539 1.00 95.62 592 ARG A O 1
ATOM 4559 N N . TYR A 1 593 ? 27.057 -2.787 -23.516 1.00 96.12 593 TYR A N 1
ATOM 4560 C CA . TYR A 1 593 ? 27.789 -2.947 -24.779 1.00 96.12 593 TYR A CA 1
ATOM 4561 C C . TYR A 1 593 ? 29.051 -2.079 -24.900 1.00 96.12 593 TYR A C 1
ATOM 4563 O O . TYR A 1 593 ? 29.729 -2.138 -25.924 1.00 96.12 593 TYR A O 1
ATOM 4571 N N . GLY A 1 594 ? 29.395 -1.304 -23.867 1.00 94.75 594 GLY A N 1
ATOM 4572 C CA . GLY A 1 594 ? 30.613 -0.490 -23.813 1.00 94.75 594 GLY A CA 1
ATOM 4573 C C . GLY A 1 594 ? 30.583 0.776 -24.675 1.00 94.75 594 GLY A C 1
ATOM 4574 O O . GLY A 1 594 ? 31.641 1.229 -25.115 1.00 94.75 594 GLY A O 1
ATOM 4575 N N . TRP A 1 595 ? 29.401 1.344 -24.938 1.00 94.94 595 TRP A N 1
ATOM 4576 C CA . TRP A 1 595 ? 29.272 2.549 -25.761 1.00 94.94 595 TRP A CA 1
ATOM 4577 C C . TRP A 1 595 ? 29.835 3.782 -25.053 1.00 94.94 595 TRP A C 1
ATOM 4579 O O . TRP A 1 595 ? 29.513 4.055 -23.896 1.00 94.94 595 TRP A O 1
ATOM 4589 N N . ASN A 1 596 ? 30.613 4.577 -25.787 1.00 94.75 596 ASN A N 1
ATOM 4590 C CA . ASN A 1 596 ? 31.020 5.915 -25.369 1.00 94.75 596 ASN A CA 1
ATOM 4591 C C . ASN A 1 596 ? 29.884 6.912 -25.668 1.00 94.75 596 ASN A C 1
ATOM 4593 O O . ASN A 1 596 ? 29.937 7.660 -26.647 1.00 94.75 596 ASN A O 1
ATOM 4597 N N . LEU A 1 597 ? 28.812 6.832 -24.877 1.00 93.69 597 LEU A N 1
ATOM 4598 C CA . LEU A 1 597 ? 27.582 7.598 -25.066 1.00 93.69 597 LEU A CA 1
ATOM 4599 C C . LEU A 1 597 ? 27.644 8.952 -24.347 1.00 93.69 597 LEU A C 1
ATOM 4601 O O . LEU A 1 597 ? 27.967 9.018 -23.163 1.00 93.69 597 LEU A O 1
ATOM 4605 N N . GLN A 1 598 ? 27.240 10.006 -25.050 1.00 93.38 598 GLN A N 1
ATOM 4606 C CA . GLN A 1 598 ? 26.811 11.271 -24.453 1.00 93.38 598 GLN A CA 1
ATOM 4607 C C . GLN A 1 598 ? 25.412 11.610 -24.957 1.00 93.38 598 GLN A C 1
ATOM 4609 O O . GLN A 1 598 ? 25.088 11.318 -26.106 1.00 93.38 598 GLN A O 1
ATOM 4614 N N . SER A 1 599 ? 24.586 12.231 -24.123 1.00 91.44 599 SER A N 1
ATOM 4615 C CA . SER A 1 599 ? 23.197 12.531 -24.475 1.00 91.44 599 SER A CA 1
ATOM 4616 C C . SER A 1 599 ? 22.919 14.026 -24.449 1.00 91.44 599 SER A C 1
ATOM 4618 O O . SER A 1 599 ? 23.494 14.770 -23.653 1.00 91.44 599 SER A O 1
ATOM 4620 N N . VAL A 1 600 ? 22.018 14.453 -25.328 1.00 90.19 600 VAL A N 1
ATOM 4621 C CA . VAL A 1 600 ? 21.310 15.733 -25.217 1.00 90.19 600 VAL A CA 1
ATOM 4622 C C . VAL A 1 600 ? 19.909 15.490 -24.641 1.00 90.19 600 VAL A C 1
ATOM 4624 O O . VAL A 1 600 ? 19.641 14.401 -24.137 1.00 90.19 600 VAL A O 1
ATOM 4627 N N . HIS A 1 601 ? 19.046 16.507 -24.674 1.00 87.06 601 HIS A N 1
ATOM 4628 C CA . HIS A 1 601 ? 17.652 16.417 -24.237 1.00 87.06 601 HIS A CA 1
ATOM 4629 C C . HIS A 1 601 ? 16.733 16.937 -25.344 1.00 87.06 601 HIS A C 1
ATOM 4631 O O . HIS A 1 601 ? 16.282 18.076 -25.295 1.00 87.06 601 HIS A O 1
ATOM 4637 N N . TRP A 1 602 ? 16.583 16.156 -26.411 1.00 89.06 602 TRP A N 1
ATOM 4638 C CA . TRP A 1 602 ? 15.830 16.514 -27.610 1.00 89.06 602 TRP A CA 1
ATOM 4639 C C . TRP A 1 602 ? 14.695 15.526 -27.848 1.00 89.06 602 TRP A C 1
ATOM 4641 O O . TRP A 1 602 ? 14.922 14.316 -27.913 1.00 89.06 602 TRP A O 1
ATOM 4651 N N . GLU A 1 603 ? 13.507 16.076 -28.079 1.00 85.56 603 GLU A N 1
ATOM 4652 C CA . GLU A 1 603 ? 12.319 15.312 -28.440 1.00 85.56 603 GLU A CA 1
ATOM 4653 C C . GLU A 1 603 ? 12.275 15.031 -29.951 1.00 85.56 603 GLU A C 1
ATOM 4655 O O . GLU A 1 603 ? 12.566 15.932 -30.747 1.00 85.56 603 GLU A O 1
ATOM 4660 N N . PRO A 1 604 ? 11.890 13.817 -30.391 1.00 86.31 604 PRO A N 1
ATOM 4661 C CA . PRO A 1 604 ? 11.807 13.477 -31.815 1.00 86.31 604 PRO A CA 1
ATOM 4662 C C . PRO A 1 604 ? 10.853 14.373 -32.620 1.00 86.31 604 PRO A C 1
ATOM 4664 O O . PRO A 1 604 ? 11.117 14.660 -33.792 1.00 86.31 604 PRO A O 1
ATOM 4667 N N . GLU A 1 605 ? 9.763 14.827 -31.990 1.00 86.75 605 GLU A N 1
ATOM 4668 C CA . GLU A 1 605 ? 8.689 15.608 -32.619 1.00 86.75 605 GLU A CA 1
ATOM 4669 C C . GLU A 1 605 ? 8.901 17.131 -32.562 1.00 86.75 605 GLU A C 1
ATOM 4671 O O . GLU A 1 605 ? 8.134 17.887 -33.169 1.00 86.75 605 GLU A O 1
ATOM 4676 N N . GLU A 1 606 ? 9.939 17.605 -31.867 1.00 88.12 606 GLU A N 1
ATOM 4677 C CA . GLU A 1 606 ? 10.209 19.032 -31.691 1.00 88.12 606 GLU A CA 1
ATOM 4678 C C . GLU A 1 606 ? 11.433 19.505 -32.485 1.00 88.12 606 GLU A C 1
ATOM 4680 O O . GLU A 1 606 ? 12.359 18.760 -32.802 1.00 88.12 606 GLU A O 1
ATOM 4685 N N . MET A 1 607 ? 11.441 20.795 -32.830 1.00 89.94 607 MET A N 1
ATOM 4686 C CA . MET A 1 607 ? 12.612 21.442 -33.420 1.00 89.94 607 MET A CA 1
ATOM 4687 C C . MET A 1 607 ? 13.498 21.993 -32.298 1.00 89.94 607 MET A C 1
ATOM 4689 O O . MET A 1 607 ? 13.045 22.907 -31.605 1.00 89.94 607 MET A O 1
ATOM 4693 N N . PRO A 1 608 ? 14.763 21.547 -32.162 1.00 91.75 608 PRO A N 1
ATOM 4694 C CA . PRO A 1 608 ? 15.680 22.157 -31.210 1.00 91.75 608 PRO A CA 1
ATOM 4695 C C . PRO A 1 608 ? 15.912 23.630 -31.556 1.00 91.75 608 PRO A C 1
ATOM 4697 O O . PRO A 1 608 ? 16.053 24.005 -32.728 1.00 91.75 608 PRO A O 1
ATOM 4700 N N . THR A 1 609 ? 15.968 24.463 -30.526 1.00 92.38 609 THR A N 1
ATOM 4701 C CA . THR A 1 609 ? 16.281 25.889 -30.606 1.00 92.38 609 THR A CA 1
ATOM 4702 C C . THR A 1 609 ? 17.701 26.116 -31.123 1.00 92.38 609 THR A C 1
ATOM 4704 O O . THR A 1 609 ? 18.588 25.273 -30.988 1.00 92.38 609 THR A O 1
ATOM 4707 N N . GLU A 1 610 ? 17.973 27.296 -31.685 1.00 92.69 610 GLU A N 1
ATOM 4708 C CA . GLU A 1 610 ? 19.333 27.629 -32.138 1.00 92.69 610 GLU A CA 1
ATOM 4709 C C . GLU A 1 610 ? 20.360 27.623 -30.993 1.00 92.69 610 GLU A C 1
ATOM 4711 O O . GLU A 1 610 ? 21.549 27.422 -31.224 1.00 92.69 610 GLU A O 1
ATOM 4716 N N . ASP A 1 611 ? 19.926 27.827 -29.752 1.00 91.31 611 ASP A N 1
ATOM 4717 C CA . ASP A 1 611 ? 20.784 27.746 -28.570 1.00 91.31 611 ASP A CA 1
ATOM 4718 C C . ASP A 1 611 ? 21.155 26.295 -28.247 1.00 91.31 611 ASP A C 1
ATOM 4720 O O . ASP A 1 611 ? 22.317 26.007 -27.950 1.00 91.31 611 ASP A O 1
ATOM 4724 N N . GLU A 1 612 ? 20.198 25.373 -28.355 1.00 91.50 612 GLU A N 1
ATOM 4725 C CA . GLU A 1 612 ? 20.440 23.933 -28.235 1.00 91.50 612 GLU A CA 1
ATOM 4726 C C . GLU A 1 612 ? 21.347 23.422 -29.350 1.00 91.50 612 GLU A C 1
ATOM 4728 O O . GLU A 1 612 ? 22.273 22.667 -29.063 1.00 91.50 612 GLU A O 1
ATOM 4733 N N . TRP A 1 613 ? 21.168 23.893 -30.588 1.00 94.38 613 TRP A N 1
ATOM 4734 C CA . TRP A 1 613 ? 22.089 23.589 -31.686 1.00 94.38 613 TRP A CA 1
ATOM 4735 C C . TRP A 1 613 ? 23.510 24.082 -31.409 1.00 94.38 613 TRP A C 1
ATOM 4737 O O . TRP A 1 613 ? 24.452 23.324 -31.609 1.00 94.38 613 TRP A O 1
ATOM 4747 N N . ARG A 1 614 ? 23.698 25.302 -30.883 1.00 93.06 614 ARG A N 1
ATOM 4748 C CA . ARG A 1 614 ? 25.044 25.790 -30.516 1.00 93.06 614 ARG A CA 1
ATOM 4749 C C . ARG A 1 614 ? 25.688 24.951 -29.409 1.00 93.06 614 ARG A C 1
ATOM 4751 O O . ARG A 1 614 ? 26.885 24.673 -29.467 1.00 93.06 614 ARG A O 1
ATOM 4758 N N . LYS A 1 615 ? 24.911 24.534 -28.402 1.00 91.81 615 LYS A N 1
ATOM 4759 C CA . LYS A 1 615 ? 25.390 23.618 -27.348 1.00 91.81 615 LYS A CA 1
ATOM 4760 C C . LYS A 1 615 ? 25.760 22.255 -27.932 1.00 91.81 615 LYS A C 1
ATOM 4762 O O . LYS A 1 615 ? 26.814 21.722 -27.600 1.00 91.81 615 LYS A O 1
ATOM 4767 N N . PHE A 1 616 ? 24.925 21.733 -28.824 1.00 94.25 616 PHE A N 1
ATOM 4768 C CA . PHE A 1 616 ? 25.161 20.488 -29.540 1.00 94.25 616 PHE A CA 1
ATOM 4769 C C . PHE A 1 616 ? 26.419 20.549 -30.411 1.00 94.25 616 PHE A C 1
ATOM 4771 O O . PHE A 1 616 ? 27.223 19.629 -30.373 1.00 94.25 616 PHE A O 1
ATOM 4778 N N . GLU A 1 617 ? 26.644 21.635 -31.151 1.00 93.50 617 GLU A N 1
ATOM 4779 C CA . GLU A 1 617 ? 27.849 21.818 -31.970 1.00 93.50 617 GLU A CA 1
ATOM 4780 C C . GLU A 1 617 ? 29.115 21.856 -31.114 1.00 93.50 617 GLU A C 1
ATOM 4782 O O . GLU A 1 617 ? 30.123 21.248 -31.478 1.00 93.50 617 GLU A O 1
ATOM 4787 N N . LYS A 1 618 ? 29.057 22.507 -29.944 1.00 93.44 618 LYS A N 1
ATOM 4788 C CA . LYS A 1 618 ? 30.155 22.462 -28.974 1.00 93.44 618 LYS A CA 1
ATOM 4789 C C . LYS A 1 618 ? 30.395 21.026 -28.486 1.00 93.44 618 LYS A C 1
ATOM 4791 O O . LYS A 1 618 ? 31.526 20.550 -28.553 1.00 93.44 618 LYS A O 1
ATOM 4796 N N . LEU A 1 619 ? 29.339 20.330 -28.058 1.00 93.19 619 LEU A N 1
ATOM 4797 C CA . LEU A 1 619 ? 29.413 18.936 -27.606 1.00 93.19 619 LEU A CA 1
ATOM 4798 C C . LEU A 1 619 ? 30.021 18.040 -28.688 1.00 93.19 619 LEU A C 1
ATOM 4800 O O . LEU A 1 619 ? 30.960 17.302 -28.427 1.00 93.19 619 LEU A O 1
ATOM 4804 N N . HIS A 1 620 ? 29.539 18.157 -29.922 1.00 94.25 620 HIS A N 1
ATOM 4805 C CA . HIS A 1 620 ? 30.008 17.379 -31.059 1.00 94.25 620 HIS A CA 1
ATOM 4806 C C . HIS A 1 620 ? 31.463 17.698 -31.439 1.00 94.25 620 HIS A C 1
ATOM 4808 O O . HIS A 1 620 ? 32.182 16.812 -31.897 1.00 94.25 620 HIS A O 1
ATOM 4814 N N . SER A 1 621 ? 31.937 18.928 -31.203 1.00 93.50 621 SER A N 1
ATOM 4815 C CA . SER A 1 621 ? 33.352 19.271 -31.402 1.00 93.50 621 SER A CA 1
ATOM 4816 C C . SER A 1 621 ? 34.289 18.562 -30.411 1.00 93.50 621 SER A C 1
ATOM 4818 O O . SER A 1 621 ? 35.424 18.244 -30.762 1.00 93.50 621 SER A O 1
ATOM 4820 N N . GLU A 1 622 ? 33.806 18.280 -29.197 1.00 94.19 622 GLU A N 1
ATOM 4821 C CA . GLU A 1 622 ? 34.531 17.577 -28.127 1.00 94.19 622 GLU A CA 1
ATOM 4822 C C . GLU A 1 622 ? 34.307 16.050 -28.185 1.00 94.19 622 GLU A C 1
ATOM 4824 O O . GLU A 1 622 ? 35.189 15.268 -27.829 1.00 94.19 622 GLU A O 1
ATOM 4829 N N . HIS A 1 623 ? 33.148 15.626 -28.696 1.00 94.88 623 HIS A N 1
ATOM 4830 C CA . HIS A 1 623 ? 32.675 14.246 -28.800 1.00 94.88 623 HIS A CA 1
ATOM 4831 C C . HIS A 1 623 ? 32.188 13.967 -30.228 1.00 94.88 623 HIS A C 1
ATOM 4833 O O . HIS A 1 623 ? 30.990 13.977 -30.526 1.00 94.88 623 HIS A O 1
ATOM 4839 N N . ALA A 1 624 ? 33.144 13.745 -31.135 1.00 93.75 624 ALA A N 1
ATOM 4840 C CA . ALA A 1 624 ? 32.942 13.650 -32.586 1.00 93.75 624 ALA A CA 1
ATOM 4841 C C . ALA A 1 624 ? 32.213 12.362 -33.036 1.00 93.75 624 ALA A C 1
ATOM 4843 O O . ALA A 1 624 ? 32.768 11.509 -33.734 1.00 93.75 624 ALA A O 1
ATOM 4844 N N . ALA A 1 625 ? 30.961 12.203 -32.613 1.00 94.44 625 ALA A N 1
ATOM 4845 C CA . ALA A 1 625 ? 30.111 11.060 -32.918 1.00 94.44 625 ALA A CA 1
ATOM 4846 C C . ALA A 1 625 ? 29.585 11.092 -34.350 1.00 94.44 625 ALA A C 1
ATOM 4848 O O . ALA A 1 625 ? 29.073 12.104 -34.803 1.00 94.44 625 ALA A O 1
ATOM 4849 N N . LYS A 1 626 ? 29.638 9.960 -35.055 1.00 94.88 626 LYS A N 1
ATOM 4850 C CA . LYS A 1 626 ? 29.058 9.830 -36.407 1.00 94.88 626 LYS A CA 1
ATOM 4851 C C . LYS A 1 626 ? 27.602 9.366 -36.394 1.00 94.88 626 LYS A C 1
ATOM 4853 O O . LYS A 1 626 ? 26.945 9.369 -37.430 1.00 94.88 626 LYS A O 1
ATOM 4858 N N . ILE A 1 627 ? 27.121 8.909 -35.243 1.00 95.94 627 ILE A N 1
ATOM 4859 C CA . ILE A 1 627 ? 25.803 8.304 -35.076 1.00 95.94 627 ILE A CA 1
ATOM 4860 C C . ILE A 1 627 ? 25.124 8.983 -33.896 1.00 95.94 627 ILE A C 1
ATOM 4862 O O . ILE A 1 627 ? 25.753 9.207 -32.857 1.00 95.94 627 ILE A O 1
ATOM 4866 N N . MET A 1 628 ? 23.838 9.275 -34.065 1.00 95.94 628 MET A N 1
ATOM 4867 C CA . MET A 1 628 ? 22.972 9.717 -32.983 1.00 95.94 628 MET A CA 1
ATOM 4868 C C . MET A 1 628 ? 21.753 8.798 -32.892 1.00 95.94 628 MET A C 1
ATOM 4870 O O . MET A 1 628 ? 21.063 8.606 -33.891 1.00 95.94 628 MET A O 1
ATOM 4874 N N . ILE A 1 629 ? 21.499 8.223 -31.719 1.00 96.12 629 ILE A N 1
ATOM 4875 C CA . ILE A 1 629 ? 20.334 7.369 -31.455 1.00 96.12 629 ILE A CA 1
ATOM 4876 C C . ILE A 1 629 ? 19.174 8.191 -30.894 1.00 96.12 629 ILE A C 1
ATOM 4878 O O . ILE A 1 629 ? 19.392 9.100 -30.092 1.00 96.12 629 ILE A O 1
ATOM 4882 N N . TRP A 1 630 ? 17.961 7.872 -31.331 1.00 94.62 630 TRP A N 1
ATOM 4883 C CA . TRP A 1 630 ? 16.731 8.599 -31.022 1.00 94.62 630 TRP A CA 1
ATOM 4884 C C . TRP A 1 630 ? 15.616 7.645 -30.615 1.00 94.62 630 TRP A C 1
ATOM 4886 O O . TRP A 1 630 ? 15.559 6.548 -31.153 1.00 94.62 630 TRP A O 1
ATOM 4896 N N . GLU A 1 631 ? 14.719 8.048 -29.712 1.00 89.25 631 GLU A N 1
ATOM 4897 C CA . GLU A 1 631 ? 13.641 7.148 -29.255 1.00 89.25 631 GLU A CA 1
ATOM 4898 C C . GLU A 1 631 ? 12.687 6.797 -30.408 1.00 89.25 631 GLU A C 1
ATOM 4900 O O . GLU A 1 631 ? 12.234 5.659 -30.520 1.00 89.25 631 GLU A O 1
ATOM 4905 N N . GLU A 1 632 ? 12.499 7.747 -31.326 1.00 88.06 632 GLU A N 1
ATOM 4906 C CA . GLU A 1 632 ? 11.774 7.608 -32.589 1.00 88.06 632 GLU A CA 1
ATOM 4907 C C . GLU A 1 632 ? 12.515 8.341 -33.721 1.00 88.06 632 GLU A C 1
ATOM 4909 O O . GLU A 1 632 ? 13.531 8.998 -33.492 1.00 88.06 632 GLU A O 1
ATOM 4914 N N . ASP A 1 633 ? 12.036 8.236 -34.963 1.00 90.19 633 ASP A N 1
ATOM 4915 C CA . ASP A 1 633 ? 12.632 8.988 -36.070 1.00 90.19 633 ASP A CA 1
ATOM 4916 C C . ASP A 1 633 ? 12.467 10.508 -35.836 1.00 90.19 633 ASP A C 1
ATOM 4918 O O . ASP A 1 633 ? 11.335 10.984 -35.722 1.00 90.19 633 ASP A O 1
ATOM 4922 N N . PRO A 1 634 ? 13.557 11.304 -35.801 1.00 93.38 634 PRO A N 1
ATOM 4923 C CA . PRO A 1 634 ? 13.441 12.746 -35.611 1.00 93.38 634 PRO A CA 1
ATOM 4924 C C . PRO A 1 634 ? 12.785 13.418 -36.818 1.00 93.38 634 PRO A C 1
ATOM 4926 O O . PRO A 1 634 ? 12.857 12.916 -37.949 1.00 93.38 634 PRO A O 1
ATOM 4929 N N . LEU A 1 635 ? 12.245 14.625 -36.611 1.00 94.69 635 LEU A N 1
ATOM 4930 C CA . LEU A 1 635 ? 11.710 15.455 -37.694 1.00 94.69 635 LEU A CA 1
ATOM 4931 C C . LEU A 1 635 ? 12.656 15.489 -38.916 1.00 94.69 635 LEU A C 1
ATOM 4933 O O . LEU A 1 635 ? 13.864 15.714 -38.760 1.00 94.69 635 LEU A O 1
ATOM 4937 N N . PRO A 1 636 ? 12.141 15.379 -40.160 1.00 96.12 636 PRO A N 1
ATOM 4938 C CA . PRO A 1 636 ? 12.980 15.343 -41.362 1.00 96.12 636 PRO A CA 1
ATOM 4939 C C . PRO A 1 636 ? 13.964 16.517 -41.484 1.00 96.12 636 PRO A C 1
ATOM 4941 O O . PRO A 1 636 ? 15.073 16.353 -41.994 1.00 96.12 636 PRO A O 1
ATOM 4944 N N . ALA A 1 637 ? 13.580 17.700 -40.992 1.00 95.38 637 ALA A N 1
ATOM 4945 C CA . ALA A 1 637 ? 14.437 18.883 -40.960 1.00 95.38 637 ALA A CA 1
ATOM 4946 C C . ALA A 1 637 ? 15.613 18.740 -39.975 1.00 95.38 637 ALA A C 1
ATOM 4948 O O . ALA A 1 637 ? 16.742 19.093 -40.326 1.00 95.38 637 ALA A O 1
ATOM 4949 N N . VAL A 1 638 ? 15.370 18.180 -38.783 1.00 95.62 638 VAL A N 1
ATOM 4950 C CA . VAL A 1 638 ? 16.407 17.867 -37.783 1.00 95.62 638 VAL A CA 1
ATOM 4951 C C . VAL A 1 638 ? 17.360 16.822 -38.350 1.00 95.62 638 VAL A C 1
ATOM 4953 O O . VAL A 1 638 ? 18.571 17.044 -38.375 1.00 95.62 638 VAL A O 1
ATOM 4956 N N . ALA A 1 639 ? 16.823 15.740 -38.921 1.00 95.81 639 ALA A N 1
ATOM 4957 C CA . ALA A 1 639 ? 17.624 14.689 -39.539 1.00 95.81 639 ALA A CA 1
ATOM 4958 C C . ALA A 1 639 ? 18.511 15.219 -40.680 1.00 95.81 639 ALA A C 1
ATOM 4960 O O . ALA A 1 639 ? 19.684 14.861 -40.790 1.00 95.81 639 ALA A O 1
ATOM 4961 N N . ALA A 1 640 ? 17.978 16.102 -41.531 1.00 96.38 640 ALA A N 1
ATOM 4962 C CA . ALA A 1 640 ? 18.746 16.735 -42.600 1.00 96.38 640 ALA A CA 1
ATOM 4963 C C . ALA A 1 640 ? 19.858 17.651 -42.063 1.00 96.38 640 ALA A C 1
ATOM 4965 O O . ALA A 1 640 ? 20.938 17.700 -42.655 1.00 96.38 640 ALA A O 1
ATOM 4966 N N . ARG A 1 641 ? 19.619 18.367 -40.954 1.00 96.06 641 ARG A N 1
ATOM 4967 C CA . ARG A 1 641 ? 20.641 19.200 -40.301 1.00 96.06 641 ARG A CA 1
ATOM 4968 C C . ARG A 1 641 ? 21.738 18.333 -39.685 1.00 96.06 641 ARG A C 1
ATOM 4970 O O . ARG A 1 641 ? 22.898 18.569 -39.998 1.00 96.06 641 ARG A O 1
ATOM 4977 N N . LEU A 1 642 ? 21.397 17.283 -38.936 1.00 95.75 642 LEU A N 1
ATOM 4978 C CA . LEU A 1 642 ? 22.371 16.328 -38.382 1.00 95.75 642 LEU A CA 1
ATOM 4979 C C . LEU A 1 642 ? 23.284 15.734 -39.460 1.00 95.75 642 LEU A C 1
ATOM 4981 O O . LEU A 1 642 ? 24.506 15.755 -39.317 1.00 95.75 642 LEU A O 1
ATOM 4985 N N . ARG A 1 643 ? 22.714 15.314 -40.597 1.00 95.69 643 ARG A N 1
ATOM 4986 C CA . ARG A 1 643 ? 23.501 14.777 -41.718 1.00 95.69 643 ARG A CA 1
ATOM 4987 C C . ARG A 1 643 ? 24.471 15.794 -42.317 1.00 95.69 643 ARG A C 1
ATOM 4989 O O . ARG A 1 643 ? 25.559 15.409 -42.736 1.00 95.69 643 ARG A O 1
ATOM 4996 N N . LYS A 1 644 ? 24.139 17.093 -42.322 1.00 95.12 644 LYS A N 1
ATOM 4997 C CA . LYS A 1 644 ? 25.087 18.156 -42.723 1.00 95.12 644 LYS A CA 1
ATOM 4998 C C . LYS A 1 644 ? 26.264 18.290 -41.753 1.00 95.12 644 LYS A C 1
ATOM 5000 O O . LYS A 1 644 ? 27.339 18.685 -42.189 1.00 95.12 644 LYS A O 1
ATOM 5005 N N . HIS A 1 645 ? 26.075 17.929 -40.485 1.00 92.56 645 HIS A N 1
ATOM 5006 C CA . HIS A 1 645 ? 27.143 17.830 -39.486 1.00 92.56 645 HIS A CA 1
ATOM 5007 C C . HIS A 1 645 ? 27.864 16.468 -39.510 1.00 92.56 645 HIS A C 1
ATOM 5009 O O . HIS A 1 645 ? 28.723 16.224 -38.676 1.00 92.56 645 HIS A O 1
ATOM 5015 N N . GLY A 1 646 ? 27.561 15.586 -40.472 1.00 93.56 646 GLY A N 1
ATOM 5016 C CA . GLY A 1 646 ? 28.200 14.271 -40.586 1.00 93.56 646 GLY A CA 1
ATOM 5017 C C . GLY A 1 646 ? 27.667 13.225 -39.603 1.00 93.56 646 GLY A C 1
ATOM 5018 O O . GLY A 1 646 ? 28.336 12.219 -39.369 1.00 93.56 646 GLY A O 1
ATOM 5019 N N . ILE A 1 647 ? 26.478 13.455 -39.041 1.00 95.00 647 ILE A N 1
ATOM 5020 C CA . ILE A 1 647 ? 25.846 12.592 -38.042 1.00 95.00 647 ILE A CA 1
ATOM 5021 C C . ILE A 1 647 ? 24.656 11.885 -38.681 1.00 95.00 647 ILE A C 1
ATOM 5023 O O . ILE A 1 647 ? 23.745 12.538 -39.193 1.00 95.00 647 ILE A O 1
ATOM 5027 N N . GLU A 1 648 ? 24.643 10.556 -38.632 1.00 95.62 648 GLU A N 1
ATOM 5028 C CA . GLU A 1 648 ? 23.496 9.761 -39.063 1.00 95.62 648 GLU A CA 1
ATOM 5029 C C . GLU A 1 648 ? 22.545 9.529 -37.875 1.00 95.62 648 GLU A C 1
ATOM 5031 O O . GLU A 1 648 ? 22.925 8.842 -36.918 1.00 95.62 648 GLU A O 1
ATOM 5036 N N . PRO A 1 649 ? 21.323 10.093 -37.898 1.00 95.62 649 PRO A N 1
ATOM 5037 C CA . PRO A 1 649 ? 20.310 9.785 -36.900 1.00 95.62 649 PRO A CA 1
ATOM 5038 C C . PRO A 1 649 ? 19.711 8.399 -37.153 1.00 95.62 649 PRO A C 1
ATOM 5040 O O . PRO A 1 649 ? 19.373 8.067 -38.292 1.00 95.62 649 PRO A O 1
ATOM 5043 N N . ILE A 1 650 ? 19.535 7.610 -36.095 1.00 94.69 650 ILE A N 1
ATOM 5044 C CA . ILE A 1 650 ? 18.840 6.322 -36.148 1.00 94.69 650 ILE A CA 1
ATOM 5045 C C . ILE A 1 650 ? 17.796 6.217 -35.040 1.00 94.69 650 ILE A C 1
ATOM 5047 O O . ILE A 1 650 ? 18.071 6.569 -33.895 1.00 94.69 650 ILE A O 1
ATOM 5051 N N . ALA A 1 651 ? 16.630 5.662 -35.366 1.00 93.25 651 ALA A N 1
ATOM 5052 C CA . ALA A 1 651 ? 15.665 5.250 -34.358 1.00 93.25 651 ALA A CA 1
ATOM 5053 C C . ALA A 1 651 ? 16.193 4.043 -33.557 1.00 93.25 651 ALA A C 1
ATOM 5055 O O . ALA A 1 651 ? 16.628 3.027 -34.117 1.00 93.25 651 ALA A O 1
ATOM 5056 N N . PHE A 1 652 ? 16.129 4.159 -32.239 1.00 94.75 652 PHE A N 1
ATOM 5057 C CA . PHE A 1 652 ? 16.466 3.173 -31.229 1.00 94.75 652 PHE A CA 1
ATOM 5058 C C . PHE A 1 652 ? 15.385 3.223 -30.139 1.00 94.75 652 PHE A C 1
ATOM 5060 O O . PHE A 1 652 ? 15.511 3.913 -29.135 1.00 94.75 652 PHE A O 1
ATOM 5067 N N . GLU A 1 653 ? 14.301 2.484 -30.347 1.00 92.75 653 GLU A N 1
ATOM 5068 C CA . GLU A 1 653 ? 13.114 2.525 -29.490 1.00 92.75 653 GLU A CA 1
ATOM 5069 C C . GLU A 1 653 ? 13.424 1.993 -28.084 1.00 92.75 653 GLU A C 1
ATOM 5071 O O . GLU A 1 653 ? 13.930 0.876 -27.939 1.00 92.75 653 GLU A O 1
ATOM 5076 N N . THR A 1 654 ? 13.074 2.747 -27.040 1.00 91.75 654 THR A N 1
ATOM 5077 C CA . THR A 1 654 ? 13.195 2.286 -25.646 1.00 91.75 654 THR A CA 1
ATOM 5078 C C . THR A 1 654 ? 12.116 1.272 -25.283 1.00 91.75 654 THR A C 1
ATOM 5080 O O . THR A 1 654 ? 12.301 0.477 -24.368 1.00 91.75 654 THR A O 1
ATOM 5083 N N . CYS A 1 655 ? 10.994 1.253 -26.009 1.00 92.06 655 CYS A N 1
ATOM 5084 C CA . CYS A 1 655 ? 9.818 0.430 -25.715 1.00 92.06 655 CYS A CA 1
ATOM 5085 C C . CYS A 1 655 ? 9.202 0.693 -24.329 1.00 92.06 655 CYS A C 1
ATOM 5087 O O . CYS A 1 655 ? 8.545 -0.202 -23.799 1.00 92.06 655 CYS A O 1
ATOM 5089 N N . ALA A 1 656 ? 9.401 1.879 -23.731 1.00 85.81 656 ALA A N 1
ATOM 5090 C CA . ALA A 1 656 ? 8.695 2.270 -22.505 1.00 85.81 656 ALA A CA 1
ATOM 5091 C C . ALA A 1 656 ? 7.167 2.220 -22.716 1.00 85.81 656 ALA A C 1
ATOM 5093 O O . ALA A 1 656 ? 6.430 1.646 -21.905 1.00 85.81 656 ALA A O 1
ATOM 5094 N N . SER A 1 657 ? 6.732 2.737 -23.868 1.00 86.38 657 SER A N 1
ATOM 5095 C CA . SER A 1 657 ? 5.386 2.615 -24.432 1.00 86.38 657 SER A CA 1
ATOM 5096 C C . SER A 1 657 ? 5.269 1.431 -25.391 1.00 86.38 657 SER A C 1
ATOM 5098 O O . SER A 1 657 ? 6.261 0.864 -25.849 1.00 86.38 657 SER A O 1
ATOM 5100 N N . GLN A 1 658 ? 4.029 1.054 -25.712 1.00 88.38 658 GLN A N 1
ATOM 5101 C CA . GLN A 1 658 ? 3.766 0.012 -26.701 1.00 88.38 658 GLN A CA 1
ATOM 5102 C C . GLN A 1 658 ? 4.274 0.440 -28.093 1.00 88.38 658 GLN A C 1
ATOM 5104 O O . GLN A 1 658 ? 3.760 1.435 -28.614 1.00 88.38 658 GLN A O 1
ATOM 5109 N N . PRO A 1 659 ? 5.184 -0.331 -28.729 1.00 88.94 659 PRO A N 1
ATOM 5110 C CA . PRO A 1 659 ? 5.676 -0.046 -30.073 1.00 88.94 659 PRO A CA 1
ATOM 5111 C C . PRO A 1 659 ? 4.548 0.033 -31.100 1.00 88.94 659 PRO A C 1
ATOM 5113 O O . PRO A 1 659 ? 3.513 -0.633 -30.971 1.00 88.94 659 PRO A O 1
ATOM 5116 N N . GLU A 1 660 ? 4.759 0.799 -32.172 1.00 85.75 660 GLU A N 1
ATOM 5117 C CA . GLU A 1 660 ? 3.744 0.916 -33.217 1.00 85.75 660 GLU A CA 1
ATOM 5118 C C . GLU A 1 660 ? 3.496 -0.375 -33.985 1.00 85.75 660 GLU A C 1
ATOM 5120 O O . GLU A 1 660 ? 2.370 -0.653 -34.415 1.00 85.75 660 GLU A O 1
ATOM 5125 N N . LYS A 1 661 ? 4.564 -1.149 -34.175 1.00 87.00 661 LYS A N 1
ATOM 5126 C CA . LYS A 1 661 ? 4.566 -2.401 -34.918 1.00 87.00 661 LYS A CA 1
ATOM 5127 C C . LYS A 1 661 ? 5.301 -3.457 -34.112 1.00 87.00 661 LYS A C 1
ATOM 5129 O O . LYS A 1 661 ? 6.387 -3.213 -33.601 1.00 87.00 661 LYS A O 1
ATOM 5134 N N . GLY A 1 662 ? 4.720 -4.651 -34.078 1.00 92.56 662 GLY A N 1
ATOM 5135 C CA . GLY A 1 662 ? 5.297 -5.786 -33.372 1.00 92.56 662 GLY A CA 1
ATOM 5136 C C . GLY A 1 662 ? 5.162 -5.669 -31.854 1.00 92.56 662 GLY A C 1
ATOM 5137 O O . GLY A 1 662 ? 4.146 -5.211 -31.333 1.00 92.56 662 GLY A O 1
ATOM 5138 N N . ASP A 1 663 ? 6.179 -6.159 -31.166 1.00 95.69 663 ASP A N 1
ATOM 5139 C CA . ASP A 1 663 ? 6.313 -6.210 -29.717 1.00 95.69 663 ASP A CA 1
ATOM 5140 C C . ASP A 1 663 ? 7.721 -5.786 -29.270 1.00 95.69 663 ASP A C 1
ATOM 5142 O O . ASP A 1 663 ? 8.591 -5.499 -30.097 1.00 95.69 663 ASP A O 1
ATOM 5146 N N . TYR A 1 664 ? 7.955 -5.798 -27.955 1.00 96.38 664 TYR A N 1
ATOM 5147 C CA . TYR A 1 664 ? 9.247 -5.473 -27.344 1.00 96.38 664 TYR A CA 1
ATOM 5148 C C . TYR A 1 664 ? 10.428 -6.198 -28.011 1.00 96.38 664 TYR A C 1
ATOM 5150 O O . TYR A 1 664 ? 11.444 -5.577 -28.315 1.00 96.38 664 TYR A O 1
ATOM 5158 N N . LEU A 1 665 ? 10.310 -7.505 -28.275 1.00 96.81 665 LEU A N 1
ATOM 5159 C CA . LEU A 1 665 ? 11.418 -8.283 -28.825 1.00 96.81 665 LEU A CA 1
ATOM 5160 C C . LEU A 1 665 ? 11.714 -7.850 -30.263 1.00 96.81 665 LEU A C 1
ATOM 5162 O O . LEU A 1 665 ? 12.869 -7.612 -30.608 1.00 96.81 665 LEU A O 1
ATOM 5166 N N . THR A 1 666 ? 10.678 -7.706 -31.090 1.00 96.75 666 THR A N 1
ATOM 5167 C CA . THR A 1 666 ? 10.844 -7.287 -32.491 1.00 96.75 666 THR A CA 1
ATOM 5168 C C . THR A 1 666 ? 11.333 -5.842 -32.633 1.00 96.75 666 THR A C 1
ATOM 5170 O O . THR A 1 666 ? 12.137 -5.562 -33.526 1.00 96.75 666 THR A O 1
ATOM 5173 N N . ALA A 1 667 ? 10.918 -4.935 -31.744 1.00 95.69 667 ALA A N 1
ATOM 5174 C CA . ALA A 1 667 ? 11.392 -3.553 -31.715 1.00 95.69 667 ALA A CA 1
ATOM 5175 C C . ALA A 1 667 ? 12.879 -3.493 -31.330 1.00 95.69 667 ALA A C 1
ATOM 5177 O O . ALA A 1 667 ? 13.691 -2.916 -32.054 1.00 95.69 667 ALA A O 1
ATOM 5178 N N . MET A 1 668 ? 13.286 -4.216 -30.282 1.00 96.31 668 MET A N 1
ATOM 5179 C CA . MET A 1 668 ? 14.694 -4.294 -29.872 1.00 96.31 668 MET A CA 1
ATOM 5180 C C . MET A 1 668 ? 15.583 -5.005 -30.910 1.00 96.31 668 MET A C 1
ATOM 5182 O O . MET A 1 668 ? 16.735 -4.619 -31.119 1.00 96.31 668 MET A O 1
ATOM 5186 N N . GLN A 1 669 ? 15.063 -6.007 -31.623 1.00 96.38 669 GLN A N 1
ATOM 5187 C CA . GLN A 1 669 ? 15.756 -6.616 -32.768 1.00 96.38 669 GLN A CA 1
ATOM 5188 C C . GLN A 1 669 ? 15.893 -5.633 -33.940 1.00 96.38 669 GLN A C 1
ATOM 5190 O O . GLN A 1 669 ? 16.936 -5.593 -34.596 1.00 96.38 669 GLN A O 1
ATOM 5195 N N . SER A 1 670 ? 14.877 -4.800 -34.179 1.00 96.00 670 SER A N 1
ATOM 5196 C CA . SER A 1 670 ? 14.934 -3.732 -35.184 1.00 96.00 670 SER A CA 1
ATOM 5197 C C . SER A 1 670 ? 15.974 -2.674 -34.813 1.00 96.00 670 SER A C 1
ATOM 5199 O O . SER A 1 670 ? 16.735 -2.252 -35.684 1.00 96.00 670 SER A O 1
ATOM 5201 N N . ASN A 1 671 ? 16.096 -2.324 -33.527 1.00 95.69 671 ASN A N 1
ATOM 5202 C CA . ASN A 1 671 ? 17.179 -1.477 -33.019 1.00 95.69 671 ASN A CA 1
ATOM 5203 C C . ASN A 1 671 ? 18.556 -2.071 -33.347 1.00 95.69 671 ASN A C 1
ATOM 5205 O O . ASN A 1 671 ? 19.406 -1.379 -33.910 1.00 95.69 671 ASN A O 1
ATOM 5209 N N . ALA A 1 672 ? 18.765 -3.365 -33.075 1.00 95.56 672 ALA A N 1
ATOM 5210 C CA . ALA A 1 672 ? 20.017 -4.051 -33.401 1.00 95.56 672 ALA A CA 1
ATOM 5211 C C . ALA A 1 672 ? 20.317 -4.025 -34.911 1.00 95.56 672 ALA A C 1
ATOM 5213 O O . ALA A 1 672 ? 21.444 -3.743 -35.319 1.00 95.56 672 ALA A O 1
ATOM 5214 N N . ALA A 1 673 ? 19.310 -4.277 -35.752 1.00 95.50 673 ALA A N 1
ATOM 5215 C CA . ALA A 1 673 ? 19.461 -4.261 -37.204 1.00 95.50 673 ALA A CA 1
ATOM 5216 C C . ALA A 1 673 ? 19.805 -2.861 -37.743 1.00 95.50 673 ALA A C 1
ATOM 5218 O O . ALA A 1 673 ? 20.714 -2.729 -38.567 1.00 95.50 673 ALA A O 1
ATOM 5219 N N . ARG A 1 674 ? 19.119 -1.814 -37.258 1.00 94.94 674 ARG A N 1
ATOM 5220 C CA . ARG A 1 674 ? 19.393 -0.412 -37.616 1.00 94.94 674 ARG A CA 1
ATOM 5221 C C . ARG A 1 674 ? 20.806 -0.003 -37.206 1.00 94.94 674 ARG A C 1
ATOM 5223 O O . ARG A 1 674 ? 21.543 0.539 -38.030 1.00 94.94 674 ARG A O 1
ATOM 5230 N N . LEU A 1 675 ? 21.207 -0.336 -35.978 1.00 93.81 675 LEU A N 1
ATOM 5231 C CA . LEU A 1 675 ? 22.542 -0.038 -35.466 1.00 93.81 675 LEU A CA 1
ATOM 5232 C C . LEU A 1 675 ? 23.631 -0.728 -36.296 1.00 93.81 675 LEU A C 1
ATOM 5234 O O . LEU A 1 675 ? 24.562 -0.066 -36.746 1.00 93.81 675 LEU A O 1
ATOM 5238 N N . ALA A 1 676 ? 23.485 -2.027 -36.575 1.00 92.62 676 ALA A N 1
ATOM 5239 C CA . ALA A 1 676 ? 24.439 -2.778 -37.391 1.00 92.62 676 ALA A CA 1
ATOM 5240 C C . ALA A 1 676 ? 24.569 -2.204 -38.814 1.00 92.62 676 ALA A C 1
ATOM 5242 O O . ALA A 1 676 ? 25.677 -2.085 -39.342 1.00 92.62 676 ALA A O 1
ATOM 5243 N N . ALA A 1 677 ? 23.444 -1.823 -39.430 1.00 92.38 677 ALA A N 1
ATOM 5244 C CA . ALA A 1 677 ? 23.419 -1.275 -40.783 1.00 92.38 677 ALA A CA 1
ATOM 5245 C C . ALA A 1 677 ? 24.125 0.085 -40.894 1.00 92.38 677 ALA A C 1
ATOM 5247 O O . ALA A 1 677 ? 24.728 0.371 -41.930 1.00 92.38 677 ALA A O 1
ATOM 5248 N N . VAL A 1 678 ? 24.047 0.923 -39.856 1.00 90.00 678 VAL A N 1
ATOM 5249 C CA . VAL A 1 678 ? 24.721 2.230 -39.837 1.00 90.00 678 VAL A CA 1
ATOM 5250 C C . VAL A 1 678 ? 26.173 2.103 -39.398 1.00 90.00 678 VAL A C 1
ATOM 5252 O O . VAL A 1 678 ? 27.038 2.671 -40.062 1.00 90.00 678 VAL A O 1
ATOM 5255 N N . ALA A 1 679 ? 26.471 1.287 -38.386 1.00 85.38 679 ALA A N 1
ATOM 5256 C CA . ALA A 1 679 ? 27.839 1.065 -37.926 1.00 85.38 679 ALA A CA 1
ATOM 5257 C C . ALA A 1 679 ? 28.755 0.565 -39.062 1.00 85.38 679 ALA A C 1
ATOM 5259 O O . ALA A 1 679 ? 29.884 1.037 -39.197 1.00 85.38 679 ALA A O 1
ATOM 5260 N N . ALA A 1 680 ? 28.240 -0.304 -39.942 1.00 80.00 680 ALA A N 1
ATOM 5261 C CA . ALA A 1 680 ? 28.954 -0.793 -41.125 1.00 80.00 680 ALA A CA 1
ATOM 5262 C C . ALA A 1 680 ? 29.232 0.282 -42.197 1.00 80.00 680 ALA A C 1
ATOM 5264 O O . ALA A 1 680 ? 30.132 0.102 -43.010 1.00 80.00 680 ALA A O 1
ATOM 5265 N N . LYS A 1 681 ? 28.463 1.379 -42.231 1.00 78.38 681 LYS A N 1
ATOM 5266 C CA . LYS A 1 681 ? 28.657 2.498 -43.176 1.00 78.38 681 LYS A CA 1
ATOM 5267 C C . LYS A 1 681 ? 29.607 3.572 -42.643 1.00 78.38 681 LYS A C 1
ATOM 5269 O O . LYS A 1 681 ? 30.072 4.402 -43.417 1.00 78.38 681 LYS A O 1
ATOM 5274 N N . THR A 1 682 ? 29.813 3.610 -41.327 1.00 69.25 682 THR A N 1
ATOM 5275 C CA . THR A 1 682 ? 30.591 4.651 -40.636 1.00 69.25 682 THR A CA 1
ATOM 5276 C C . THR A 1 682 ? 32.034 4.255 -40.313 1.00 69.25 682 THR A C 1
ATOM 5278 O O . THR A 1 682 ? 32.816 5.136 -39.924 1.00 69.25 682 THR A O 1
ATOM 5281 N N . GLN A 1 683 ? 32.366 2.964 -40.455 1.00 59.59 683 GLN A N 1
ATOM 5282 C CA . GLN A 1 683 ? 33.741 2.455 -40.560 1.00 59.59 683 GLN A CA 1
ATOM 5283 C C . GLN A 1 683 ? 34.325 2.826 -41.921 1.00 59.59 683 GLN A C 1
ATOM 5285 O O . GLN A 1 683 ? 35.490 3.274 -41.935 1.00 59.59 683 GLN A O 1
#